Protein AF-0000000072936616 (afdb_homodimer)

Nearest PDB structures (foldseek):
  4lg1-assembly1_A  TM=7.623E-01  e=1.756E-11  Homo sapiens
  5eg5-assembly1_A  TM=5.358E-01  e=2.581E-08  Cyanidioschyzon sp. 5508
  5mpt-assembly1_A  TM=5.453E-01  e=8.978E-08  Monascus purpureus
  3g5t-assembly1_A  TM=5.974E-01  e=1.681E-06  Saccharomyces cerevisiae
  8d5b-assembly1_A  TM=6.062E-01  e=1.585E-05  Homo sapiens

pLDDT: mean 83.31, std 17.32, range [27.22, 98.88]

Secondary structure (DSSP, 8-state):
--------SS-SSSTT----HHHHHHHHHHHHSSGGG-SSEEEEESS-TTSHHHHHHHHTS-TTEEEEEEE-SGGGHHHHHHHHHHHHHHTT---TTEEEEE-BTTB--HHHHTS--SEEEEES---STTHHHHHHHHHHHH--TT-EEEEEEETTS-HHHHHHHHHHHHHTTEEEEEEPPTT-SSPPPGGGGS--S-GGG-EEEEEEEE-------/--------SS-SSSTT----HHHHHHHHHHHHSSGGG-SSEEEEESS-TTSHHHHHHHHTS-TTEEEEEEE-SGGGHHHHHHHHHHHHHHTT---TTEEEEE-BTTB--HHHHTS--SEEEEES---STTHHHHHHHHHHHH--TT-EEEEEEETTS-HHHHHHHHHHHHHTTEEEEEEPPTT-SSPPPGGGGTT-S-GGG-EEEEEEEE-------

Radius of gyration: 22.39 Å; Cα contacts (8 Å, |Δi|>4): 842; ch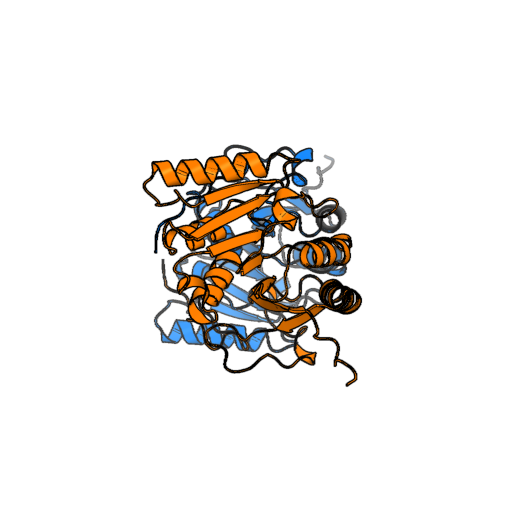ains: 2; bounding box: 45×74×54 Å

Foldseek 3Di:
DDDDAADFPFRVFDRRDFDDQLVQVLQQCVPPHCLLVDQAFEEEEDACQQPVNQLVSQLSHDLRYAYEYEDAPPPPRQVNNVVSLVVVVVVPRPNNRYHYDYADLQDGDPVQLVGAHQEYEYEAQPPDLVCLQSVLSSCLSRYDQNYKYKYKYQAQPCVVSVVSNQVNNVVSQKHKDWDRGGTGPDDDPPVCSNVRVCSNRDITMIIIHGNPDPPPD/DDDDAAAFPQQNFDRRDFDDLLVQVLQQCVPPHCLLVDQAFEEEEDACQQPVNQLVSQLSHDLRYAYEYEDAPPPPRQVNNVVSLVVVVVVPRPNNRYHYDYADLQDGDPVQLVGAHQEYEYEAQPPDLVCLQSVLSSCLSRYDQNYKYKYKYQAQPCVVSVVSNQVNNVVSQKHKDWDRGPTGDDDDPPVCSNVRVCSNRDITMIIIHGNPDPPPD

Solvent-accessible surface area (backbone atoms only — not comparable to full-atom values): 23486 Å² total; per-residue (Å²): 132,84,86,72,50,28,48,40,94,73,37,67,32,47,82,18,58,92,65,25,66,56,56,51,49,51,53,36,46,66,73,75,47,68,66,74,69,46,67,56,51,35,35,38,35,50,62,36,51,50,28,62,52,60,52,54,54,42,54,67,38,46,72,62,30,37,31,38,36,20,22,42,54,76,75,47,29,34,60,41,24,51,48,21,52,50,55,33,40,74,73,64,47,65,52,85,30,56,44,78,43,70,46,44,56,93,60,62,48,62,82,56,43,73,41,80,36,50,35,38,36,36,55,68,76,71,55,50,77,70,37,31,55,41,50,43,53,35,47,62,55,39,54,48,95,79,26,45,32,40,40,32,36,57,40,59,54,44,67,68,49,54,54,47,29,54,51,42,26,44,75,71,44,27,43,74,43,78,52,75,50,68,55,37,88,67,74,75,56,74,84,39,55,72,46,40,60,44,21,86,72,39,69,48,37,28,41,45,40,76,58,78,72,75,70,81,120,133,85,87,71,50,29,47,40,94,72,39,67,36,48,79,18,58,93,62,26,65,57,58,52,48,50,51,35,46,69,73,75,47,67,66,75,70,47,68,56,52,34,35,37,34,49,60,37,51,47,28,62,52,60,52,54,54,41,54,68,38,47,72,62,30,38,30,37,37,19,22,44,54,78,72,48,28,32,60,41,26,51,48,20,54,49,55,34,40,74,72,65,46,68,52,85,29,56,44,77,44,70,47,42,56,92,58,63,47,63,83,55,44,72,42,81,37,49,34,38,36,36,54,68,76,70,55,50,76,70,38,30,56,40,49,43,53,35,46,61,56,40,53,48,96,78,27,44,32,39,41,31,36,57,38,60,53,44,66,68,49,56,54,48,30,53,51,39,26,44,76,71,46,26,43,73,44,81,53,77,50,70,52,37,88,66,73,75,58,73,86,37,57,70,48,42,61,44,22,87,70,39,69,46,38,27,41,44,40,76,56,77,72,74,70,81,119

Sequence (434 aa):
MVDIQCESAALTTTGGRVWSASHDMLAFLEDKTDLFSLKQGRVLELGSGCGWLGMNVASLLPQAVEVVLTEQEEGGGLEWLEHNVQLNMDRGVPLGNVKCRTCDWNEVPSELREVEWDFIFGTELVYLPILTRIFPRAIKQLAHPRTQVYYGHRLGRYESMDLDLLDNFSSLGLEAKERLQPGMTELPPEEEHFTQLFPEMRLAVYQVQSCATKSVSMVDIQCESAALTTTGGRVWSASHDMLAFLEDKTDLFSLKQGRVLELGSGCGWLGMNVASLLPQAVEVVLTEQEEGGGLEWLEHNVQLNMDRGVPLGNVKCRTCDWNEVPSELREVEWDFIFGTELVYLPILTRIFPRAIKQLAHPRTQVYYGHRLGRYESMDLDLLDNFSSLGLEAKERLQPGMTELPPEEEHFTQLFPEMRLAVYQVQSCATKSVS

Organism: Perkinsus marinus (strain ATCC 50983 / TXsc) (NCBI:txid423536)

Structure (mmCIF, N/CA/C/O backbone):
data_AF-0000000072936616-model_v1
#
loop_
_entity.id
_entity.type
_entity.pdbx_description
1 polymer 'Uncharacterized protein'
#
loop_
_atom_site.group_PDB
_atom_site.id
_atom_site.type_symbol
_atom_site.label_atom_id
_atom_site.label_alt_id
_atom_site.label_comp_id
_atom_site.label_asym_id
_atom_site.label_entity_id
_atom_site.label_seq_id
_atom_site.pdbx_PDB_ins_code
_atom_site.Cartn_x
_atom_site.Cartn_y
_atom_site.Cartn_z
_atom_site.occupancy
_atom_site.B_iso_or_equiv
_atom_site.auth_seq_id
_atom_site.auth_comp_id
_atom_site.auth_asym_id
_atom_site.auth_atom_id
_atom_site.pdbx_PDB_model_num
ATOM 1 N N . MET A 1 1 ? 1.916 -17.484 13.633 1 56.06 1 MET A N 1
ATOM 2 C CA . MET A 1 1 ? 2.449 -16.875 12.414 1 56.06 1 MET A CA 1
ATOM 3 C C . MET A 1 1 ? 3.949 -16.625 12.547 1 56.06 1 MET A C 1
ATOM 5 O O . MET A 1 1 ? 4.426 -16.219 13.602 1 56.06 1 MET A O 1
ATOM 9 N N . VAL A 1 2 ? 4.785 -17.25 11.609 1 71.56 2 VAL A N 1
ATOM 10 C CA . VAL A 1 2 ? 6.238 -17.078 11.617 1 71.56 2 VAL A CA 1
ATOM 11 C C . VAL A 1 2 ? 6.598 -15.625 11.336 1 71.56 2 VAL A C 1
ATOM 13 O O . VAL A 1 2 ? 5.855 -14.922 10.656 1 71.56 2 VAL A O 1
ATOM 16 N N . ASP A 1 3 ? 7.582 -15.172 12.055 1 80.94 3 ASP A N 1
ATOM 17 C CA . ASP A 1 3 ? 8.07 -13.812 11.883 1 80.94 3 ASP A CA 1
ATOM 18 C C . ASP A 1 3 ? 9.031 -13.711 10.703 1 80.94 3 ASP A C 1
ATOM 20 O O . ASP A 1 3 ? 10.234 -13.898 10.859 1 80.94 3 ASP A O 1
ATOM 24 N N . ILE A 1 4 ? 8.531 -13.445 9.539 1 85.19 4 ILE A N 1
ATOM 25 C CA . ILE A 1 4 ? 9.344 -13.312 8.328 1 85.19 4 ILE A CA 1
ATOM 26 C C . ILE A 1 4 ? 9.992 -11.93 8.289 1 85.19 4 ILE A C 1
ATOM 28 O O . ILE A 1 4 ? 9.32 -10.922 8.523 1 85.19 4 ILE A O 1
ATOM 32 N N . GLN A 1 5 ? 11.258 -11.938 8.086 1 80.88 5 GLN A N 1
ATOM 33 C CA . GLN A 1 5 ? 12.016 -10.695 7.961 1 80.88 5 GLN A CA 1
ATOM 34 C C . GLN A 1 5 ? 12.469 -10.469 6.523 1 80.88 5 GLN A C 1
ATOM 36 O O . GLN A 1 5 ? 12.891 -11.406 5.844 1 80.88 5 GLN A O 1
ATOM 41 N N . CYS A 1 6 ? 12.234 -9.281 5.992 1 80.19 6 CYS A N 1
ATOM 42 C CA . CYS A 1 6 ? 12.68 -8.953 4.641 1 80.19 6 CYS A CA 1
ATOM 43 C C . CYS A 1 6 ? 13.594 -7.734 4.648 1 80.19 6 CYS A C 1
ATOM 45 O O . CYS A 1 6 ? 13.312 -6.742 5.324 1 80.19 6 CYS A O 1
ATOM 47 N N . GLU A 1 7 ? 14.688 -7.887 3.93 1 73.19 7 GLU A N 1
ATOM 48 C CA . GLU A 1 7 ? 15.633 -6.793 3.734 1 73.19 7 GLU A CA 1
ATOM 49 C C . GLU A 1 7 ? 15.633 -6.312 2.285 1 73.19 7 GLU A C 1
ATOM 51 O O . GLU A 1 7 ? 15.297 -7.074 1.375 1 73.19 7 GLU A O 1
ATOM 56 N N . SER A 1 8 ? 15.586 -5.121 2.041 1 63.75 8 SER A N 1
ATOM 57 C CA . SER A 1 8 ? 15.742 -4.562 0.701 1 63.75 8 SER A CA 1
ATOM 58 C C . SER A 1 8 ? 16.906 -3.59 0.639 1 63.75 8 SER A C 1
ATOM 60 O O . SER A 1 8 ? 17.406 -3.143 1.674 1 63.75 8 SER A O 1
ATOM 62 N N . ALA A 1 9 ? 17.516 -3.539 -0.621 1 56.19 9 ALA A N 1
ATOM 63 C CA . ALA A 1 9 ? 18.625 -2.6 -0.733 1 56.19 9 ALA A CA 1
ATOM 64 C C . ALA A 1 9 ? 18.344 -1.321 0.052 1 56.19 9 ALA A C 1
ATOM 66 O O . ALA A 1 9 ? 19.25 -0.754 0.67 1 56.19 9 ALA A O 1
ATOM 67 N N . ALA A 1 10 ? 17.047 -0.908 -0.171 1 50.16 10 ALA A N 1
ATOM 68 C CA . ALA A 1 10 ? 16.75 0.352 0.502 1 50.16 10 ALA A CA 1
ATOM 69 C C . ALA A 1 10 ? 16.453 0.125 1.981 1 50.16 10 ALA A C 1
ATOM 71 O O . ALA A 1 10 ? 16.516 1.06 2.785 1 50.16 10 ALA A O 1
ATOM 72 N N . LEU A 1 11 ? 15.789 -0.932 2.268 1 48 11 LEU A N 1
ATOM 73 C CA . LEU A 1 11 ? 15.359 -1.134 3.646 1 48 11 LEU A CA 1
ATOM 74 C C . LEU A 1 11 ? 16.406 -1.913 4.434 1 48 11 LEU A C 1
ATOM 76 O O . LEU A 1 11 ? 16.062 -2.639 5.371 1 48 11 LEU A O 1
ATOM 80 N N . THR A 1 12 ? 17.562 -1.822 4.02 1 41.25 12 THR A N 1
ATOM 81 C CA . THR A 1 12 ? 18.516 -2.49 4.902 1 41.25 12 THR A CA 1
ATOM 82 C C . THR A 1 12 ? 18.109 -2.338 6.363 1 41.25 12 THR A C 1
ATOM 84 O O . THR A 1 12 ? 18.531 -3.115 7.219 1 41.25 12 THR A O 1
ATOM 87 N N . THR A 1 13 ? 17.547 -1.124 6.684 1 37.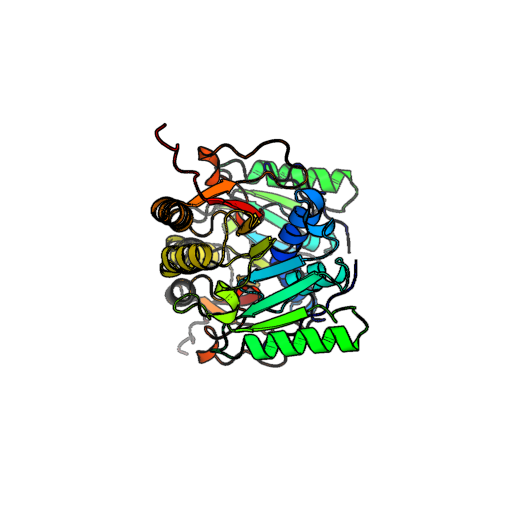78 13 THR A N 1
ATOM 88 C CA . THR A 1 13 ? 17.578 -0.853 8.117 1 37.78 13 THR A CA 1
ATOM 89 C C . THR A 1 13 ? 16.328 -1.423 8.797 1 37.78 13 THR A C 1
ATOM 91 O O . THR A 1 13 ? 16.344 -1.66 10.008 1 37.78 13 THR A O 1
ATOM 94 N N . THR A 1 14 ? 15.086 -1.002 8.422 1 40.12 14 THR A N 1
ATOM 95 C CA . THR A 1 14 ? 13.992 -0.998 9.391 1 40.12 14 THR A CA 1
ATOM 96 C C . THR A 1 14 ? 13.406 -2.395 9.547 1 40.12 14 THR A C 1
ATOM 98 O O . THR A 1 14 ? 12.773 -2.914 8.625 1 40.12 14 THR A O 1
ATOM 101 N N . GLY A 1 15 ? 13.961 -3.061 10.469 1 49.31 15 GLY A N 1
ATOM 102 C CA . GLY A 1 15 ? 13.617 -4.328 11.094 1 49.31 15 GLY A CA 1
ATOM 103 C C . GLY A 1 15 ? 13.031 -5.332 10.125 1 49.31 15 GLY A C 1
ATOM 104 O O . GLY A 1 15 ? 12.609 -6.418 10.531 1 49.31 15 GLY A O 1
ATOM 105 N N . GLY A 1 16 ? 13.117 -5.082 8.719 1 59.66 16 GLY A N 1
ATOM 106 C CA . GLY A 1 16 ? 12.953 -6.125 7.719 1 59.66 16 GLY A CA 1
ATOM 107 C C . GLY A 1 16 ? 11.508 -6.555 7.539 1 59.66 16 GLY A C 1
ATOM 108 O O . GLY A 1 16 ? 11.242 -7.613 6.965 1 59.66 16 GLY A O 1
ATOM 109 N N . ARG A 1 17 ? 10.477 -5.777 8.219 1 67.19 17 ARG A N 1
ATOM 110 C CA . ARG A 1 17 ? 9.094 -6.215 8.117 1 67.19 17 ARG A CA 1
ATOM 111 C C . ARG A 1 17 ? 8.352 -5.449 7.023 1 67.19 17 ARG A C 1
ATOM 113 O O . ARG A 1 17 ? 8.703 -4.309 6.719 1 67.19 17 ARG A O 1
ATOM 120 N N . VAL A 1 18 ? 7.453 -6.086 6.395 1 72.56 18 VAL A N 1
ATOM 121 C CA . VAL A 1 18 ? 6.582 -5.441 5.418 1 72.56 18 VAL A CA 1
ATOM 122 C C . VAL A 1 18 ? 5.414 -4.77 6.137 1 72.56 18 VAL A C 1
ATOM 124 O O . VAL A 1 18 ? 4.645 -5.43 6.84 1 72.56 18 VAL A O 1
ATOM 127 N N . TRP A 1 19 ? 5.363 -3.383 6.082 1 81.06 19 TRP A N 1
ATOM 128 C CA . TRP A 1 19 ? 4.332 -2.588 6.746 1 81.06 19 TRP A CA 1
ATOM 129 C C . TRP A 1 19 ? 3.584 -1.72 5.742 1 81.06 19 TRP A C 1
ATOM 131 O O . TRP A 1 19 ? 4.062 -1.494 4.629 1 81.06 19 TRP A O 1
ATOM 141 N N . SER A 1 20 ? 2.375 -1.252 6.082 1 82.88 20 SER A N 1
ATOM 142 C CA . SER A 1 20 ? 1.633 -0.301 5.262 1 82.88 20 SER A CA 1
ATOM 143 C C . SER A 1 20 ? 2.328 1.055 5.219 1 82.88 20 SER A C 1
ATOM 145 O O . SER A 1 20 ? 3.205 1.335 6.039 1 82.88 20 SER A O 1
ATOM 147 N N . ALA A 1 21 ? 1.909 1.885 4.277 1 83.56 21 ALA A N 1
ATOM 148 C CA . ALA A 1 21 ? 2.451 3.236 4.164 1 83.56 21 ALA A CA 1
ATOM 149 C C . ALA A 1 21 ? 2.178 4.047 5.426 1 83.56 21 ALA A C 1
ATOM 151 O O . ALA A 1 21 ? 3.037 4.809 5.883 1 83.56 21 ALA A O 1
ATOM 152 N N . SER A 1 22 ? 0.959 3.91 6.035 1 87.5 22 SER A N 1
ATOM 153 C CA . SER A 1 22 ? 0.611 4.629 7.258 1 87.5 22 SER A CA 1
ATOM 154 C C . SER A 1 22 ? 1.517 4.223 8.414 1 87.5 22 SER A C 1
ATOM 156 O O . SER A 1 22 ? 1.956 5.07 9.195 1 87.5 22 SER A O 1
ATOM 158 N N . HIS A 1 23 ? 1.783 2.936 8.523 1 88 23 HIS A N 1
ATOM 159 C CA . HIS A 1 23 ? 2.686 2.455 9.562 1 88 23 HIS A CA 1
ATOM 160 C C . HIS A 1 23 ? 4.094 3.008 9.367 1 88 23 HIS A C 1
ATOM 162 O O . HIS A 1 23 ? 4.734 3.438 10.328 1 88 23 HIS A O 1
ATOM 168 N N . ASP A 1 24 ? 4.574 2.914 8.133 1 86 24 ASP A N 1
ATOM 169 C CA . ASP A 1 24 ? 5.91 3.42 7.824 1 86 24 ASP A CA 1
ATOM 170 C C . ASP A 1 24 ? 6.008 4.918 8.109 1 86 24 ASP A C 1
ATOM 172 O O . ASP A 1 24 ? 7.016 5.387 8.648 1 86 24 ASP A O 1
ATOM 176 N N . MET A 1 25 ? 4.977 5.68 7.781 1 90.25 25 MET A N 1
ATOM 177 C CA . MET A 1 25 ? 4.969 7.117 8.031 1 90.25 25 MET A CA 1
ATOM 178 C C . MET A 1 25 ? 4.98 7.402 9.531 1 90.25 25 MET A C 1
ATOM 180 O O . MET A 1 25 ? 5.684 8.305 9.992 1 90.25 25 MET A O 1
ATOM 184 N N . LEU A 1 26 ? 4.207 6.652 10.305 1 92.56 26 LEU A N 1
ATOM 185 C CA . LEU A 1 26 ? 4.211 6.832 11.75 1 92.56 26 LEU A CA 1
ATOM 186 C C . LEU A 1 26 ? 5.609 6.609 12.328 1 92.56 26 LEU A C 1
ATOM 188 O O . LEU A 1 26 ? 6.09 7.406 13.133 1 92.56 26 LEU A O 1
ATOM 192 N N . ALA A 1 27 ? 6.258 5.559 11.898 1 88.38 27 ALA A N 1
ATOM 193 C CA . ALA A 1 27 ? 7.613 5.258 12.359 1 88.38 27 ALA A CA 1
ATOM 194 C C . ALA A 1 27 ? 8.57 6.395 12.016 1 88.38 27 ALA A C 1
ATOM 196 O O . ALA A 1 27 ? 9.414 6.773 12.828 1 88.38 27 ALA A O 1
ATOM 197 N N . PHE A 1 28 ? 8.516 6.945 10.828 1 89.94 28 PHE A N 1
ATOM 198 C CA . PHE A 1 28 ? 9.344 8.062 10.406 1 89.94 28 PHE A CA 1
ATOM 199 C C . PHE A 1 28 ? 9.125 9.273 11.305 1 89.94 28 PHE A C 1
ATOM 201 O O . PHE A 1 28 ? 10.086 9.883 11.781 1 89.94 28 PHE A O 1
ATOM 208 N N . LEU A 1 29 ? 7.82 9.617 11.516 1 93.94 29 LEU A N 1
ATOM 209 C CA . LEU A 1 29 ? 7.5 10.789 12.328 1 93.94 29 LEU A CA 1
ATOM 210 C C . LEU A 1 29 ? 8.055 10.633 13.742 1 93.94 29 LEU A C 1
ATOM 212 O O . LEU A 1 29 ? 8.555 11.602 14.328 1 93.94 29 LEU A O 1
ATOM 216 N N . GLU A 1 30 ? 8.008 9.406 14.305 1 94 30 GLU A N 1
ATOM 217 C CA . GLU A 1 30 ? 8.5 9.133 15.656 1 94 30 GLU A CA 1
ATOM 218 C C . GLU A 1 30 ? 10.023 9.25 15.719 1 94 30 GLU A C 1
ATOM 220 O O . GLU A 1 30 ? 10.562 9.789 16.688 1 94 30 GLU A O 1
ATOM 225 N N . ASP A 1 31 ? 10.68 8.82 14.734 1 91.88 31 ASP A N 1
ATOM 226 C CA . ASP A 1 31 ? 12.125 8.625 14.82 1 91.88 31 ASP A CA 1
ATOM 227 C C . ASP A 1 31 ? 12.883 9.828 14.258 1 91.88 31 ASP A C 1
ATOM 229 O O . ASP A 1 31 ? 13.977 10.156 14.719 1 91.88 31 ASP A O 1
ATOM 233 N N . LYS A 1 32 ? 12.305 10.5 13.25 1 91.06 32 LYS A N 1
ATOM 234 C CA . LYS A 1 32 ? 13.109 11.422 12.453 1 91.06 32 LYS A CA 1
ATOM 235 C C . LYS A 1 32 ? 12.625 12.859 12.633 1 91.06 32 LYS A C 1
ATOM 237 O O . LYS A 1 32 ? 13.203 13.789 12.062 1 91.06 32 LYS A O 1
ATOM 242 N N . THR A 1 33 ? 11.602 13.125 13.383 1 94.38 33 THR A N 1
ATOM 243 C CA . THR A 1 33 ? 11.094 14.477 13.594 1 94.38 33 THR A CA 1
ATOM 244 C C . THR A 1 33 ? 10.945 14.773 15.086 1 94.38 33 THR A C 1
ATOM 246 O O . THR A 1 33 ? 11.109 13.883 15.922 1 94.38 33 THR A O 1
ATOM 249 N N . ASP A 1 34 ? 10.648 15.984 15.398 1 96.94 34 ASP A N 1
ATOM 250 C CA . ASP A 1 34 ? 10.422 16.391 16.781 1 96.94 34 ASP A CA 1
ATOM 251 C C . ASP A 1 34 ? 8.938 16.594 17.062 1 96.94 34 ASP A C 1
ATOM 253 O O . ASP A 1 34 ? 8.562 17.281 18.016 1 96.94 34 ASP A O 1
ATOM 257 N N . LEU A 1 35 ? 8.117 15.977 16.281 1 97.19 35 LEU A N 1
ATOM 258 C CA . LEU A 1 35 ? 6.664 16.109 16.406 1 97.19 35 LEU A CA 1
ATOM 259 C C . LEU A 1 35 ? 6.203 15.75 17.812 1 97.19 35 LEU A C 1
ATOM 261 O O . LEU A 1 35 ? 5.449 16.5 18.438 1 97.19 35 LEU A O 1
ATOM 265 N N . PHE A 1 36 ? 6.715 14.719 18.344 1 97.56 36 PHE A N 1
ATOM 266 C CA . PHE A 1 36 ? 6.18 14.164 19.594 1 97.56 36 PHE A CA 1
ATOM 267 C C . PHE A 1 36 ? 6.809 14.844 20.797 1 97.56 36 PHE A C 1
ATOM 269 O O . PHE A 1 36 ? 6.496 14.5 21.938 1 97.56 36 PHE A O 1
ATOM 276 N N . SER A 1 37 ? 7.633 15.82 20.5 1 96.94 37 SER A N 1
ATOM 277 C CA . SER A 1 37 ? 8.156 16.672 21.562 1 96.94 37 SER A CA 1
ATOM 278 C C . SER A 1 37 ? 7.258 17.875 21.812 1 96.94 37 SER A C 1
ATOM 280 O O . SER A 1 37 ? 7.465 18.641 22.75 1 96.94 37 SER A O 1
ATOM 282 N N . LEU A 1 38 ? 6.227 18.062 21 1 97.31 38 LEU A N 1
ATOM 283 C CA . LEU A 1 38 ? 5.32 19.188 21.141 1 97.31 38 LEU A CA 1
ATOM 284 C C . LEU A 1 38 ? 4.57 19.109 22.469 1 97.31 38 LEU A C 1
ATOM 286 O O . LEU A 1 38 ? 4.016 18.062 22.812 1 97.31 38 LEU A O 1
ATOM 290 N N . LYS A 1 39 ? 4.617 20.156 23.219 1 97.19 39 LYS A N 1
ATOM 291 C CA . LYS A 1 39 ? 3.844 20.25 24.453 1 97.19 39 LYS A CA 1
ATOM 292 C C . LYS A 1 39 ? 2.48 20.891 24.203 1 97.19 39 LYS A C 1
ATOM 294 O O . LYS A 1 39 ? 1.508 20.578 24.891 1 97.19 39 LYS A O 1
ATOM 299 N N . GLN A 1 40 ? 2.467 21.812 23.312 1 97.62 40 GLN A N 1
ATOM 300 C CA . GLN A 1 40 ? 1.277 22.484 22.797 1 97.62 40 GLN A CA 1
ATOM 301 C C . GLN A 1 40 ? 1.441 22.797 21.312 1 97.62 40 GLN A C 1
ATOM 303 O O . GLN A 1 40 ? 2.561 22.812 20.797 1 97.62 40 GLN A O 1
ATOM 308 N N . GLY A 1 41 ? 0.386 23 20.641 1 97.69 41 GLY A N 1
ATOM 309 C CA . GLY A 1 41 ? 0.476 23.359 19.234 1 97.69 41 GLY A CA 1
ATOM 310 C C . GLY A 1 41 ? -0.649 22.781 18.391 1 97.69 41 GLY A C 1
ATOM 311 O O . GLY A 1 41 ? -1.688 22.391 18.922 1 97.69 41 GLY A O 1
ATOM 312 N N . ARG A 1 42 ? -0.468 22.906 17.062 1 98.44 42 ARG A N 1
ATOM 313 C CA . ARG A 1 42 ? -1.488 22.5 16.094 1 98.44 42 ARG A CA 1
ATOM 314 C C . ARG A 1 42 ? -0.884 21.672 14.969 1 98.44 42 ARG A C 1
ATOM 316 O O . ARG A 1 42 ? 0.103 22.062 14.352 1 98.44 42 ARG A O 1
ATOM 323 N N . VAL A 1 43 ? -1.498 20.516 14.773 1 98.75 43 VAL A N 1
ATOM 324 C CA . VAL A 1 43 ? -1.032 19.547 13.797 1 98.75 43 VAL A CA 1
ATOM 325 C C . VAL A 1 43 ? -2.148 19.234 12.797 1 98.75 43 VAL A C 1
ATOM 327 O O . VAL A 1 43 ? -3.309 19.078 13.18 1 98.75 43 VAL A O 1
ATOM 330 N N . LEU A 1 44 ? -1.758 19.141 11.477 1 98.81 44 LEU A N 1
ATOM 331 C CA . LEU A 1 44 ? -2.732 18.906 10.422 1 98.81 44 LEU A CA 1
ATOM 332 C C . LEU A 1 44 ? -2.361 17.688 9.602 1 98.81 44 LEU A C 1
ATOM 334 O O . LEU A 1 44 ? -1.228 17.562 9.133 1 98.81 44 LEU A O 1
ATOM 338 N N . GLU A 1 45 ? -3.291 16.734 9.516 1 98.56 45 GLU A N 1
ATOM 339 C CA . GLU A 1 45 ? -3.146 15.672 8.523 1 98.56 45 GLU A CA 1
ATOM 340 C C . GLU A 1 45 ? -4.012 15.938 7.297 1 98.56 45 GLU A C 1
ATOM 342 O O . GLU A 1 45 ? -5.211 16.188 7.422 1 98.56 45 GLU A O 1
ATOM 347 N N . LEU A 1 46 ? -3.408 15.922 6.137 1 97 46 LEU A N 1
ATOM 348 C CA . LEU A 1 46 ? -4.145 16.016 4.879 1 97 46 LEU A CA 1
ATOM 349 C C . LEU A 1 46 ? -4.461 14.617 4.34 1 97 46 LEU A C 1
ATOM 351 O O . LEU A 1 46 ? -3.586 13.75 4.293 1 97 46 LEU A O 1
ATOM 355 N N . GLY A 1 47 ? -5.754 14.422 3.865 1 92.62 47 GLY A N 1
ATOM 356 C CA . GLY A 1 47 ? -6.137 13.117 3.361 1 92.62 47 GLY A CA 1
ATOM 357 C C . GLY A 1 47 ? -6.008 12.016 4.395 1 92.62 47 GLY A C 1
ATOM 358 O O . GLY A 1 47 ? -5.25 11.062 4.203 1 92.62 47 GLY A O 1
ATOM 359 N N . SER A 1 48 ? -6.887 12.008 5.375 1 93.06 48 SER A N 1
ATOM 360 C CA . SER A 1 48 ? -6.723 11.133 6.531 1 93.06 48 SER A CA 1
ATOM 361 C C . SER A 1 48 ? -7.199 9.719 6.23 1 93.06 48 SER A C 1
ATOM 363 O O . SER A 1 48 ? -6.883 8.781 6.965 1 93.06 48 SER A O 1
ATOM 365 N N . GLY A 1 49 ? -7.969 9.57 5.199 1 86.81 49 GLY A N 1
ATOM 366 C CA . GLY A 1 49 ? -8.539 8.266 4.934 1 86.81 49 GLY A CA 1
ATOM 367 C C . GLY A 1 49 ? -9.406 7.746 6.07 1 86.81 49 GLY A C 1
ATOM 368 O O . GLY A 1 49 ? -10.32 8.438 6.523 1 86.81 49 GLY A O 1
ATOM 369 N N . CYS A 1 50 ? -9.117 6.574 6.523 1 87 50 CYS A N 1
ATOM 370 C CA . CYS A 1 50 ? -9.883 6.004 7.621 1 87 50 CYS A CA 1
ATOM 371 C C . CYS A 1 50 ? -9.422 6.57 8.961 1 87 50 CYS A C 1
ATOM 373 O O . CYS A 1 50 ? -10.016 6.281 10 1 87 50 CYS A O 1
ATOM 375 N N . GLY A 1 51 ? -8.352 7.199 9 1 91.75 51 GLY A N 1
ATOM 376 C CA . GLY A 1 51 ? -7.945 7.969 10.164 1 91.75 51 GLY A CA 1
ATOM 377 C C . GLY A 1 51 ? -6.879 7.281 10.992 1 91.75 51 GLY A C 1
ATOM 378 O O . GLY A 1 51 ? -6.434 7.82 12.008 1 91.75 51 GLY A O 1
ATOM 379 N N . TRP A 1 52 ? -6.348 6.141 10.57 1 91.25 52 TRP A N 1
ATOM 380 C CA . TRP A 1 52 ? -5.453 5.332 11.391 1 91.25 52 TRP A CA 1
ATOM 381 C C . TRP A 1 52 ? -4.211 6.121 11.781 1 91.25 52 TRP A C 1
ATOM 383 O O . TRP A 1 52 ? -3.852 6.184 12.961 1 91.25 52 TRP A O 1
ATOM 393 N N . LEU A 1 53 ? -3.564 6.715 10.867 1 93.44 53 LEU A N 1
ATOM 394 C CA . LEU A 1 53 ? -2.318 7.43 11.117 1 93.44 53 LEU A CA 1
ATOM 395 C C . LEU A 1 53 ? -2.553 8.625 12.039 1 93.44 53 LEU A C 1
ATOM 397 O O . LEU A 1 53 ? -1.884 8.766 13.062 1 93.44 53 LEU A O 1
ATOM 401 N N . GLY A 1 54 ? -3.518 9.445 11.695 1 96.69 54 GLY A N 1
ATOM 402 C CA . GLY A 1 54 ? -3.807 10.633 12.484 1 96.69 54 GLY A CA 1
ATOM 403 C C . GLY A 1 54 ? -4.223 10.32 13.906 1 96.69 54 GLY A C 1
ATOM 404 O O . GLY A 1 54 ? -3.83 11.023 14.844 1 96.69 54 GLY A O 1
ATOM 405 N N . MET A 1 55 ? -5.031 9.289 14.094 1 96.81 55 MET A N 1
ATOM 406 C CA . MET A 1 55 ? -5.457 8.906 15.438 1 96.81 55 MET A CA 1
ATOM 407 C C . MET A 1 55 ? -4.27 8.406 16.266 1 96.81 55 MET A C 1
ATOM 409 O O . MET A 1 55 ? -4.18 8.688 17.453 1 96.81 55 MET A O 1
ATOM 413 N N . ASN A 1 56 ? -3.367 7.648 15.656 1 96.38 56 ASN A N 1
ATOM 414 C CA . ASN A 1 56 ? -2.168 7.227 16.359 1 96.38 56 ASN A CA 1
ATOM 415 C C . ASN A 1 56 ? -1.305 8.414 16.766 1 96.38 56 ASN A C 1
ATOM 417 O O . ASN A 1 56 ? -0.848 8.5 17.906 1 96.38 56 ASN A O 1
ATOM 421 N N . VAL A 1 57 ? -1.097 9.312 15.859 1 97.31 57 VAL A N 1
ATOM 422 C CA . VAL A 1 57 ? -0.324 10.516 16.156 1 97.31 57 VAL A CA 1
ATOM 423 C C . VAL A 1 57 ? -0.962 11.266 17.328 1 97.31 57 VAL A C 1
ATOM 425 O O . VAL A 1 57 ? -0.286 11.602 18.297 1 97.31 57 VAL A O 1
ATOM 428 N N . ALA A 1 58 ? -2.248 11.461 17.234 1 98.19 58 ALA A N 1
ATOM 429 C CA . ALA A 1 58 ? -2.963 12.211 18.266 1 98.19 58 ALA A CA 1
ATOM 430 C C . ALA A 1 58 ? -2.834 11.531 19.625 1 98.19 58 ALA A C 1
ATOM 432 O O . ALA A 1 58 ? -2.65 12.203 20.641 1 98.19 58 ALA A O 1
ATOM 433 N N . SER A 1 59 ? -2.938 10.234 19.672 1 97.5 59 SER A N 1
ATOM 434 C CA . SER A 1 59 ? -2.936 9.477 20.922 1 97.5 59 SER A CA 1
ATOM 435 C C . SER A 1 59 ? -1.587 9.578 21.625 1 97.5 59 SER A C 1
ATOM 437 O O . SER A 1 59 ? -1.495 9.367 22.828 1 97.5 59 SER A O 1
ATOM 439 N N . LEU A 1 60 ? -0.517 9.922 20.906 1 96.94 60 LEU A N 1
ATOM 440 C CA . LEU A 1 60 ? 0.833 9.992 21.453 1 96.94 60 LEU A CA 1
ATOM 441 C C . LEU A 1 60 ? 1.182 11.414 21.859 1 96.94 60 LEU A C 1
ATOM 443 O O . LEU A 1 60 ? 2.258 11.664 22.406 1 96.94 60 LEU A O 1
ATOM 447 N N . LEU A 1 61 ? 0.291 12.344 21.594 1 97.62 61 LEU A N 1
ATOM 448 C CA . LEU A 1 61 ? 0.535 13.758 21.891 1 97.62 61 LEU A CA 1
ATOM 449 C C . LEU A 1 61 ? -0.26 14.195 23.109 1 97.62 61 LEU A C 1
ATOM 451 O O . LEU A 1 61 ? -1.316 13.633 23.406 1 97.62 61 LEU A O 1
ATOM 455 N N . PRO A 1 62 ? 0.282 15.203 23.875 1 97.25 62 PRO A N 1
ATOM 456 C CA . PRO A 1 62 ? -0.524 15.781 24.953 1 97.25 62 PRO A CA 1
ATOM 457 C C . PRO A 1 62 ? -1.847 16.359 24.453 1 97.25 62 PRO A C 1
ATOM 459 O O . PRO A 1 62 ? -1.932 16.812 23.312 1 97.25 62 PRO A O 1
ATOM 462 N N . GLN A 1 63 ? -2.85 16.438 25.344 1 96.56 63 GLN A N 1
ATOM 463 C CA . GLN A 1 63 ? -4.184 16.906 24.984 1 96.56 63 GLN A CA 1
ATOM 464 C C . GLN A 1 63 ? -4.16 18.375 24.594 1 96.56 63 GLN A C 1
ATOM 466 O O . GLN A 1 63 ? -5.078 18.875 23.938 1 96.56 63 GLN A O 1
ATOM 471 N N . ALA A 1 64 ? -3.1 19.062 24.953 1 96.62 64 ALA A N 1
ATOM 472 C CA . ALA A 1 64 ? -2.951 20.484 24.641 1 96.62 64 ALA A CA 1
ATOM 473 C C . ALA A 1 64 ? -2.564 20.672 23.172 1 96.62 64 ALA A C 1
ATOM 475 O O . ALA A 1 64 ? -2.633 21.781 22.641 1 96.62 64 ALA A O 1
ATOM 476 N N . VAL A 1 65 ? -2.107 19.641 22.484 1 98.38 65 VAL A N 1
ATOM 477 C CA . VAL A 1 65 ? -1.822 19.688 21.062 1 98.38 65 VAL A CA 1
ATOM 478 C C . VAL A 1 65 ? -3.078 19.328 20.266 1 98.38 65 VAL A C 1
ATOM 480 O O . VAL A 1 65 ? -3.578 18.203 20.359 1 98.38 65 VAL A O 1
ATOM 483 N N . GLU A 1 66 ? -3.598 20.281 19.469 1 98.69 66 GLU A N 1
ATOM 484 C CA . GLU A 1 66 ? -4.754 20.016 18.609 1 98.69 66 GLU A CA 1
ATOM 485 C C . GLU A 1 66 ? -4.344 19.297 17.328 1 98.69 66 GLU A C 1
ATOM 487 O O . GLU A 1 66 ? -3.445 19.75 16.625 1 98.69 66 GLU A O 1
ATOM 492 N N . VAL A 1 67 ? -4.984 18.188 17.062 1 98.81 67 VAL A N 1
ATOM 493 C CA . VAL A 1 67 ? -4.742 17.438 15.828 1 98.81 67 VAL A CA 1
ATOM 494 C C . VAL A 1 67 ? -5.988 17.469 14.945 1 98.81 67 VAL A C 1
ATOM 496 O O . VAL A 1 67 ? -7.047 16.969 15.328 1 98.81 67 VAL A O 1
ATOM 499 N N . VAL A 1 68 ? -5.859 18.078 13.781 1 98.88 68 VAL A N 1
ATOM 500 C CA . VAL A 1 68 ? -6.98 18.172 12.844 1 98.88 68 VAL A CA 1
ATOM 501 C C . VAL A 1 68 ? -6.785 17.172 11.703 1 98.88 68 VAL A C 1
ATOM 503 O O . VAL A 1 68 ? -5.77 17.203 11 1 98.88 68 VAL A O 1
ATOM 506 N N . LEU A 1 69 ? -7.746 16.281 11.602 1 98.44 69 LEU A N 1
ATOM 507 C CA . LEU A 1 69 ? -7.801 15.305 10.516 1 98.44 69 LEU A CA 1
ATOM 508 C C . LEU A 1 69 ? -8.734 15.781 9.406 1 98.44 69 LEU A C 1
ATOM 510 O O . LEU A 1 69 ? -9.852 16.203 9.672 1 98.44 69 LEU A O 1
ATOM 514 N N . THR A 1 70 ? -8.227 15.672 8.102 1 97.38 70 THR A N 1
ATOM 515 C CA . THR A 1 70 ? -9.062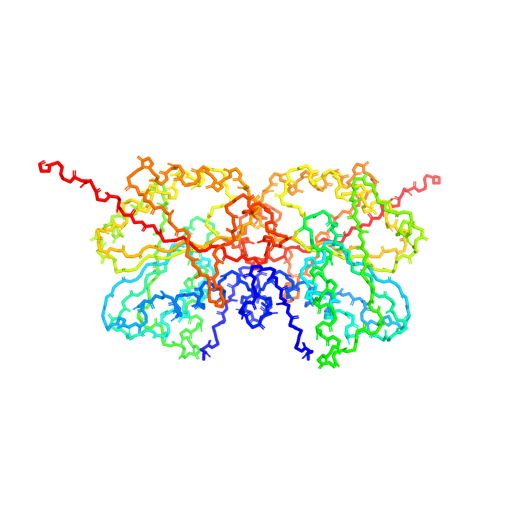 16.203 7.035 1 97.38 70 THR A CA 1
ATOM 516 C C . THR A 1 70 ? -9.328 15.125 5.977 1 97.38 70 THR A C 1
ATOM 518 O O . THR A 1 70 ? -8.477 14.266 5.73 1 97.38 70 THR A O 1
ATOM 521 N N . GLU A 1 71 ? -10.508 15.211 5.406 1 91.62 71 GLU A N 1
ATOM 522 C CA . GLU A 1 71 ? -10.977 14.391 4.293 1 91.62 71 GLU A CA 1
ATOM 523 C C . GLU A 1 71 ? -12.023 15.133 3.467 1 91.62 71 GLU A C 1
ATOM 525 O O . GLU A 1 71 ? -12.703 16.031 3.973 1 91.62 71 GLU A O 1
ATOM 530 N N . GLN A 1 72 ? -11.992 14.75 2.191 1 88.5 72 GLN A N 1
ATOM 531 C CA . GLN A 1 72 ? -13.023 15.359 1.365 1 88.5 72 GLN A CA 1
ATOM 532 C C . GLN A 1 72 ? -14.414 14.898 1.803 1 88.5 72 GLN A C 1
ATOM 534 O O . GLN A 1 72 ? -14.609 13.734 2.141 1 88.5 72 GLN A O 1
ATOM 539 N N . GLU A 1 73 ? -15.359 15.75 1.765 1 85.19 73 GLU A N 1
ATOM 540 C CA . GLU A 1 73 ? -16.734 15.43 2.176 1 85.19 73 GLU A CA 1
ATOM 541 C C . GLU A 1 73 ? -17.453 14.625 1.103 1 85.19 73 GLU A C 1
ATOM 543 O O . GLU A 1 73 ? -18.234 13.727 1.417 1 85.19 73 GLU A O 1
ATOM 548 N N . GLU A 1 74 ? -17.203 14.992 -0.066 1 80.25 74 GLU A N 1
ATOM 549 C CA . GLU A 1 74 ? -17.859 14.297 -1.167 1 80.25 74 GLU A CA 1
ATOM 550 C C . GLU A 1 74 ? -17.531 12.805 -1.147 1 80.25 74 GLU A C 1
ATOM 552 O O . GLU A 1 74 ? -16.391 12.414 -0.938 1 80.25 74 GLU A O 1
ATOM 557 N N . GLY A 1 75 ? -18.516 11.992 -1.19 1 74.62 75 GLY A N 1
ATOM 558 C CA . GLY A 1 75 ? -18.344 10.547 -1.229 1 74.62 75 GLY A CA 1
ATOM 559 C C . GLY A 1 75 ? -18.453 9.898 0.137 1 74.62 75 GLY A C 1
ATOM 560 O O . GLY A 1 75 ? -18.375 8.672 0.257 1 74.62 75 GLY A O 1
ATOM 561 N N . GLY A 1 76 ? -18.578 10.719 1.18 1 81.69 76 GLY A N 1
ATOM 562 C CA . GLY A 1 76 ? -18.828 10.156 2.498 1 81.69 76 GLY A CA 1
ATOM 563 C C . GLY A 1 76 ? -17.562 9.93 3.299 1 81.69 76 GLY A C 1
ATOM 564 O O . GLY A 1 76 ? -17.609 9.367 4.395 1 81.69 76 GLY A O 1
ATOM 565 N N . GLY A 1 77 ? -16.422 10.281 2.719 1 84 77 GLY A N 1
ATOM 566 C CA . GLY A 1 77 ? -15.148 10.055 3.387 1 84 77 GLY A CA 1
ATOM 567 C C . GLY A 1 77 ? -15.07 10.688 4.762 1 84 77 GLY A C 1
ATOM 568 O O . GLY A 1 77 ? -14.602 10.062 5.715 1 84 77 GLY A O 1
ATOM 569 N N . LEU A 1 78 ? -15.57 11.852 4.859 1 90.31 78 LEU A N 1
ATOM 570 C CA . LEU A 1 78 ? -15.523 12.57 6.129 1 90.31 78 LEU A CA 1
ATOM 571 C C . LEU A 1 78 ? -16.391 11.891 7.172 1 90.31 78 LEU A C 1
ATOM 573 O O . LEU A 1 78 ? -16 11.773 8.336 1 90.31 78 LEU A O 1
ATOM 577 N N . GLU A 1 79 ? -17.547 11.469 6.82 1 89.62 79 GLU A N 1
ATOM 578 C CA . GLU A 1 79 ? -18.438 10.789 7.75 1 89.62 79 GLU A CA 1
ATOM 579 C C . GLU A 1 79 ? -17.812 9.523 8.312 1 89.62 79 GLU A C 1
ATOM 581 O O . GLU A 1 79 ? -17.922 9.242 9.508 1 89.62 79 GLU A O 1
ATOM 586 N N . TRP A 1 80 ? -17.156 8.812 7.484 1 85.19 80 TRP A N 1
ATOM 587 C CA . TRP A 1 80 ? -16.484 7.59 7.922 1 85.19 80 TRP A CA 1
ATOM 588 C C . TRP A 1 80 ? -15.305 7.914 8.828 1 85.19 80 TRP A C 1
ATOM 590 O O . TRP A 1 80 ? -15.039 7.191 9.797 1 85.19 80 TRP A O 1
ATOM 600 N N . LEU A 1 81 ? -14.625 8.922 8.477 1 90.81 81 LEU A N 1
ATOM 601 C CA . LEU A 1 81 ? -13.531 9.383 9.336 1 90.81 81 LEU A CA 1
ATOM 602 C C . LEU A 1 81 ? -14.047 9.719 10.727 1 90.81 81 LEU A C 1
ATOM 604 O O . LEU A 1 81 ? -13.5 9.242 11.727 1 90.81 81 LEU A O 1
ATOM 608 N N . GLU A 1 82 ? -15.086 10.438 10.805 1 94.44 82 GLU A N 1
ATOM 609 C CA . GLU A 1 82 ? -15.688 10.82 12.078 1 94.44 82 GLU A CA 1
ATOM 610 C C . GLU A 1 82 ? -16.172 9.594 12.844 1 94.44 82 GLU A C 1
ATOM 612 O O . GLU A 1 82 ? -16 9.5 14.062 1 94.44 82 GLU A O 1
ATOM 617 N N . HIS A 1 83 ? -16.766 8.758 12.102 1 91.25 83 HIS A N 1
ATOM 618 C CA . HIS A 1 83 ? -17.219 7.508 12.703 1 91.25 83 HIS A CA 1
ATOM 619 C C . HIS A 1 83 ? -16.062 6.754 13.359 1 91.25 83 HIS A C 1
ATOM 621 O O . HIS A 1 83 ? -16.188 6.293 14.492 1 91.25 83 HIS A O 1
ATOM 627 N N . ASN A 1 84 ? -14.984 6.637 12.656 1 91.25 84 ASN A N 1
ATOM 628 C CA . ASN A 1 84 ? -13.828 5.906 13.18 1 91.25 84 ASN A CA 1
ATOM 629 C C . ASN A 1 84 ? -13.227 6.598 14.391 1 91.25 84 ASN A C 1
ATOM 631 O O . ASN A 1 84 ? -12.766 5.938 15.32 1 91.25 84 ASN A O 1
ATOM 635 N N . VAL A 1 85 ? -13.195 7.902 14.375 1 95.81 85 VAL A N 1
ATOM 636 C CA . VAL A 1 85 ? -12.703 8.641 15.531 1 95.81 85 VAL A CA 1
ATOM 637 C C . VAL A 1 85 ? -13.578 8.344 16.75 1 95.81 85 VAL A C 1
ATOM 639 O O . VAL A 1 85 ? -13.078 8.016 17.828 1 95.81 85 VAL A O 1
ATOM 642 N N . GLN A 1 86 ? -14.836 8.383 16.547 1 96.12 86 GLN A N 1
ATOM 643 C CA . GLN A 1 86 ? -15.773 8.117 17.641 1 96.12 86 GLN A CA 1
ATOM 644 C C . GLN A 1 86 ? -15.641 6.684 18.141 1 96.12 86 GLN A C 1
ATOM 646 O O . GLN A 1 86 ? -15.641 6.438 19.344 1 96.12 86 GLN A O 1
ATOM 651 N N . LEU A 1 87 ? -15.586 5.809 17.219 1 91.44 87 LEU A N 1
ATOM 652 C CA . LEU A 1 87 ? -15.406 4.398 17.547 1 91.44 87 LEU A CA 1
ATOM 653 C C . LEU A 1 87 ? -14.234 4.203 18.5 1 91.44 87 LEU A C 1
ATOM 655 O O . LEU A 1 87 ? -14.352 3.51 19.516 1 91.44 87 LEU A O 1
ATOM 659 N N . ASN A 1 88 ? -13.125 4.828 18.266 1 94.19 88 ASN A N 1
ATOM 660 C CA . ASN A 1 88 ? -11.922 4.629 19.062 1 94.19 88 ASN A CA 1
ATOM 661 C C . ASN A 1 88 ? -11.992 5.418 20.375 1 94.19 88 ASN A C 1
ATOM 663 O O . ASN A 1 88 ? -11.469 4.977 21.391 1 94.19 88 ASN A O 1
ATOM 667 N N . MET A 1 89 ? -12.711 6.516 20.312 1 96.06 89 MET A N 1
ATOM 668 C CA . MET A 1 89 ? -12.961 7.207 21.562 1 96.06 89 MET A CA 1
ATOM 669 C C . MET A 1 89 ? -13.781 6.336 22.516 1 96.06 89 MET A C 1
ATOM 671 O O . MET A 1 89 ? -13.461 6.234 23.703 1 96.06 89 MET A O 1
ATOM 675 N N . ASP A 1 90 ? -14.727 5.688 21.969 1 95.25 90 ASP A N 1
ATOM 676 C CA . ASP A 1 90 ? -15.578 4.805 22.75 1 95.25 90 ASP A CA 1
ATOM 677 C C . ASP A 1 90 ? -14.789 3.619 23.312 1 95.25 90 ASP A C 1
ATOM 679 O O . ASP A 1 90 ? -15.125 3.078 24.359 1 95.25 90 ASP A O 1
ATOM 683 N N . ARG A 1 91 ? -13.773 3.303 22.688 1 93.25 91 ARG A N 1
ATOM 684 C CA . ARG A 1 91 ? -12.938 2.178 23.094 1 93.25 91 ARG A CA 1
ATOM 685 C C . ARG A 1 91 ? -11.891 2.617 24.109 1 93.25 91 ARG A C 1
ATOM 687 O O . ARG A 1 91 ? -11.07 1.81 24.562 1 93.25 91 ARG A O 1
ATOM 694 N N . GLY A 1 92 ? -11.797 3.92 24.375 1 95 92 GLY A N 1
ATOM 695 C CA . GLY A 1 92 ? -10.938 4.41 25.438 1 95 92 GLY A CA 1
ATOM 696 C C . GLY A 1 92 ? -9.664 5.051 24.938 1 95 92 GLY A C 1
ATOM 697 O O . GLY A 1 92 ? -8.781 5.398 25.719 1 95 92 GLY A O 1
ATOM 698 N N . VAL A 1 93 ? -9.562 5.176 23.656 1 94 93 VAL A N 1
ATOM 699 C CA . VAL A 1 93 ? -8.398 5.867 23.109 1 94 93 VAL A CA 1
ATOM 700 C C . VAL A 1 93 ? -8.492 7.363 23.406 1 94 93 VAL A C 1
ATOM 702 O O . VAL A 1 93 ? -9.562 7.965 23.234 1 94 93 VAL A O 1
ATOM 705 N N . PRO A 1 94 ? -7.41 7.984 23.906 1 96.75 94 PRO A N 1
ATOM 706 C CA . PRO A 1 94 ? -7.457 9.406 24.25 1 96.75 94 PRO A CA 1
ATOM 707 C C . PRO A 1 94 ? -7.402 10.312 23.031 1 96.75 94 PRO A C 1
ATOM 709 O O . PRO A 1 94 ? -6.344 10.859 22.703 1 96.75 94 PRO A O 1
ATOM 712 N N . LEU A 1 95 ? -8.562 10.547 22.438 1 98.06 95 LEU A N 1
ATOM 713 C CA . LEU A 1 95 ? -8.648 11.32 21.219 1 98.06 95 LEU A CA 1
ATOM 714 C C . LEU A 1 95 ? -9.438 12.609 21.438 1 98.06 95 LEU A C 1
ATOM 716 O O . LEU A 1 95 ? -10.102 13.102 20.516 1 98.06 95 LEU A O 1
ATOM 720 N N . GLY A 1 96 ? -9.391 13.125 22.641 1 97.75 96 GLY A N 1
ATOM 721 C CA . GLY A 1 96 ? -10.062 14.367 22.953 1 97.75 96 GLY A CA 1
ATOM 722 C C . GLY A 1 96 ? -9.492 15.562 22.219 1 97.75 96 GLY A C 1
ATOM 723 O O . GLY A 1 96 ? -10.164 16.594 22.062 1 97.75 96 GLY A O 1
ATOM 724 N N . ASN A 1 97 ? -8.258 15.484 21.734 1 98.44 97 ASN A N 1
ATOM 725 C CA . ASN A 1 97 ? -7.578 16.578 21.047 1 98.44 97 ASN A CA 1
ATOM 726 C C . ASN A 1 97 ? -7.754 16.484 19.531 1 98.44 97 ASN A C 1
ATOM 728 O O . ASN A 1 97 ? -7.094 17.203 18.781 1 98.44 97 ASN A O 1
ATOM 732 N N . VAL A 1 98 ? -8.648 15.602 19.031 1 98.75 98 VAL A N 1
ATOM 733 C CA . VAL A 1 98 ? -8.82 15.375 17.609 1 98.75 98 VAL A CA 1
ATOM 734 C C . VAL A 1 98 ? -10.055 16.125 17.109 1 98.75 98 VAL A C 1
ATOM 736 O O . VAL A 1 98 ? -11.102 16.109 17.766 1 98.75 98 VAL A O 1
ATOM 739 N N . LYS A 1 99 ? -9.93 16.781 16 1 98.69 99 LYS A N 1
ATOM 740 C CA . LYS A 1 99 ? -11.039 17.344 15.242 1 98.69 99 LYS A CA 1
ATOM 741 C C . LYS A 1 99 ? -10.992 16.875 13.789 1 98.69 99 LYS A C 1
ATOM 743 O O . LYS A 1 99 ? -9.922 16.766 13.195 1 98.69 99 LYS A O 1
ATOM 748 N N . CYS A 1 100 ? -12.18 16.641 13.281 1 98.19 100 CYS A N 1
ATOM 749 C CA . CYS A 1 100 ? -12.305 16.297 11.867 1 98.19 100 CYS A CA 1
ATOM 750 C C . CYS A 1 100 ? -12.867 17.484 11.078 1 98.19 100 CYS A C 1
ATOM 752 O O . CYS A 1 100 ? -13.797 18.141 11.523 1 98.19 100 CYS A O 1
ATOM 754 N N . ARG A 1 101 ? -12.281 17.719 9.898 1 97.88 101 ARG A N 1
ATOM 755 C CA . ARG A 1 101 ? -12.742 18.797 9.039 1 97.88 101 ARG A CA 1
ATOM 756 C C . ARG A 1 101 ? -12.695 18.391 7.57 1 97.88 101 ARG A C 1
ATOM 758 O O . ARG A 1 101 ? -11.891 17.531 7.184 1 97.88 101 ARG A O 1
ATOM 765 N N . THR A 1 102 ? -13.594 19 6.82 1 96.5 102 THR A N 1
ATOM 766 C CA . THR A 1 102 ? -13.5 18.844 5.371 1 96.5 102 THR A CA 1
ATOM 767 C C . THR A 1 102 ? -12.367 19.703 4.812 1 96.5 102 THR A C 1
ATOM 769 O O . THR A 1 102 ? -12.078 20.766 5.336 1 96.5 102 THR A O 1
ATOM 772 N N . CYS A 1 103 ? -11.734 19.219 3.756 1 96.69 103 CYS A N 1
ATOM 773 C CA . CYS A 1 103 ? -10.727 20.016 3.045 1 96.69 103 CYS A CA 1
ATOM 774 C C . CYS A 1 103 ? -10.703 19.656 1.563 1 96.69 103 CYS A C 1
ATOM 776 O O . CYS A 1 103 ? -10.242 18.578 1.187 1 96.69 103 CYS A O 1
ATOM 778 N N . ASP A 1 104 ? -11.25 20.531 0.822 1 94.38 104 ASP A N 1
ATOM 779 C CA . ASP A 1 104 ? -11.109 20.484 -0.63 1 94.38 104 ASP A CA 1
ATOM 780 C C . ASP A 1 104 ? -9.898 21.297 -1.092 1 94.38 104 ASP A C 1
ATOM 782 O O . ASP A 1 104 ? -9.852 22.516 -0.915 1 94.38 104 ASP A O 1
ATOM 786 N N . TRP A 1 105 ? -8.93 20.625 -1.751 1 95.94 105 TRP A N 1
ATOM 787 C CA . TRP A 1 105 ? -7.672 21.266 -2.109 1 95.94 105 TRP A CA 1
ATOM 788 C C . TRP A 1 105 ? -7.879 22.297 -3.215 1 95.94 105 TRP A C 1
ATOM 790 O O . TRP A 1 105 ? -7.035 23.172 -3.426 1 95.94 105 TRP A O 1
ATOM 800 N N . ASN A 1 106 ? -8.984 22.141 -3.99 1 94.56 106 ASN A N 1
ATOM 801 C CA . ASN A 1 106 ? -9.305 23.156 -4.992 1 94.56 106 ASN A CA 1
ATOM 802 C C . ASN A 1 106 ? -9.766 24.453 -4.344 1 94.56 106 ASN A C 1
ATOM 804 O O . ASN A 1 106 ? -9.641 25.531 -4.941 1 94.56 106 ASN A O 1
ATOM 808 N N . GLU A 1 107 ? -10.344 24.312 -3.246 1 94.94 107 GLU A N 1
ATOM 809 C CA . GLU A 1 107 ? -10.789 25.438 -2.443 1 94.94 107 GLU A CA 1
ATOM 810 C C . GLU A 1 107 ? -10.555 25.203 -0.957 1 94.94 107 GLU A C 1
ATOM 812 O O . GLU A 1 107 ? -11.492 24.891 -0.216 1 94.94 107 GLU A O 1
ATOM 817 N N . VAL A 1 108 ? -9.383 25.438 -0.523 1 96.94 108 VAL A N 1
ATOM 818 C CA . VAL A 1 108 ? -9.016 25.188 0.866 1 96.94 108 VAL A CA 1
ATOM 819 C C . VAL A 1 108 ? -9.82 26.094 1.787 1 96.94 108 VAL A C 1
ATOM 821 O O . VAL A 1 108 ? -9.852 27.312 1.594 1 96.94 108 VAL A O 1
ATOM 824 N N . PRO A 1 109 ? -10.445 25.547 2.768 1 97.12 109 PRO A N 1
ATOM 825 C CA . PRO A 1 109 ? -11.258 26.375 3.67 1 97.12 109 PRO A CA 1
ATOM 826 C C . PRO A 1 109 ? -10.438 27.422 4.414 1 97.12 109 PRO A C 1
ATOM 828 O O . PRO A 1 109 ? -9.305 27.156 4.812 1 97.12 109 PRO A O 1
ATOM 831 N N . SER A 1 110 ? -11.031 28.578 4.684 1 96.75 110 SER A N 1
ATOM 832 C CA . SER A 1 110 ? -10.352 29.672 5.375 1 96.75 110 SER A CA 1
ATOM 833 C C . SER A 1 110 ? -9.984 29.266 6.801 1 96.75 110 SER A C 1
ATOM 835 O O . SER A 1 110 ? -8.938 29.672 7.312 1 96.75 110 SER A O 1
ATOM 837 N N . GLU A 1 111 ? -10.82 28.469 7.391 1 96.88 111 GLU A N 1
ATOM 838 C CA . GLU A 1 111 ? -10.602 28.062 8.773 1 96.88 111 GLU A CA 1
ATOM 839 C C . GLU A 1 111 ? -9.312 27.266 8.914 1 96.88 111 GLU A C 1
ATOM 841 O O . GLU A 1 111 ? -8.734 27.188 10 1 96.88 111 GLU A O 1
ATOM 846 N N . LEU A 1 112 ? -8.883 26.672 7.836 1 98.06 112 LEU A N 1
ATOM 847 C CA . LEU A 1 112 ? -7.621 25.938 7.852 1 98.06 112 LEU A CA 1
ATOM 848 C C . LEU A 1 112 ? -6.465 26.828 7.41 1 98.06 112 LEU A C 1
ATOM 850 O O . LEU A 1 112 ? -5.355 26.719 7.941 1 98.06 112 LEU A O 1
ATOM 854 N N . ARG A 1 113 ? -6.691 27.734 6.512 1 97 113 ARG A N 1
ATOM 855 C CA . ARG A 1 113 ? -5.648 28.594 5.957 1 97 113 ARG A CA 1
ATOM 856 C C . ARG A 1 113 ? -5.16 29.594 6.988 1 97 113 ARG A C 1
ATOM 858 O O . ARG A 1 113 ? -4.012 30.031 6.938 1 97 113 ARG A O 1
ATOM 865 N N . GLU A 1 114 ? -5.984 29.938 7.922 1 96.62 114 GLU A N 1
ATOM 866 C CA . GLU A 1 114 ? -5.68 31 8.867 1 96.62 114 GLU A CA 1
ATOM 867 C C . GLU A 1 114 ? -4.969 30.469 10.102 1 96.62 114 GLU A C 1
ATOM 869 O O . GLU A 1 114 ? -4.555 31.234 10.977 1 96.62 114 GLU A O 1
ATOM 874 N N . VAL A 1 115 ? -4.879 29.203 10.156 1 97.25 115 VAL A N 1
ATOM 875 C CA . VAL A 1 115 ? -4.223 28.578 11.297 1 97.25 115 VAL A CA 1
ATOM 876 C C . VAL A 1 115 ? -2.721 28.469 11.039 1 97.25 115 VAL A C 1
ATOM 878 O O . VAL A 1 115 ? -2.305 28.109 9.93 1 97.25 115 VAL A O 1
ATOM 881 N N . GLU A 1 116 ? -1.934 28.828 12.055 1 96.5 116 GLU A N 1
ATOM 882 C CA . GLU A 1 116 ? -0.494 28.594 11.984 1 96.5 116 GLU A CA 1
ATOM 883 C C . GLU A 1 116 ? -0.145 27.188 12.453 1 96.5 116 GLU A C 1
ATOM 885 O O . GLU A 1 116 ? 0.087 26.953 13.641 1 96.5 116 GLU A O 1
ATOM 890 N N . TRP A 1 117 ? -0.021 26.312 11.594 1 98 117 TRP A N 1
ATOM 891 C CA . TRP A 1 117 ? 0.258 24.906 11.883 1 98 117 TRP A CA 1
ATOM 892 C C . TRP A 1 117 ? 1.725 24.703 12.242 1 98 117 TRP A C 1
ATOM 894 O O . TRP A 1 117 ? 2.613 25.281 11.617 1 98 117 TRP A O 1
ATOM 904 N N . ASP A 1 118 ? 1.987 23.906 13.289 1 98.06 118 ASP A N 1
ATOM 905 C CA . ASP A 1 118 ? 3.354 23.484 13.594 1 98.06 118 ASP A CA 1
ATOM 906 C C . ASP A 1 118 ? 3.811 22.375 12.648 1 98.06 118 ASP A C 1
ATOM 908 O O . ASP A 1 118 ? 4.945 22.391 12.164 1 98.06 118 ASP A O 1
ATOM 912 N N . PHE A 1 119 ? 2.934 21.438 12.383 1 98 119 PHE A N 1
ATOM 913 C CA . PHE A 1 119 ? 3.213 20.312 11.508 1 98 119 PHE A CA 1
ATOM 914 C C . PHE A 1 119 ? 2.055 20.078 10.547 1 98 119 PHE A C 1
ATOM 916 O O . PHE A 1 119 ? 0.889 20.188 10.93 1 98 119 PHE A O 1
ATOM 923 N N . ILE A 1 120 ? 2.383 19.719 9.297 1 98.38 120 ILE A N 1
ATOM 924 C CA . ILE A 1 120 ? 1.477 19.156 8.297 1 98.38 120 ILE A CA 1
ATOM 925 C C . ILE A 1 120 ? 2.057 17.859 7.742 1 98.38 120 ILE A C 1
ATOM 927 O O . ILE A 1 120 ? 3.248 17.781 7.438 1 98.38 120 ILE A O 1
ATOM 931 N N . PHE A 1 121 ? 1.264 16.812 7.75 1 97.31 121 PHE A N 1
ATOM 932 C CA . PHE A 1 121 ? 1.749 15.594 7.117 1 97.31 121 PHE A CA 1
ATOM 933 C C . PHE A 1 121 ? 0.64 14.922 6.316 1 97.31 121 PHE A C 1
ATOM 935 O O . PHE A 1 121 ? -0.537 15.258 6.477 1 97.31 121 PHE A O 1
ATOM 942 N N . GLY A 1 122 ? 0.978 14.07 5.398 1 94.62 122 GLY A N 1
ATOM 943 C CA . GLY A 1 122 ? 0.087 13.266 4.578 1 94.62 122 GLY A CA 1
ATOM 944 C C . GLY A 1 122 ? 0.803 12.148 3.838 1 94.62 122 GLY A C 1
ATOM 945 O O . GLY A 1 122 ? 2.004 12.242 3.574 1 94.62 122 GLY A O 1
ATOM 946 N N . THR A 1 123 ? 0.037 11.102 3.555 1 89.25 123 THR A N 1
ATOM 947 C CA . THR A 1 123 ? 0.62 9.93 2.904 1 89.25 123 THR A CA 1
ATOM 948 C C . THR A 1 123 ? -0.261 9.461 1.751 1 89.25 123 THR A C 1
ATOM 950 O O . THR A 1 123 ? -1.487 9.422 1.873 1 89.25 123 THR A O 1
ATOM 953 N N . GLU A 1 124 ? 0.373 9.102 0.612 1 83.5 124 GLU A N 1
ATOM 954 C CA . GLU A 1 124 ? -0.29 8.492 -0.539 1 83.5 124 GLU A CA 1
ATOM 955 C C . GLU A 1 124 ? -1.399 9.391 -1.074 1 83.5 124 GLU A C 1
ATOM 957 O O . GLU A 1 124 ? -2.516 8.93 -1.32 1 83.5 124 GLU A O 1
ATOM 962 N N . LEU A 1 125 ? -1.053 10.625 -1.329 1 87.5 125 LEU A N 1
ATOM 963 C CA . LEU A 1 125 ? -2.076 11.609 -1.669 1 87.5 125 LEU A CA 1
ATOM 964 C C . LEU A 1 125 ? -2.139 11.828 -3.176 1 87.5 125 LEU A C 1
ATOM 966 O O . LEU A 1 125 ? -3.17 12.25 -3.705 1 87.5 125 LEU A O 1
ATOM 970 N N . VAL A 1 126 ? -1.086 11.562 -3.912 1 84.88 126 VAL A N 1
ATOM 971 C CA . VAL A 1 126 ? -1.009 11.844 -5.34 1 84.88 126 VAL A CA 1
ATOM 972 C C . VAL A 1 126 ? -1.169 10.555 -6.137 1 84.88 126 VAL A C 1
ATOM 974 O O . VAL A 1 126 ? -0.181 9.891 -6.465 1 84.88 126 VAL A O 1
ATOM 977 N N . TYR A 1 127 ? -2.434 10.266 -6.465 1 78.12 127 TYR A N 1
ATOM 978 C CA . TYR A 1 127 ? -2.734 9.023 -7.164 1 78.12 127 TYR A CA 1
ATOM 979 C C . TYR A 1 127 ? -3.377 9.305 -8.516 1 78.12 127 TYR A C 1
ATOM 981 O O . TYR A 1 127 ? -3.701 8.375 -9.258 1 78.12 127 TYR A O 1
ATOM 989 N N . LEU A 1 128 ? -3.586 10.57 -8.906 1 78.19 128 LEU A N 1
ATOM 990 C CA . LEU A 1 128 ? -4.02 11.062 -10.211 1 78.19 128 LEU A CA 1
ATOM 991 C C . LEU A 1 128 ? -3.098 12.172 -10.711 1 78.19 128 LEU A C 1
ATOM 993 O O . LEU A 1 128 ? -2.604 12.977 -9.914 1 78.19 128 LEU A O 1
ATOM 997 N N . PRO A 1 129 ? -2.98 12.273 -11.992 1 82.5 129 PRO A N 1
ATOM 998 C CA . PRO A 1 129 ? -2.076 13.297 -12.531 1 82.5 129 PRO A CA 1
ATOM 999 C C . PRO A 1 129 ? -2.438 14.703 -12.078 1 82.5 129 PRO A C 1
ATOM 1001 O O . PRO A 1 129 ? -1.552 15.5 -11.75 1 82.5 129 PRO A O 1
ATOM 1004 N N . ILE A 1 130 ? -3.674 15.016 -12.008 1 88.94 130 ILE A N 1
ATOM 1005 C CA . ILE A 1 130 ? -4.125 16.375 -11.703 1 88.94 130 ILE A CA 1
ATOM 1006 C C . ILE A 1 130 ? -3.715 16.734 -10.273 1 88.94 130 ILE A C 1
ATOM 1008 O O . ILE A 1 130 ? -3.539 17.922 -9.961 1 88.94 130 ILE A O 1
ATOM 1012 N N . LEU A 1 131 ? -3.504 15.789 -9.445 1 89.5 131 LEU A N 1
ATOM 1013 C CA . LEU A 1 131 ? -3.172 16.016 -8.039 1 89.5 131 LEU A CA 1
ATOM 1014 C C . LEU A 1 131 ? -1.747 16.531 -7.898 1 89.5 131 LEU A C 1
ATOM 1016 O O . LEU A 1 131 ? -1.399 17.125 -6.875 1 89.5 131 LEU A O 1
ATOM 1020 N N . THR A 1 132 ? -0.911 16.344 -8.938 1 91.31 132 THR A N 1
ATOM 1021 C CA . THR A 1 132 ? 0.451 16.859 -8.906 1 91.31 132 THR A CA 1
ATOM 1022 C C . THR A 1 132 ? 0.449 18.391 -8.953 1 91.31 132 THR A C 1
ATOM 1024 O O . THR A 1 132 ? 1.436 19.031 -8.578 1 91.31 132 THR A O 1
ATOM 1027 N N . ARG A 1 133 ? -0.608 18.969 -9.352 1 95.38 133 ARG A N 1
ATOM 1028 C CA . ARG A 1 133 ? -0.743 20.422 -9.422 1 95.38 133 ARG A CA 1
ATOM 1029 C C . ARG A 1 133 ? -1.542 20.969 -8.242 1 95.38 133 ARG A C 1
ATOM 1031 O O . ARG A 1 133 ? -1.158 21.953 -7.625 1 95.38 133 ARG A O 1
ATOM 1038 N N . ILE A 1 134 ? -2.592 20.297 -7.93 1 96.5 134 ILE A N 1
ATOM 1039 C CA . ILE A 1 134 ? -3.553 20.781 -6.949 1 96.5 134 ILE A CA 1
ATOM 1040 C C . ILE A 1 134 ? -2.963 20.656 -5.543 1 96.5 134 ILE A C 1
ATOM 1042 O O . ILE A 1 134 ? -3.127 21.562 -4.715 1 96.5 134 ILE A O 1
ATOM 1046 N N . PHE A 1 135 ? -2.264 19.609 -5.27 1 94.75 135 PHE A N 1
ATOM 1047 C CA . PHE A 1 135 ? -1.735 19.312 -3.945 1 94.75 135 PHE A CA 1
ATOM 1048 C C . PHE A 1 135 ? -0.69 20.344 -3.535 1 94.75 135 PHE A C 1
ATOM 1050 O O . PHE A 1 135 ? -0.782 20.938 -2.457 1 94.75 135 PHE A O 1
ATOM 1057 N N . PRO A 1 136 ? 0.276 20.703 -4.32 1 96.19 136 PRO A N 1
ATOM 1058 C CA . PRO A 1 136 ? 1.253 21.734 -3.967 1 96.19 136 PRO A CA 1
ATOM 1059 C C . PRO A 1 136 ? 0.608 23.094 -3.707 1 96.19 136 PRO A C 1
ATOM 1061 O O . PRO A 1 136 ? 1.029 23.812 -2.801 1 96.19 136 PRO A O 1
ATOM 1064 N N . ARG A 1 137 ? -0.384 23.422 -4.414 1 97.31 137 ARG A N 1
ATOM 1065 C CA . ARG A 1 137 ? -1.089 24.688 -4.199 1 97.31 137 ARG A CA 1
ATOM 1066 C C . ARG A 1 137 ? -1.75 24.719 -2.826 1 97.31 137 ARG A C 1
ATOM 1068 O O . ARG A 1 137 ? -1.724 25.734 -2.143 1 97.31 137 ARG A O 1
ATOM 1075 N N . ALA A 1 138 ? -2.363 23.609 -2.48 1 97.5 138 ALA A N 1
ATOM 1076 C CA . ALA A 1 138 ? -2.967 23.516 -1.153 1 97.5 138 ALA A CA 1
ATOM 1077 C C . ALA A 1 138 ? -1.917 23.703 -0.06 1 97.5 138 ALA A C 1
ATOM 1079 O O . ALA A 1 138 ? -2.139 24.422 0.909 1 97.5 138 ALA A O 1
ATOM 1080 N N . ILE A 1 139 ? -0.74 23.062 -0.24 1 97.38 139 ILE A N 1
ATOM 1081 C CA . ILE A 1 139 ? 0.341 23.156 0.735 1 97.38 139 ILE A CA 1
ATOM 1082 C C . ILE A 1 139 ? 0.784 24.609 0.868 1 97.38 139 ILE A C 1
ATOM 1084 O O . ILE A 1 139 ? 0.963 25.109 1.979 1 97.38 139 ILE A O 1
ATOM 1088 N N . LYS A 1 140 ? 0.91 25.266 -0.238 1 96.69 140 LYS A N 1
ATOM 1089 C CA . LYS A 1 140 ? 1.33 26.656 -0.24 1 96.69 140 LYS A CA 1
ATOM 1090 C C . LYS A 1 140 ? 0.366 27.531 0.567 1 96.69 140 LYS A C 1
ATOM 1092 O O . LYS A 1 140 ? 0.789 28.453 1.265 1 96.69 140 LYS A O 1
ATOM 1097 N N . GLN A 1 141 ? -0.881 27.203 0.526 1 97.31 141 GLN A N 1
ATOM 1098 C CA . GLN A 1 141 ? -1.904 27.984 1.216 1 97.31 141 GLN A CA 1
ATOM 1099 C C . GLN A 1 141 ? -1.932 27.656 2.707 1 97.31 141 GLN A C 1
ATOM 1101 O O . GLN A 1 141 ? -2.318 28.5 3.523 1 97.31 141 GLN A O 1
ATOM 1106 N N . LEU A 1 142 ? -1.514 26.484 3.078 1 97.88 142 LEU A N 1
ATOM 1107 C CA . LEU A 1 142 ? -1.674 26 4.445 1 97.88 142 LEU A CA 1
ATOM 1108 C C . LEU A 1 142 ? -0.393 26.203 5.25 1 97.88 142 LEU A C 1
ATOM 1110 O O . LEU A 1 142 ? -0.442 26.391 6.465 1 97.88 142 LEU A O 1
ATOM 1114 N N . ALA A 1 143 ? 0.709 26.141 4.562 1 95.5 143 ALA A N 1
ATOM 1115 C CA . ALA A 1 143 ? 1.997 26.172 5.25 1 95.5 143 ALA A CA 1
ATOM 1116 C C . ALA A 1 143 ? 2.441 27.609 5.496 1 95.5 143 ALA A C 1
ATOM 1118 O O . ALA A 1 143 ? 2.279 28.484 4.629 1 95.5 143 ALA A O 1
ATOM 1119 N N . HIS A 1 144 ? 2.939 27.844 6.668 1 92 144 HIS A N 1
ATOM 1120 C CA . HIS A 1 144 ? 3.605 29.094 7.051 1 92 144 HIS A CA 1
ATOM 1121 C C . HIS A 1 144 ? 5.109 28.875 7.207 1 92 144 HIS A C 1
ATOM 1123 O O . HIS A 1 144 ? 5.586 27.75 7.188 1 92 144 HIS A O 1
ATOM 1129 N N . PRO A 1 145 ? 5.895 29.875 7.359 1 89.44 145 PRO A N 1
ATOM 1130 C CA . PRO A 1 145 ? 7.355 29.766 7.352 1 89.44 145 PRO A CA 1
ATOM 1131 C C . PRO A 1 145 ? 7.883 28.797 8.406 1 89.44 145 PRO A C 1
ATOM 1133 O O . PRO A 1 145 ? 8.906 28.141 8.188 1 89.44 145 PRO A O 1
ATOM 1136 N N . ARG A 1 146 ? 7.207 28.672 9.477 1 91.44 146 ARG A N 1
ATOM 1137 C CA . ARG A 1 146 ? 7.715 27.812 10.547 1 91.44 146 ARG A CA 1
ATOM 1138 C C . ARG A 1 146 ? 7.055 26.438 10.508 1 91.44 146 ARG A C 1
ATOM 1140 O O . ARG A 1 146 ? 7.391 25.562 11.297 1 91.44 146 ARG A O 1
ATOM 1147 N N . THR A 1 147 ? 6.133 26.234 9.602 1 95.88 147 THR A N 1
ATOM 1148 C CA . THR A 1 147 ? 5.426 24.953 9.508 1 95.88 147 THR A CA 1
ATOM 1149 C C . THR A 1 147 ? 6.34 23.875 8.961 1 95.88 147 THR A C 1
ATOM 1151 O O . THR A 1 147 ? 7.023 24.078 7.953 1 95.88 147 THR A O 1
ATOM 1154 N N . GLN A 1 148 ? 6.457 22.734 9.625 1 96.25 148 GLN A N 1
ATOM 1155 C CA . GLN A 1 148 ? 7.125 21.562 9.078 1 96.25 148 GLN A CA 1
ATOM 1156 C C . GLN A 1 148 ? 6.145 20.672 8.312 1 96.25 148 GLN A C 1
ATOM 1158 O O . GLN A 1 148 ? 5.145 20.219 8.867 1 96.25 148 GLN A O 1
ATOM 1163 N N . VAL A 1 149 ? 6.465 20.453 7.02 1 97.31 149 VAL A N 1
ATOM 1164 C CA . VAL A 1 149 ? 5.574 19.688 6.156 1 97.31 149 VAL A CA 1
ATOM 1165 C C . VAL A 1 149 ? 6.262 18.391 5.719 1 97.31 149 VAL A C 1
ATOM 1167 O O . VAL A 1 149 ? 7.383 18.422 5.207 1 97.31 149 VAL A O 1
ATOM 1170 N N . TYR A 1 150 ? 5.57 17.219 5.926 1 95.69 150 TYR A N 1
ATOM 1171 C CA . TYR A 1 150 ? 6.094 15.922 5.516 1 95.69 150 TYR A CA 1
ATOM 1172 C C . TYR A 1 150 ? 5.078 15.172 4.656 1 95.69 150 TYR A C 1
ATOM 1174 O O . TYR A 1 150 ? 3.92 15.016 5.047 1 95.69 150 TYR A O 1
ATOM 1182 N N . TYR A 1 151 ? 5.535 14.742 3.477 1 93.69 151 TYR A N 1
ATOM 1183 C CA . TYR A 1 151 ? 4.715 13.969 2.551 1 93.69 151 TYR A CA 1
ATOM 1184 C C . TYR A 1 151 ? 5.379 12.641 2.209 1 93.69 151 TYR A C 1
ATOM 1186 O O . TYR A 1 151 ? 6.562 12.602 1.868 1 93.69 151 TYR A O 1
ATOM 1194 N N . GLY A 1 152 ? 4.57 11.539 2.406 1 88.94 152 GLY A N 1
ATOM 1195 C CA . GLY A 1 152 ? 5.078 10.219 2.059 1 88.94 152 GLY A CA 1
ATOM 1196 C C . GLY A 1 152 ? 4.32 9.57 0.918 1 88.94 152 GLY A C 1
ATOM 1197 O O . GLY A 1 152 ? 3.096 9.695 0.83 1 88.94 152 GLY A O 1
ATOM 1198 N N . HIS A 1 153 ? 5.02 8.945 0.025 1 82.81 153 HIS A N 1
ATOM 1199 C CA . HIS A 1 153 ? 4.379 8.117 -0.988 1 82.81 153 HIS A CA 1
ATOM 1200 C C . HIS A 1 153 ? 5.277 6.953 -1.396 1 82.81 153 HIS A C 1
ATOM 1202 O O . HIS A 1 153 ? 6.5 7.047 -1.308 1 82.81 153 HIS A O 1
ATOM 1208 N N . ARG A 1 154 ? 4.652 5.734 -1.683 1 72.5 154 ARG A N 1
ATOM 1209 C CA . ARG A 1 154 ? 5.418 4.602 -2.195 1 72.5 154 ARG A CA 1
ATOM 1210 C C . ARG A 1 154 ? 5.832 4.832 -3.645 1 72.5 154 ARG A C 1
ATOM 1212 O O . ARG A 1 154 ? 5.055 5.355 -4.445 1 72.5 154 ARG A O 1
ATOM 1219 N N . LEU A 1 155 ? 7.285 4.676 -3.82 1 56.19 155 LEU A N 1
ATOM 1220 C CA . LEU A 1 155 ? 7.926 4.961 -5.102 1 56.19 155 LEU A CA 1
ATOM 1221 C C . LEU A 1 155 ? 7.496 3.947 -6.16 1 56.19 155 LEU A C 1
ATOM 1223 O O . LEU A 1 155 ? 7.086 2.834 -5.824 1 56.19 155 LEU A O 1
ATOM 1227 N N . GLY A 1 156 ? 7.613 4.348 -7.492 1 53.19 156 GLY A N 1
ATOM 1228 C CA . GLY A 1 156 ? 7.461 3.504 -8.664 1 53.19 156 GLY A CA 1
ATOM 1229 C C . GLY A 1 156 ? 6.078 3.584 -9.281 1 53.19 156 GLY A C 1
ATOM 1230 O O . GLY A 1 156 ? 5.852 3.078 -10.383 1 53.19 156 GLY A O 1
ATOM 1231 N N . ARG A 1 157 ? 5.16 4.051 -8.391 1 49.44 157 ARG A N 1
ATOM 1232 C CA . ARG A 1 157 ? 3.852 4.062 -9.039 1 49.44 157 ARG A CA 1
ATOM 1233 C C . ARG A 1 157 ? 3.861 4.965 -10.266 1 49.44 157 ARG A C 1
ATOM 1235 O O . ARG A 1 157 ? 3.303 4.605 -11.305 1 49.44 157 ARG A O 1
ATOM 1242 N N . TYR A 1 158 ? 4.375 6.047 -10.172 1 53.5 158 TYR A N 1
ATOM 1243 C CA . TYR A 1 158 ? 4.223 6.883 -11.359 1 53.5 158 TYR A CA 1
ATOM 1244 C C . TYR A 1 158 ? 5.426 7.805 -11.531 1 53.5 158 TYR A C 1
ATOM 1246 O O . TYR A 1 158 ? 5.379 8.977 -11.148 1 53.5 158 TYR A O 1
ATOM 1254 N N . GLU A 1 159 ? 6.566 7.215 -12.016 1 60.91 159 GLU A N 1
ATOM 1255 C CA . GLU A 1 159 ? 7.793 7.992 -12.172 1 60.91 159 GLU A CA 1
ATOM 1256 C C . GLU A 1 159 ? 7.5 9.375 -12.734 1 60.91 159 GLU A C 1
ATOM 1258 O O . GLU A 1 159 ? 7.992 10.383 -12.227 1 60.91 159 GLU A O 1
ATOM 1263 N N . SER A 1 160 ? 6.652 9.453 -13.68 1 71.56 160 SER A N 1
ATOM 1264 C CA . SER A 1 160 ? 6.344 10.742 -14.289 1 71.56 160 SER A CA 1
ATOM 1265 C C . SER A 1 160 ? 5.594 11.648 -13.32 1 71.56 160 SER A C 1
ATOM 1267 O O . SER A 1 160 ? 5.875 12.844 -13.242 1 71.56 160 SER A O 1
ATOM 1269 N N . MET A 1 161 ? 4.875 11.125 -12.477 1 77.94 161 MET A N 1
ATOM 1270 C CA . MET A 1 161 ? 4.094 11.945 -11.555 1 77.94 161 MET A CA 1
ATOM 1271 C C . MET A 1 161 ? 4.977 12.508 -10.445 1 77.94 161 MET A C 1
ATOM 1273 O O . MET A 1 161 ? 4.762 13.633 -9.984 1 77.94 161 MET A O 1
ATOM 1277 N N . ASP A 1 162 ? 5.969 11.719 -10.086 1 77.19 162 ASP A N 1
ATOM 1278 C CA . ASP A 1 162 ? 6.879 12.195 -9.047 1 77.19 162 ASP A CA 1
ATOM 1279 C C . ASP A 1 162 ? 7.637 13.438 -9.516 1 77.19 162 ASP A C 1
ATOM 1281 O O . ASP A 1 162 ? 7.762 14.414 -8.766 1 77.19 162 ASP A O 1
ATOM 1285 N N . LEU A 1 163 ? 8.102 13.344 -10.727 1 81.38 163 LEU A N 1
ATOM 1286 C CA . LEU A 1 163 ? 8.82 14.477 -11.289 1 81.38 163 LEU A CA 1
ATOM 1287 C C . LEU A 1 163 ? 7.902 15.688 -11.422 1 81.38 163 LEU A C 1
ATOM 1289 O O . LEU A 1 163 ? 8.297 16.812 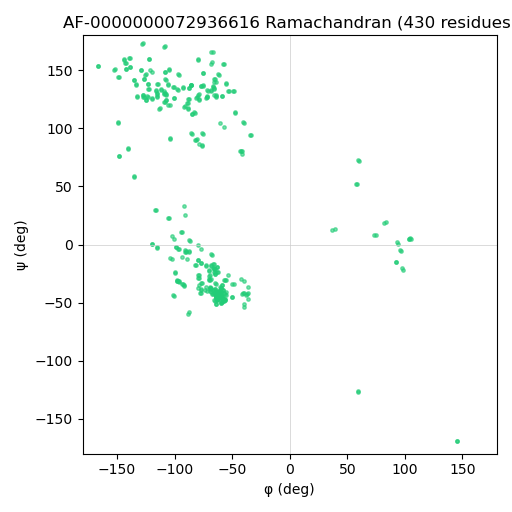-11.102 1 81.38 163 LEU A O 1
ATOM 1293 N N . ASP A 1 164 ? 6.734 15.477 -11.891 1 88.12 164 ASP A N 1
ATOM 1294 C CA . ASP A 1 164 ? 5.766 16.562 -12.023 1 88.12 164 ASP A CA 1
ATOM 1295 C C . ASP A 1 164 ? 5.465 17.188 -10.672 1 88.12 164 ASP A C 1
ATOM 1297 O O . ASP A 1 164 ? 5.359 18.422 -10.562 1 88.12 164 ASP A O 1
ATOM 1301 N N . LEU A 1 165 ? 5.348 16.375 -9.672 1 89.19 165 LEU A N 1
ATOM 1302 C CA . LEU A 1 165 ? 5.043 16.859 -8.328 1 89.19 165 LEU A CA 1
ATOM 1303 C C . LEU A 1 165 ? 6.152 17.766 -7.816 1 89.19 165 LEU A C 1
ATOM 1305 O O . LEU A 1 165 ? 5.879 18.875 -7.332 1 89.19 165 LEU A O 1
ATOM 1309 N N . LEU A 1 166 ? 7.359 17.359 -7.953 1 86.5 166 LEU A N 1
ATOM 1310 C CA . LEU A 1 166 ? 8.5 18.141 -7.488 1 86.5 166 LEU A CA 1
ATOM 1311 C C . LEU A 1 166 ? 8.609 19.469 -8.242 1 86.5 166 LEU A C 1
ATOM 1313 O O . LEU A 1 166 ? 8.891 20.5 -7.645 1 86.5 166 LEU A O 1
ATOM 1317 N N . ASP A 1 167 ? 8.367 19.422 -9.5 1 91.44 167 ASP A N 1
ATOM 1318 C CA . ASP A 1 167 ? 8.398 20.625 -10.32 1 91.44 167 ASP A CA 1
ATOM 1319 C C . ASP A 1 167 ? 7.324 21.625 -9.883 1 91.44 167 ASP A C 1
ATOM 1321 O O . ASP A 1 167 ? 7.57 22.828 -9.828 1 91.44 167 ASP A O 1
ATOM 1325 N N . ASN A 1 168 ? 6.203 21.141 -9.602 1 93.81 168 ASN A N 1
ATOM 1326 C CA . ASN A 1 168 ? 5.113 22.016 -9.195 1 93.81 168 ASN A CA 1
ATOM 1327 C C . ASN A 1 168 ? 5.379 22.625 -7.82 1 93.81 168 ASN A C 1
ATOM 1329 O O . ASN A 1 168 ? 5.039 23.797 -7.582 1 93.81 168 ASN A O 1
ATOM 1333 N N . PHE A 1 169 ? 5.953 21.891 -6.922 1 92.62 169 PHE A N 1
ATOM 1334 C CA . PHE A 1 169 ? 6.406 22.484 -5.672 1 92.62 169 PHE A CA 1
ATOM 1335 C C . PHE A 1 169 ? 7.363 23.641 -5.934 1 92.62 169 PHE A C 1
ATOM 1337 O O . PHE A 1 169 ? 7.18 24.734 -5.398 1 92.62 169 PHE A O 1
ATOM 1344 N N . SER A 1 170 ? 8.305 23.438 -6.758 1 92.12 170 SER A N 1
ATOM 1345 C CA . SER A 1 170 ? 9.328 24.438 -7.062 1 92.12 170 SER A CA 1
ATOM 1346 C C . SER A 1 170 ? 8.719 25.688 -7.684 1 92.12 170 SER A C 1
ATOM 1348 O O . SER A 1 170 ? 9.094 26.812 -7.332 1 92.12 170 SER A O 1
ATOM 1350 N N . SER A 1 171 ? 7.824 25.5 -8.539 1 95.38 171 SER A N 1
ATOM 1351 C CA . SER A 1 171 ? 7.188 26.625 -9.219 1 95.38 171 SER A CA 1
ATOM 1352 C C . SER A 1 171 ? 6.434 27.516 -8.242 1 95.38 171 SER A C 1
ATOM 1354 O O . SER A 1 171 ? 6.172 28.672 -8.531 1 95.38 171 SER A O 1
ATOM 1356 N N . LEU A 1 172 ? 6.109 27.016 -7.078 1 95.06 172 LEU A N 1
ATOM 1357 C CA . LEU A 1 172 ? 5.375 27.766 -6.07 1 95.06 172 LEU A CA 1
ATOM 1358 C C . LEU A 1 172 ? 6.316 28.297 -4.988 1 95.06 172 LEU A C 1
ATOM 1360 O O . LEU A 1 172 ? 5.863 28.781 -3.953 1 95.06 172 LEU A O 1
ATOM 1364 N N . GLY A 1 173 ? 7.594 28.047 -5.246 1 93.12 173 GLY A N 1
ATOM 1365 C CA . GLY A 1 173 ? 8.578 28.516 -4.277 1 93.12 173 GLY A CA 1
ATOM 1366 C C . GLY A 1 173 ? 8.758 27.562 -3.113 1 93.12 173 GLY A C 1
ATOM 1367 O O . GLY A 1 173 ? 9.172 27.969 -2.029 1 93.12 173 GLY A O 1
ATOM 1368 N N . LEU A 1 174 ? 8.352 26.328 -3.287 1 93.19 174 LEU A N 1
ATOM 1369 C CA . LEU A 1 174 ? 8.531 25.281 -2.293 1 93.19 174 LEU A CA 1
ATOM 1370 C C . LEU A 1 174 ? 9.594 24.281 -2.742 1 93.19 174 LEU A C 1
ATOM 1372 O O . LEU A 1 174 ? 9.727 24 -3.936 1 93.19 174 LEU A O 1
ATOM 1376 N N . GLU A 1 175 ? 10.383 23.812 -1.777 1 90.5 175 GLU A N 1
ATOM 1377 C CA . GLU A 1 175 ? 11.367 22.766 -2.049 1 90.5 175 GLU A CA 1
ATOM 1378 C C . GLU A 1 175 ? 11.039 21.484 -1.295 1 90.5 175 GLU A C 1
ATOM 1380 O O . GLU A 1 175 ? 10.742 21.531 -0.098 1 90.5 175 GLU A O 1
ATOM 1385 N N . ALA A 1 176 ? 11.055 20.422 -2.078 1 90.25 176 ALA A N 1
ATOM 1386 C CA . ALA A 1 176 ? 10.836 19.109 -1.479 1 90.25 176 ALA A CA 1
ATOM 1387 C C . ALA A 1 176 ? 12.117 18.297 -1.472 1 90.25 176 ALA A C 1
ATOM 1389 O O . ALA A 1 176 ? 12.703 18.031 -2.525 1 90.25 176 ALA A O 1
ATOM 1390 N N . LYS A 1 177 ? 12.539 17.859 -0.271 1 86.12 177 LYS A N 1
ATOM 1391 C CA . LYS A 1 177 ? 13.742 17.062 -0.122 1 86.12 177 LYS A CA 1
ATOM 1392 C C . LYS A 1 177 ? 13.43 15.695 0.492 1 86.12 177 LYS A C 1
ATOM 1394 O O . LYS A 1 177 ? 12.766 15.617 1.531 1 86.12 177 LYS A O 1
ATOM 1399 N N . GLU A 1 178 ? 13.859 14.688 -0.211 1 84.31 178 GLU A N 1
ATOM 1400 C CA . GLU A 1 178 ? 13.656 13.344 0.337 1 84.31 178 GLU A CA 1
ATOM 1401 C C . GLU A 1 178 ? 14.484 13.141 1.604 1 84.31 178 GLU A C 1
ATOM 1403 O O . GLU A 1 178 ? 15.648 13.539 1.662 1 84.31 178 GLU A O 1
ATOM 1408 N N . ARG A 1 179 ? 13.828 12.523 2.664 1 83.44 179 ARG A N 1
ATOM 1409 C CA . ARG A 1 179 ? 14.477 12.258 3.939 1 83.44 179 ARG A CA 1
ATOM 1410 C C . ARG A 1 179 ? 14.75 10.766 4.113 1 83.44 179 ARG A C 1
ATOM 1412 O O . ARG A 1 179 ? 13.969 9.93 3.658 1 83.44 179 ARG A O 1
ATOM 1419 N N . LEU A 1 180 ? 15.859 10.445 4.848 1 70.75 180 LEU A N 1
ATOM 1420 C CA . LEU A 1 180 ? 16.219 9.062 5.145 1 70.75 180 LEU A CA 1
ATOM 1421 C C . LEU A 1 180 ? 15.172 8.422 6.055 1 70.75 180 LEU A C 1
ATOM 1423 O O . LEU A 1 180 ? 14.703 9.039 7.012 1 70.75 180 LEU A O 1
ATOM 1427 N N . GLN A 1 181 ? 14.82 7.242 5.68 1 73.19 181 GLN A N 1
ATOM 1428 C CA . GLN A 1 181 ? 13.922 6.477 6.527 1 73.19 181 GLN A CA 1
ATOM 1429 C C . GLN A 1 181 ? 14.672 5.832 7.691 1 73.19 181 GLN A C 1
ATOM 1431 O O . GLN A 1 181 ? 15.898 5.766 7.68 1 73.19 181 GLN A O 1
ATOM 1436 N N . PRO A 1 182 ? 13.836 5.504 8.773 1 67.62 182 PRO A N 1
ATOM 1437 C CA . PRO A 1 182 ? 14.508 4.816 9.875 1 67.62 182 PRO A CA 1
ATOM 1438 C C . PRO A 1 182 ? 15.281 3.58 9.422 1 67.62 182 PRO A C 1
ATOM 1440 O O . PRO A 1 182 ? 14.797 2.826 8.57 1 67.62 182 PRO A O 1
ATOM 1443 N N . GLY A 1 183 ? 16.5 3.477 9.875 1 67.31 183 GLY A N 1
ATOM 1444 C CA . GLY A 1 183 ? 17.297 2.311 9.547 1 67.31 183 GLY A CA 1
ATOM 1445 C C . GLY A 1 183 ? 18.141 2.496 8.297 1 67.31 183 GLY A C 1
ATOM 1446 O O . GLY A 1 183 ? 19.062 1.72 8.039 1 67.31 183 GLY A O 1
ATOM 1447 N N . MET A 1 184 ? 17.797 3.553 7.516 1 66.38 184 MET A N 1
ATOM 1448 C CA . MET A 1 184 ? 18.547 3.807 6.297 1 66.38 184 MET A CA 1
ATOM 1449 C C . MET A 1 184 ? 19.781 4.652 6.594 1 66.38 184 MET A C 1
ATOM 1451 O O . MET A 1 184 ? 19.734 5.566 7.414 1 66.38 184 MET A O 1
ATOM 1455 N N . THR A 1 185 ? 20.859 4.215 5.941 1 66.12 185 THR A N 1
ATOM 1456 C CA . THR A 1 185 ? 22.094 4.957 6.145 1 66.12 185 THR A CA 1
ATOM 1457 C C . THR A 1 185 ? 22.312 5.973 5.023 1 66.12 185 THR A C 1
ATOM 1459 O O . THR A 1 185 ? 22.984 6.98 5.211 1 66.12 185 THR A O 1
ATOM 1462 N N . GLU A 1 186 ? 21.844 5.629 3.84 1 65.69 186 GLU A N 1
ATOM 1463 C CA . GLU A 1 186 ? 21.938 6.551 2.713 1 65.69 186 GLU A CA 1
ATOM 1464 C C . GLU A 1 186 ? 20.688 6.488 1.837 1 65.69 186 GLU A C 1
ATOM 1466 O O . GLU A 1 186 ? 19.953 5.496 1.862 1 65.69 186 GLU A O 1
ATOM 1471 N N . LEU A 1 187 ? 20.547 7.68 1.127 1 62.78 187 LEU A N 1
ATOM 1472 C CA . LEU A 1 187 ? 19.469 7.656 0.147 1 62.78 187 LEU A CA 1
ATOM 1473 C C . LEU A 1 187 ? 19.859 6.855 -1.088 1 62.78 187 LEU A C 1
ATOM 1475 O O . LEU A 1 187 ? 21.031 6.855 -1.479 1 62.78 187 LEU A O 1
ATOM 1479 N N . PRO A 1 188 ? 18.875 6.016 -1.54 1 61.09 188 PRO A N 1
ATOM 1480 C CA . PRO A 1 188 ? 19.234 5.34 -2.787 1 61.09 188 PRO A CA 1
ATOM 1481 C C . PRO A 1 188 ? 19.625 6.312 -3.896 1 61.09 188 PRO A C 1
ATOM 1483 O O . PRO A 1 188 ? 19.156 7.457 -3.908 1 61.09 188 PRO A O 1
ATOM 1486 N N . PRO A 1 189 ? 20.703 5.973 -4.68 1 55.47 189 PRO A N 1
ATOM 1487 C CA . PRO A 1 189 ? 21.094 6.871 -5.77 1 55.47 189 PRO A CA 1
ATOM 1488 C C . PRO A 1 189 ? 19.922 7.266 -6.656 1 55.47 189 PRO A C 1
ATOM 1490 O O . PRO A 1 189 ? 18.969 6.492 -6.824 1 55.47 189 PRO A O 1
ATOM 1493 N N . GLU A 1 190 ? 19.797 8.586 -6.945 1 52.09 190 GLU A N 1
ATOM 1494 C CA . GLU A 1 190 ? 18.734 9.188 -7.742 1 52.09 190 GLU A CA 1
ATOM 1495 C C . GLU A 1 190 ? 18.375 8.32 -8.945 1 52.09 190 GLU A C 1
ATOM 1497 O O . GLU A 1 190 ? 17.203 8.172 -9.281 1 52.09 190 GLU A O 1
ATOM 1502 N N . GLU A 1 191 ? 19.359 7.965 -9.664 1 47.22 191 GLU A N 1
ATOM 1503 C CA . GLU A 1 191 ? 19.188 7.137 -10.852 1 47.22 191 GLU A CA 1
ATOM 1504 C C . GLU A 1 191 ? 18.453 5.84 -10.516 1 47.22 191 GLU A C 1
ATOM 1506 O O . GLU A 1 191 ? 17.719 5.301 -11.344 1 47.22 191 GLU A O 1
ATOM 1511 N N . GLU A 1 192 ? 18.625 5.406 -9.406 1 46.84 192 GLU A N 1
ATOM 1512 C CA . GLU A 1 192 ? 18.078 4.145 -8.922 1 46.84 192 GLU A CA 1
ATOM 1513 C C . GLU A 1 192 ? 16.688 4.344 -8.312 1 46.84 192 GLU A C 1
ATOM 1515 O O . GLU A 1 192 ? 16.109 3.406 -7.762 1 46.84 192 GLU A O 1
ATOM 1520 N N . HIS A 1 193 ? 16.359 5.547 -8.094 1 44.62 193 HIS A N 1
ATOM 152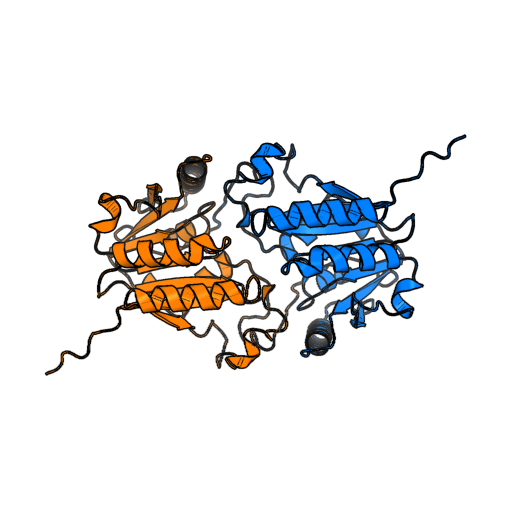1 C CA . HIS A 1 193 ? 14.984 5.809 -7.664 1 44.62 193 HIS A CA 1
ATOM 1522 C C . HIS A 1 193 ? 13.992 4.926 -8.414 1 44.62 193 HIS A C 1
ATOM 1524 O O . HIS A 1 193 ? 12.977 4.508 -7.855 1 44.62 193 HIS A O 1
ATOM 1530 N N . PHE A 1 194 ? 14.352 4.883 -9.695 1 40.59 194 PHE A N 1
ATOM 1531 C CA . PHE A 1 194 ? 13.5 4.062 -10.547 1 40.59 194 PHE A CA 1
ATOM 1532 C C . PHE A 1 194 ? 13.727 2.58 -10.266 1 40.59 194 PHE A C 1
ATOM 1534 O O . PHE A 1 194 ? 12.82 1.764 -10.453 1 40.59 194 PHE A O 1
ATOM 1541 N N . THR A 1 195 ? 14.969 2.404 -10.023 1 42.22 195 THR A N 1
ATOM 1542 C CA . THR A 1 195 ? 15.391 1.009 -9.969 1 42.22 195 THR A CA 1
ATOM 1543 C C . THR A 1 195 ? 15.031 0.388 -8.617 1 42.22 195 THR A C 1
ATOM 1545 O O . THR A 1 195 ? 15.492 -0.709 -8.297 1 42.22 195 THR A O 1
ATOM 1548 N N . GLN A 1 196 ? 14.461 1.234 -7.844 1 49.59 196 GLN A N 1
ATOM 1549 C CA . GLN A 1 196 ? 14.227 0.59 -6.555 1 49.59 196 GLN A CA 1
ATOM 1550 C C . GLN A 1 196 ? 13.398 -0.681 -6.719 1 49.59 196 GLN A C 1
ATOM 1552 O O . GLN A 1 196 ? 12.328 -0.657 -7.332 1 49.59 196 GLN A O 1
ATOM 1557 N N . LEU A 1 197 ? 14.211 -1.673 -6.66 1 53.12 197 LEU A N 1
ATOM 1558 C CA . LEU A 1 197 ? 13.891 -3.062 -6.969 1 53.12 197 LEU A CA 1
ATOM 1559 C C . LEU A 1 197 ? 12.508 -3.43 -6.438 1 53.12 197 LEU A C 1
ATOM 1561 O O . LEU A 1 197 ? 11.758 -4.148 -7.098 1 53.12 197 LEU A O 1
ATOM 1565 N N . PHE A 1 198 ? 12.281 -2.666 -5.262 1 59.56 198 PHE A N 1
ATOM 1566 C CA . PHE A 1 198 ? 10.984 -3.025 -4.711 1 59.56 198 PHE A CA 1
ATOM 1567 C C . PHE A 1 198 ? 10.203 -1.779 -4.309 1 59.56 198 PHE A C 1
ATOM 1569 O O . PHE A 1 198 ? 9.938 -1.561 -3.125 1 59.56 198 PHE A O 1
ATOM 1576 N N . PRO A 1 199 ? 10.016 -0.905 -5.363 1 52.94 199 PRO A N 1
ATOM 1577 C CA . PRO A 1 199 ? 9.406 0.393 -5.066 1 52.94 199 PRO A CA 1
ATOM 1578 C C . PRO A 1 199 ? 8.141 0.271 -4.223 1 52.94 199 PRO A C 1
ATOM 1580 O O . PRO A 1 199 ? 7.875 1.126 -3.375 1 52.94 199 PRO A O 1
ATOM 1583 N N . GLU A 1 200 ? 7.398 -0.867 -4.492 1 55.69 200 GLU A N 1
ATOM 1584 C CA . GLU A 1 200 ? 6.129 -0.99 -3.785 1 55.69 200 GLU A CA 1
ATOM 1585 C C . GLU A 1 200 ? 6.348 -1.222 -2.293 1 55.69 200 GLU A C 1
ATOM 1587 O O . GLU A 1 200 ? 5.41 -1.119 -1.498 1 55.69 200 GLU A O 1
ATOM 1592 N N . MET A 1 201 ? 7.613 -1.419 -2.045 1 58.81 201 MET A N 1
ATOM 1593 C CA . MET A 1 201 ? 7.793 -1.833 -0.656 1 58.81 201 MET A CA 1
ATOM 1594 C C . MET A 1 201 ? 8.336 -0.683 0.188 1 58.81 201 MET A C 1
ATOM 1596 O O . MET A 1 201 ? 8.312 -0.746 1.419 1 58.81 201 MET A O 1
ATOM 1600 N N . ARG A 1 202 ? 8.781 0.42 -0.519 1 62.88 202 ARG A N 1
ATOM 1601 C CA . ARG A 1 202 ? 9.367 1.469 0.307 1 62.88 202 ARG A CA 1
ATOM 1602 C C . ARG A 1 202 ? 8.547 2.75 0.234 1 62.88 202 ARG A C 1
ATOM 1604 O O . ARG A 1 202 ? 8.18 3.195 -0.854 1 62.88 202 ARG A O 1
ATOM 1611 N N . LEU A 1 203 ? 8.312 3.287 1.444 1 66.56 203 LEU A N 1
ATOM 1612 C CA . LEU A 1 203 ? 7.73 4.621 1.522 1 66.56 203 LEU A CA 1
ATOM 1613 C C . LEU A 1 203 ? 8.812 5.695 1.424 1 66.56 203 LEU A C 1
ATOM 1615 O O . LEU A 1 203 ? 9.719 5.746 2.256 1 66.56 203 LEU A O 1
ATOM 1619 N N . ALA A 1 204 ? 8.836 6.488 0.304 1 68.12 204 ALA A N 1
ATOM 1620 C CA . ALA A 1 204 ? 9.641 7.707 0.261 1 68.12 204 ALA A CA 1
ATOM 1621 C C . ALA A 1 204 ? 8.945 8.852 0.998 1 68.12 204 ALA A C 1
ATOM 1623 O O . ALA A 1 204 ? 7.766 9.125 0.762 1 68.12 204 ALA A O 1
ATOM 1624 N N . VAL A 1 205 ? 9.648 9.461 2 1 74.69 205 VAL A N 1
ATOM 1625 C CA . VAL A 1 205 ? 9.086 10.609 2.711 1 74.69 205 VAL A CA 1
ATOM 1626 C C . VAL A 1 205 ? 9.812 11.883 2.295 1 74.69 205 VAL A C 1
ATOM 1628 O O . VAL A 1 205 ? 11.047 11.938 2.322 1 74.69 205 VAL A O 1
ATOM 1631 N N . TYR A 1 206 ? 9.023 12.992 1.879 1 79 206 TYR A N 1
ATOM 1632 C CA . TYR A 1 206 ? 9.539 14.305 1.494 1 79 206 TYR A CA 1
ATOM 1633 C C . TYR A 1 206 ? 9.203 15.352 2.549 1 79 206 TYR A C 1
ATOM 1635 O O . TYR A 1 206 ? 8.07 15.43 3.023 1 79 206 TYR A O 1
ATOM 1643 N N . GLN A 1 207 ? 10.227 16.094 2.965 1 83.25 207 GLN A N 1
ATOM 1644 C CA . GLN A 1 207 ? 9.992 17.328 3.697 1 83.25 207 GLN A CA 1
ATOM 1645 C C . GLN A 1 207 ? 9.82 18.516 2.742 1 83.25 207 GLN A C 1
ATOM 1647 O O . GLN A 1 207 ? 10.68 18.75 1.895 1 83.25 207 GLN A O 1
ATOM 1652 N N . VAL A 1 208 ? 8.734 19.266 2.822 1 85.5 208 VAL A N 1
ATOM 1653 C CA . VAL A 1 208 ? 8.43 20.391 1.94 1 85.5 208 VAL A CA 1
ATOM 1654 C C . VAL A 1 208 ? 8.602 21.703 2.697 1 85.5 208 VAL A C 1
ATOM 1656 O O . VAL A 1 208 ? 8.031 21.891 3.773 1 85.5 208 VAL A O 1
ATOM 1659 N N . GLN A 1 209 ? 9.438 22.609 2.174 1 76.69 209 GLN A N 1
ATOM 1660 C CA . GLN A 1 209 ? 9.727 23.875 2.838 1 76.69 209 GLN A CA 1
ATOM 1661 C C . GLN A 1 209 ? 9.773 25.016 1.832 1 76.69 209 GLN A C 1
ATOM 1663 O O . GLN A 1 209 ? 10.008 24.797 0.643 1 76.69 209 GLN A O 1
ATOM 1668 N N . SER A 1 210 ? 9.438 26.234 2.383 1 76.62 210 SER A N 1
ATOM 1669 C CA . SER A 1 210 ? 9.562 27.438 1.577 1 76.62 210 SER A CA 1
ATOM 1670 C C . SER A 1 210 ? 11.023 27.766 1.283 1 76.62 210 SER A C 1
ATOM 1672 O O . SER A 1 210 ? 11.898 27.562 2.133 1 76.62 210 SER A O 1
ATOM 1674 N N . CYS A 1 211 ? 11.328 28.062 -0.053 1 65.25 211 CYS A N 1
ATOM 1675 C CA . CYS A 1 211 ? 12.68 28.438 -0.447 1 65.25 211 CYS A CA 1
ATOM 1676 C C . CYS A 1 211 ? 13 29.859 -0.036 1 65.25 211 CYS A C 1
ATOM 1678 O O . CYS A 1 211 ? 12.211 30.781 -0.294 1 65.25 211 CYS A O 1
ATOM 1680 N N . ALA A 1 212 ? 13.609 30.203 1.058 1 56.19 212 ALA A N 1
ATOM 1681 C CA . ALA A 1 212 ? 14.023 31.562 1.407 1 56.19 212 ALA A CA 1
ATOM 1682 C C . ALA A 1 212 ? 14.578 32.281 0.19 1 56.19 212 ALA A C 1
ATOM 1684 O O . ALA A 1 212 ? 15.359 31.734 -0.581 1 56.19 212 ALA A O 1
ATOM 1685 N N . THR A 1 213 ? 13.867 33.188 -0.384 1 45.38 213 THR A N 1
ATOM 1686 C CA . THR A 1 213 ? 14.516 34.125 -1.291 1 45.38 213 THR A CA 1
ATOM 1687 C C . THR A 1 213 ? 15.789 34.688 -0.669 1 45.38 213 THR A C 1
ATOM 1689 O O . THR A 1 213 ? 15.789 35.125 0.489 1 45.38 213 THR A O 1
ATOM 1692 N N . LYS A 1 214 ? 17.047 34.406 -1.205 1 46.09 214 LYS A N 1
ATOM 1693 C CA . LYS A 1 214 ? 18.25 35.188 -0.926 1 46.09 214 LYS A CA 1
ATOM 1694 C C . LYS A 1 214 ? 17.953 36.656 -0.941 1 46.09 214 LYS A C 1
ATOM 1696 O O . LYS A 1 214 ? 17.453 37.188 -1.939 1 46.09 214 LYS A O 1
ATOM 1701 N N . SER A 1 215 ? 17.406 37.094 0.209 1 32.94 215 SER A N 1
ATOM 1702 C CA . SER A 1 215 ? 17.422 38.562 0.231 1 32.94 215 SER A CA 1
ATOM 1703 C C . SER A 1 215 ? 18.641 39.094 -0.484 1 32.94 215 SER A C 1
ATOM 1705 O O . SER A 1 215 ? 19.781 38.719 -0.183 1 32.94 215 SER A O 1
ATOM 1707 N N . VAL A 1 216 ? 18.484 39.406 -1.763 1 35.53 216 VAL A N 1
ATOM 1708 C CA . VAL A 1 216 ? 19.484 40.312 -2.291 1 35.53 216 VAL A CA 1
ATOM 1709 C C . VAL A 1 216 ? 19.75 41.438 -1.282 1 35.53 216 VAL A C 1
ATOM 1711 O O . VAL A 1 216 ? 18.844 42.219 -0.982 1 35.53 216 VAL A O 1
ATOM 1714 N N . SER A 1 217 ? 20.578 41.094 -0.296 1 27.22 217 SER A N 1
ATOM 1715 C CA . SER A 1 217 ? 21.25 42.281 0.156 1 27.22 217 SER A CA 1
ATOM 1716 C C . SER A 1 217 ? 22.047 42.938 -0.974 1 27.22 217 SER A C 1
ATOM 1718 O O . SER A 1 217 ? 22.625 42.219 -1.814 1 27.22 217 SER A O 1
ATOM 1720 N N . MET B 1 1 ? 1.919 1.067 22.172 1 55.72 1 MET B N 1
ATOM 1721 C CA . MET B 1 1 ? 1.178 1.533 21 1 55.72 1 MET B CA 1
ATOM 1722 C C . MET B 1 1 ? -0.301 1.182 21.125 1 55.72 1 MET B C 1
ATOM 1724 O O . MET B 1 1 ? -0.649 0.085 21.562 1 55.72 1 MET B O 1
ATOM 1728 N N . VAL B 1 2 ? -1.217 2.242 21.109 1 71.75 2 VAL B N 1
ATOM 1729 C CA . VAL B 1 2 ? -2.658 2.037 21.219 1 71.75 2 VAL B CA 1
ATOM 1730 C C . VAL B 1 2 ? -3.154 1.276 19.984 1 71.75 2 VAL B C 1
ATOM 1732 O O . VAL B 1 2 ? -2.568 1.377 18.906 1 71.75 2 VAL B O 1
ATOM 1735 N N . ASP B 1 3 ? -4.051 0.375 20.25 1 80.94 3 ASP B N 1
ATOM 1736 C CA . ASP B 1 3 ? -4.645 -0.418 19.172 1 80.94 3 ASP B CA 1
ATOM 1737 C C . ASP B 1 3 ? -5.77 0.347 18.484 1 80.94 3 ASP B C 1
ATOM 1739 O O . ASP B 1 3 ? -6.93 0.261 18.891 1 80.94 3 ASP B O 1
ATOM 1743 N N . ILE B 1 4 ? -5.461 1.094 17.469 1 85.12 4 ILE B N 1
ATOM 1744 C CA . ILE B 1 4 ? -6.445 1.866 16.719 1 85.12 4 ILE B CA 1
ATOM 1745 C C . ILE B 1 4 ? -7.184 0.954 15.75 1 85.12 4 ILE B C 1
ATOM 1747 O O . ILE B 1 4 ? -6.562 0.158 15.039 1 85.12 4 ILE B O 1
ATOM 1751 N N . GLN B 1 5 ? -8.461 1.031 15.805 1 80.56 5 GLN B N 1
ATOM 1752 C CA . GLN B 1 5 ? -9.312 0.265 14.898 1 80.56 5 GLN B CA 1
ATOM 1753 C C . GLN B 1 5 ? -9.992 1.174 13.883 1 80.56 5 GLN B C 1
ATOM 1755 O O . GLN B 1 5 ? -10.445 2.271 14.227 1 80.56 5 GLN B O 1
ATOM 1760 N N . CYS B 1 6 ? -9.945 0.811 12.609 1 79.94 6 CYS B N 1
ATOM 1761 C CA . CYS B 1 6 ? -10.609 1.585 11.562 1 79.94 6 CYS B CA 1
ATOM 1762 C C . CYS B 1 6 ? -11.594 0.722 10.789 1 79.94 6 CYS B C 1
ATOM 1764 O O . CYS B 1 6 ? -11.281 -0.417 10.438 1 79.94 6 CYS B O 1
ATOM 1766 N N . GLU B 1 7 ? -12.773 1.29 10.594 1 73.31 7 GLU B N 1
ATOM 1767 C CA . GLU B 1 7 ? -13.812 0.656 9.781 1 73.31 7 GLU B CA 1
ATOM 1768 C C . GLU B 1 7 ? -14.055 1.433 8.492 1 73.31 7 GLU B C 1
ATOM 1770 O O . GLU B 1 7 ? -13.805 2.639 8.43 1 73.31 7 GLU B O 1
ATOM 1775 N N . SER B 1 8 ? -14.133 0.841 7.441 1 64 8 SER B N 1
ATOM 1776 C CA . SER B 1 8 ? -14.523 1.463 6.18 1 64 8 SER B CA 1
ATOM 1777 C C . SER B 1 8 ? -15.781 0.816 5.605 1 64 8 SER B C 1
ATOM 1779 O O . SER B 1 8 ? -16.156 -0.289 6.004 1 64 8 SER B O 1
ATOM 1781 N N . ALA B 1 9 ? -16.594 1.699 4.871 1 55.94 9 ALA B N 1
ATOM 1782 C CA . ALA B 1 9 ? -17.812 1.126 4.309 1 55.94 9 ALA B CA 1
ATOM 1783 C C . ALA B 1 9 ? -17.578 -0.31 3.846 1 55.94 9 ALA B C 1
ATOM 1785 O O . ALA B 1 9 ? -18.469 -1.165 3.99 1 55.94 9 ALA B O 1
ATOM 1786 N N . ALA B 1 10 ? -16.406 -0.355 3.121 1 49.12 10 ALA B N 1
ATOM 1787 C CA . ALA B 1 10 ? -16.203 -1.682 2.549 1 49.12 10 ALA B CA 1
ATOM 1788 C C . ALA B 1 10 ? -15.664 -2.65 3.598 1 49.12 10 ALA B C 1
ATOM 1790 O O . ALA B 1 10 ? -15.688 -3.867 3.398 1 49.12 10 ALA B O 1
ATOM 1791 N N . LEU B 1 11 ? -14.828 -2.131 4.492 1 47.84 11 LEU B N 1
ATOM 1792 C CA . LEU B 1 11 ? -14.188 -3.047 5.43 1 47.84 11 LEU B CA 1
ATOM 1793 C C . LEU B 1 11 ? -15.008 -3.17 6.711 1 47.84 11 LEU B C 1
ATOM 1795 O O . LEU B 1 11 ? -14.555 -2.756 7.781 1 47.84 11 LEU B O 1
ATOM 1799 N N . THR B 1 12 ? -16.219 -3.076 6.555 1 41.28 12 THR B N 1
ATOM 1800 C CA . THR B 1 12 ? -16.953 -3.322 7.789 1 41.28 12 THR B CA 1
ATOM 1801 C C . THR B 1 12 ? -16.281 -4.414 8.617 1 41.28 12 THR B C 1
ATOM 1803 O O . THR B 1 12 ? -16.484 -4.488 9.828 1 41.28 12 THR B O 1
ATOM 1806 N N . THR B 1 13 ? -15.82 -5.504 7.93 1 37.44 13 THR B N 1
ATOM 1807 C CA . THR B 1 13 ? -15.633 -6.703 8.734 1 37.44 13 THR B CA 1
ATOM 1808 C C . THR B 1 13 ? -14.234 -6.715 9.359 1 37.44 13 THR B C 1
ATOM 1810 O O . THR B 1 13 ? -13.992 -7.449 10.32 1 37.44 13 THR B O 1
ATOM 1813 N N . THR B 1 14 ? -13.148 -6.652 8.578 1 39.88 14 THR B N 1
ATOM 1814 C CA . THR B 1 14 ? -11.922 -7.324 8.977 1 39.88 14 THR B CA 1
ATOM 1815 C C . THR B 1 14 ? -11.172 -6.504 10.023 1 39.88 14 THR B C 1
ATOM 1817 O O . THR B 1 14 ? -10.609 -5.453 9.703 1 39.88 14 THR B O 1
ATOM 1820 N N . GLY B 1 15 ? -11.531 -6.707 11.188 1 48.72 15 GLY B N 1
ATOM 1821 C CA . GLY B 1 15 ? -10.984 -6.305 12.469 1 48.72 15 GLY B CA 1
ATOM 1822 C C . GLY B 1 15 ? -10.445 -4.883 12.469 1 48.72 15 GLY B C 1
ATOM 1823 O O . GLY B 1 15 ? -9.875 -4.43 13.461 1 48.72 15 GLY B O 1
ATOM 1824 N N . GLY B 1 16 ? -10.766 -4.023 11.391 1 59.53 16 GLY B N 1
ATOM 1825 C CA . GLY B 1 16 ? -10.664 -2.574 11.469 1 59.53 16 GLY B CA 1
ATOM 1826 C C . GLY B 1 16 ? -9.234 -2.074 11.453 1 59.53 16 GLY B C 1
ATOM 1827 O O . GLY B 1 16 ? -8.961 -0.935 11.844 1 59.53 16 GLY B O 1
ATOM 1828 N N . ARG B 1 17 ? -8.164 -3.043 11.172 1 67.12 17 ARG B N 1
ATOM 1829 C CA . ARG B 1 17 ? -6.777 -2.584 11.234 1 67.12 17 ARG B CA 1
ATOM 1830 C C . ARG B 1 17 ? -6.266 -2.215 9.844 1 67.12 17 ARG B C 1
ATOM 1832 O O . ARG B 1 17 ? -6.723 -2.764 8.836 1 67.12 17 ARG B O 1
ATOM 1839 N N . VAL B 1 18 ? -5.441 -1.257 9.781 1 72.31 18 VAL B N 1
ATOM 1840 C CA . VAL B 1 18 ? -4.77 -0.881 8.539 1 72.31 18 VAL B CA 1
ATOM 1841 C C . VAL B 1 18 ? -3.561 -1.784 8.312 1 72.31 18 VAL B C 1
ATOM 1843 O O . VAL B 1 18 ? -2.646 -1.825 9.141 1 72.31 18 VAL B O 1
ATOM 1846 N N . TRP B 1 19 ? -3.617 -2.639 7.238 1 81.06 19 TRP B N 1
ATOM 1847 C CA . TRP B 1 19 ? -2.564 -3.592 6.91 1 81.06 19 TRP B CA 1
ATOM 1848 C C . TRP B 1 19 ? -2.029 -3.35 5.5 1 81.06 19 TRP B C 1
ATOM 1850 O O . TRP B 1 19 ? -2.682 -2.686 4.691 1 81.06 19 TRP B O 1
ATOM 1860 N N . SER B 1 20 ? -0.827 -3.838 5.195 1 82.81 20 SER B N 1
ATOM 1861 C CA . SER B 1 20 ? -0.274 -3.781 3.846 1 82.81 20 SER B CA 1
ATOM 1862 C C . SER B 1 20 ? -1.05 -4.688 2.893 1 82.81 20 SER B C 1
ATOM 1864 O O . SER B 1 20 ? -1.806 -5.555 3.332 1 82.81 20 SER B O 1
ATOM 1866 N N . ALA B 1 21 ? -0.831 -4.484 1.606 1 83.62 21 ALA B N 1
ATOM 1867 C CA . ALA B 1 21 ? -1.464 -5.32 0.588 1 83.62 21 ALA B CA 1
ATOM 1868 C C . ALA B 1 21 ? -1.051 -6.781 0.742 1 83.62 21 ALA B C 1
ATOM 1870 O O . ALA B 1 21 ? -1.874 -7.684 0.578 1 83.62 21 ALA B O 1
ATOM 1871 N N . SER B 1 22 ? 0.253 -7.062 1.052 1 87.44 22 SER B N 1
ATOM 1872 C CA . SER B 1 22 ? 0.735 -8.43 1.237 1 87.44 22 SER B CA 1
ATOM 1873 C C . SER B 1 22 ? 0.041 -9.102 2.414 1 87.44 22 SER B C 1
ATOM 1875 O O . SER B 1 22 ? -0.333 -10.273 2.332 1 87.44 22 SER B O 1
ATOM 1877 N N . HIS B 1 23 ? -0.121 -8.367 3.5 1 88 23 HIS B N 1
ATOM 1878 C CA . HIS B 1 23 ? -0.826 -8.898 4.656 1 88 23 HIS B CA 1
ATOM 1879 C C . HIS B 1 23 ? -2.279 -9.219 4.32 1 88 23 HIS B C 1
ATOM 1881 O O . HIS B 1 23 ? -2.791 -10.273 4.699 1 88 23 HIS B O 1
ATOM 1887 N N . ASP B 1 24 ? -2.936 -8.258 3.668 1 86 24 ASP B N 1
ATOM 1888 C CA . ASP B 1 24 ? -4.332 -8.453 3.283 1 86 24 ASP B CA 1
ATOM 1889 C C . ASP B 1 24 ? -4.48 -9.656 2.35 1 86 24 ASP B C 1
ATOM 1891 O O . ASP B 1 24 ? -5.422 -10.438 2.484 1 86 24 ASP B O 1
ATOM 1895 N N . MET B 1 25 ? -3.562 -9.828 1.41 1 90.31 25 MET B N 1
ATOM 1896 C CA . MET B 1 25 ? -3.611 -10.961 0.486 1 90.31 25 MET B CA 1
ATOM 1897 C C . MET B 1 25 ? -3.416 -12.281 1.227 1 90.31 25 MET B C 1
ATOM 1899 O O . MET B 1 25 ? -4.098 -13.266 0.94 1 90.31 25 MET B O 1
ATOM 1903 N N . LEU B 1 26 ? -2.488 -12.32 2.178 1 92.5 26 LEU B N 1
ATOM 1904 C CA . LEU B 1 26 ? -2.287 -13.531 2.967 1 92.5 26 LEU B CA 1
ATOM 1905 C C . LEU B 1 26 ? -3.566 -13.922 3.703 1 92.5 26 LEU B C 1
ATOM 1907 O O . LEU B 1 26 ? -3.971 -15.086 3.682 1 92.5 26 LEU B O 1
ATOM 1911 N N . ALA B 1 27 ? -4.207 -12.953 4.32 1 88.38 27 ALA B N 1
ATOM 1912 C CA . ALA B 1 27 ? -5.457 -13.203 5.035 1 88.38 27 ALA B CA 1
ATOM 1913 C C . ALA B 1 27 ? -6.527 -13.75 4.094 1 88.38 27 ALA B C 1
ATOM 1915 O O . ALA B 1 27 ? -7.262 -14.672 4.449 1 88.38 27 ALA B O 1
ATOM 1916 N N . PHE B 1 28 ? -6.672 -13.219 2.912 1 90.06 28 PHE B N 1
ATOM 1917 C CA . PHE B 1 28 ? -7.629 -13.68 1.913 1 90.06 28 PHE B CA 1
ATOM 1918 C C . PHE B 1 28 ? -7.355 -15.133 1.542 1 90.06 28 PHE B C 1
ATOM 1920 O O . PHE B 1 28 ? -8.273 -15.961 1.524 1 90.06 28 PHE B O 1
ATOM 1927 N N . LEU B 1 29 ? -6.062 -15.43 1.229 1 94.06 29 LEU B N 1
ATOM 1928 C CA . LEU B 1 29 ? -5.703 -16.781 0.822 1 94.06 29 LEU B CA 1
ATOM 1929 C C . LEU B 1 29 ? -6.035 -17.781 1.921 1 94.06 29 LEU B C 1
ATOM 1931 O O . LEU B 1 29 ? -6.5 -18.891 1.637 1 94.06 29 LEU B O 1
ATOM 1935 N N . GLU B 1 30 ? -5.824 -17.406 3.199 1 94.06 30 GLU B N 1
ATOM 1936 C CA . GLU B 1 30 ? -6.094 -18.281 4.34 1 94.06 30 GLU B CA 1
ATOM 1937 C C . GLU B 1 30 ? -7.59 -18.516 4.512 1 94.06 30 GLU B C 1
ATOM 1939 O O . GLU B 1 30 ? -8.016 -19.641 4.797 1 94.06 30 GLU B O 1
ATOM 1944 N N . ASP B 1 31 ? -8.367 -17.547 4.289 1 92.06 31 ASP B N 1
ATOM 1945 C CA . ASP B 1 31 ? -9.766 -17.578 4.695 1 92.06 31 ASP B CA 1
ATOM 1946 C C . ASP B 1 31 ? -10.664 -17.984 3.533 1 92.06 31 ASP B C 1
ATOM 1948 O O . ASP B 1 31 ? -11.695 -18.625 3.734 1 92.06 31 ASP B O 1
ATOM 1952 N N . LYS B 1 32 ? -10.289 -17.641 2.307 1 91.25 32 LYS B N 1
ATOM 1953 C CA . LYS B 1 32 ? -11.25 -17.688 1.213 1 91.25 32 LYS B CA 1
ATOM 1954 C C . LYS B 1 32 ? -10.844 -18.734 0.175 1 91.25 32 LYS B C 1
ATOM 1956 O O . LYS B 1 32 ? -11.555 -18.953 -0.805 1 91.25 32 LYS B O 1
ATOM 1961 N N . THR B 1 33 ? -9.734 -19.391 0.303 1 94.5 33 THR B N 1
ATOM 1962 C CA . THR B 1 33 ? -9.289 -20.391 -0.657 1 94.5 33 THR B CA 1
ATOM 1963 C C . THR B 1 33 ? -8.945 -21.703 0.049 1 94.5 33 THR B C 1
ATOM 1965 O O . THR B 1 33 ? -8.922 -21.766 1.28 1 94.5 33 THR B O 1
ATOM 1968 N N . ASP B 1 34 ? -8.672 -22.703 -0.7 1 96.88 34 ASP B N 1
ATOM 1969 C CA . ASP B 1 34 ? -8.273 -24 -0.156 1 96.88 34 ASP B CA 1
ATOM 1970 C C . ASP B 1 34 ? -6.773 -24.234 -0.348 1 96.88 34 ASP B C 1
ATOM 1972 O O . ASP B 1 34 ? -6.312 -25.375 -0.341 1 96.88 34 ASP B O 1
ATOM 1976 N N . LEU B 1 35 ? -6.047 -23.188 -0.505 1 97.19 35 LEU B N 1
ATOM 1977 C CA . LEU B 1 35 ? -4.609 -23.266 -0.739 1 97.19 35 LEU B CA 1
ATOM 1978 C C . LEU B 1 35 ? -3.918 -24.047 0.366 1 97.19 35 LEU B C 1
ATOM 1980 O O . LEU B 1 35 ? -3.127 -24.953 0.086 1 97.19 35 LEU B O 1
ATOM 1984 N N . PHE B 1 36 ? -4.281 -23.828 1.565 1 97.56 36 PHE B N 1
ATOM 1985 C CA . PHE B 1 36 ? -3.531 -24.359 2.695 1 97.56 36 PHE B CA 1
ATOM 1986 C C . PHE B 1 36 ? -4.016 -25.766 3.045 1 97.56 36 PHE B C 1
ATOM 1988 O O . PHE B 1 36 ? -3.512 -26.391 3.986 1 97.56 36 PHE B O 1
ATOM 1995 N N . SER B 1 37 ? -4.93 -26.25 2.236 1 96.94 37 SER B N 1
ATOM 1996 C CA . SER B 1 37 ? -5.34 -27.641 2.348 1 96.94 37 SER B CA 1
ATOM 1997 C C . SER B 1 37 ? -4.496 -28.547 1.451 1 96.94 37 SER B C 1
ATOM 1999 O O . SER B 1 37 ? -4.609 -29.766 1.51 1 96.94 37 SER B O 1
ATOM 2001 N N . LEU B 1 38 ? -3.617 -27.969 0.646 1 97.31 38 LEU B N 1
ATOM 2002 C CA . LEU B 1 38 ? -2.773 -28.75 -0.249 1 97.31 38 LEU B CA 1
ATOM 2003 C C . LEU B 1 38 ? -1.829 -29.656 0.543 1 97.31 38 LEU B C 1
ATOM 2005 O O . LEU B 1 38 ? -1.161 -29.188 1.473 1 97.31 38 LEU B O 1
ATOM 2009 N N . LYS B 1 39 ? -1.824 -30.891 0.229 1 97.12 39 LYS B N 1
ATOM 2010 C CA . LYS B 1 39 ? -0.884 -31.828 0.83 1 97.12 39 LYS B CA 1
ATOM 2011 C C . LYS B 1 39 ? 0.382 -31.953 -0.013 1 97.12 39 LYS B C 1
ATOM 2013 O O . LYS B 1 39 ? 1.465 -32.219 0.519 1 97.12 39 LYS B O 1
ATOM 2018 N N . GLN B 1 40 ? 0.196 -31.891 -1.273 1 97.56 40 GLN B N 1
ATOM 2019 C CA . GLN B 1 40 ? 1.246 -31.844 -2.285 1 97.56 40 GLN B CA 1
ATOM 2020 C C . GLN B 1 40 ? 0.841 -30.938 -3.453 1 97.56 40 GLN B C 1
ATOM 2022 O O . GLN B 1 40 ? -0.341 -30.641 -3.631 1 97.56 40 GLN B O 1
ATOM 2027 N N . GLY B 1 41 ? 1.771 -30.484 -4.172 1 97.62 41 GLY B N 1
ATOM 2028 C CA . GLY B 1 41 ? 1.452 -29.672 -5.324 1 97.62 41 GLY B CA 1
ATOM 2029 C C . GLY B 1 41 ? 2.477 -28.578 -5.582 1 97.62 41 GLY B C 1
ATOM 2030 O O . GLY B 1 41 ? 3.607 -28.656 -5.094 1 97.62 41 GLY B O 1
ATOM 2031 N N . ARG B 1 42 ? 2.09 -27.656 -6.5 1 98.44 42 ARG B N 1
ATOM 2032 C CA . ARG B 1 42 ? 2.982 -26.594 -6.961 1 98.44 42 ARG B CA 1
ATOM 2033 C C . ARG B 1 42 ? 2.273 -25.25 -6.953 1 98.44 42 ARG B C 1
ATOM 2035 O O . ARG B 1 42 ? 1.184 -25.109 -7.512 1 98.44 42 ARG B O 1
ATOM 2042 N N . VAL B 1 43 ? 2.932 -24.297 -6.305 1 98.75 43 VAL B N 1
ATOM 2043 C CA . VAL B 1 43 ? 2.391 -22.953 -6.125 1 98.75 43 VAL B CA 1
ATOM 2044 C C . VAL B 1 43 ? 3.365 -21.922 -6.691 1 98.75 43 VAL B C 1
ATOM 2046 O O . VAL B 1 43 ? 4.578 -22.031 -6.492 1 98.75 43 VAL B O 1
ATOM 2049 N N . LEU B 1 44 ? 2.787 -20.906 -7.395 1 98.81 44 LEU B N 1
ATOM 2050 C CA . LEU B 1 44 ? 3.609 -19.875 -8.031 1 98.81 44 LEU B CA 1
ATOM 2051 C C . LEU B 1 44 ? 3.201 -18.484 -7.574 1 98.81 44 LEU B C 1
ATOM 2053 O O . LEU B 1 44 ? 2.02 -18.125 -7.617 1 98.81 44 LEU B O 1
ATOM 2057 N N . GLU B 1 45 ? 4.168 -17.734 -7.047 1 98.5 45 GLU B N 1
ATOM 2058 C CA . GLU B 1 45 ? 3.945 -16.312 -6.855 1 98.5 45 GLU B CA 1
ATOM 2059 C C . GLU B 1 45 ? 4.602 -15.492 -7.969 1 98.5 45 GLU B C 1
ATOM 2061 O O . GLU B 1 45 ? 5.789 -15.672 -8.258 1 98.5 45 GLU B O 1
ATOM 2066 N N . LEU B 1 46 ? 3.836 -14.648 -8.609 1 96.88 46 LEU B N 1
ATOM 2067 C CA . LEU B 1 46 ? 4.367 -13.695 -9.578 1 96.88 46 LEU B CA 1
ATOM 2068 C C . LEU B 1 46 ? 4.691 -12.359 -8.914 1 96.88 46 LEU B C 1
ATOM 2070 O O . LEU B 1 46 ? 3.871 -11.82 -8.164 1 96.88 46 LEU B O 1
ATOM 2074 N N . GLY B 1 47 ? 5.906 -11.781 -9.25 1 92.44 47 GLY B N 1
ATOM 2075 C CA . GLY B 1 47 ? 6.293 -10.523 -8.633 1 92.44 47 GLY B CA 1
ATOM 2076 C C . GLY B 1 47 ? 6.383 -10.602 -7.117 1 92.44 47 GLY B C 1
ATOM 2077 O O . GLY B 1 47 ? 5.668 -9.891 -6.41 1 92.44 47 GLY B O 1
ATOM 2078 N N . SER B 1 48 ? 7.41 -11.266 -6.617 1 92.81 48 SER B N 1
ATOM 2079 C CA . SER B 1 48 ? 7.473 -11.586 -5.195 1 92.81 48 SER B CA 1
ATOM 2080 C C . SER B 1 48 ? 7.988 -10.406 -4.383 1 92.81 48 SER B C 1
ATOM 2082 O O . SER B 1 48 ? 7.848 -10.375 -3.16 1 92.81 48 SER B O 1
ATOM 2084 N N . GLY B 1 49 ? 8.602 -9.484 -5.043 1 86.5 49 GLY B N 1
ATOM 2085 C CA . GLY B 1 49 ? 9.219 -8.391 -4.301 1 86.5 49 GLY B CA 1
ATOM 2086 C C . GLY B 1 49 ? 10.273 -8.859 -3.314 1 86.5 49 GLY B C 1
ATOM 2087 O O . GLY B 1 49 ? 11.195 -9.586 -3.688 1 86.5 49 GLY B O 1
ATOM 2088 N N . CYS B 1 50 ? 10.125 -8.461 -2.094 1 86.75 50 CYS B N 1
ATOM 2089 C CA . CYS B 1 50 ? 11.078 -8.867 -1.071 1 86.75 50 CYS B CA 1
ATOM 2090 C C . CYS B 1 50 ? 10.781 -10.281 -0.585 1 86.75 50 CYS B C 1
ATOM 2092 O O . CYS B 1 50 ? 11.539 -10.844 0.21 1 86.75 50 CYS B O 1
ATOM 2094 N N . GLY B 1 51 ? 9.688 -10.805 -0.887 1 91.62 51 GLY B N 1
ATOM 2095 C CA . GLY B 1 51 ? 9.414 -12.211 -0.672 1 91.62 51 GLY B CA 1
ATOM 2096 C C . GLY B 1 51 ? 8.523 -12.469 0.534 1 91.62 51 GLY B C 1
ATOM 2097 O O . GLY B 1 51 ? 8.195 -13.617 0.836 1 91.62 51 GLY B O 1
ATOM 2098 N N . TRP B 1 52 ? 8.016 -11.438 1.204 1 91.12 52 TRP B N 1
ATOM 2099 C CA . TRP B 1 52 ? 7.309 -11.602 2.469 1 91.12 52 TRP B CA 1
ATOM 2100 C C . TRP B 1 52 ? 6.09 -12.5 2.301 1 91.12 52 TRP B C 1
ATOM 2102 O O . TRP B 1 52 ? 5.906 -13.453 3.055 1 91.12 52 TRP B O 1
ATOM 2112 N N . LEU B 1 53 ? 5.281 -12.234 1.356 1 93.25 53 LEU B N 1
ATOM 2113 C CA . LEU B 1 53 ? 4.043 -12.977 1.156 1 93.25 53 LEU B CA 1
ATOM 2114 C C . LEU B 1 53 ? 4.332 -14.43 0.807 1 93.25 53 LEU B C 1
ATOM 2116 O O . LEU B 1 53 ? 3.812 -15.344 1.453 1 93.25 53 LEU B O 1
ATOM 2120 N N . GLY B 1 54 ? 5.18 -14.641 -0.178 1 96.56 54 GLY B N 1
ATOM 2121 C CA . GLY B 1 54 ? 5.504 -15.984 -0.617 1 96.56 54 GLY B CA 1
ATOM 2122 C C . GLY B 1 54 ? 6.148 -16.828 0.469 1 96.56 54 GLY B C 1
ATOM 2123 O O . GLY B 1 54 ? 5.852 -18.016 0.593 1 96.56 54 GLY B O 1
ATOM 2124 N N . MET B 1 55 ? 7.039 -16.234 1.261 1 96.75 55 MET B N 1
ATOM 2125 C CA . MET B 1 55 ? 7.684 -16.969 2.346 1 96.75 55 MET B CA 1
ATOM 2126 C C . MET B 1 55 ? 6.668 -17.344 3.42 1 96.75 55 MET B C 1
ATOM 2128 O O . MET B 1 55 ? 6.734 -18.438 3.984 1 96.75 55 MET B O 1
ATOM 2132 N N . ASN B 1 56 ? 5.73 -16.469 3.73 1 96.31 56 ASN B N 1
ATOM 2133 C CA . ASN B 1 56 ? 4.68 -16.812 4.68 1 96.31 56 ASN B CA 1
ATOM 2134 C C . ASN B 1 56 ? 3.811 -17.953 4.16 1 96.31 56 ASN B C 1
ATOM 2136 O O . ASN B 1 56 ? 3.521 -18.906 4.895 1 96.31 56 ASN B O 1
ATOM 2140 N N . VAL B 1 57 ? 3.42 -17.875 2.936 1 97.25 57 VAL B N 1
ATOM 2141 C CA . VAL B 1 57 ? 2.623 -18.938 2.33 1 97.25 57 VAL B CA 1
ATOM 2142 C C . VAL B 1 57 ? 3.379 -20.266 2.414 1 97.25 57 VAL B C 1
ATOM 2144 O O . VAL B 1 57 ? 2.834 -21.266 2.881 1 97.25 57 VAL B O 1
ATOM 2147 N N . ALA B 1 58 ? 4.621 -20.219 2.021 1 98.19 58 ALA B N 1
ATOM 2148 C CA . ALA B 1 58 ? 5.434 -21.438 2.006 1 98.19 58 ALA B CA 1
ATOM 2149 C C . ALA B 1 58 ? 5.551 -22.031 3.406 1 98.19 58 ALA B C 1
ATOM 2151 O O . ALA B 1 58 ? 5.48 -23.25 3.574 1 98.19 58 ALA B O 1
ATOM 2152 N N . SER B 1 59 ? 5.734 -21.219 4.402 1 97.5 59 SER B N 1
ATOM 2153 C CA . SER B 1 59 ? 5.969 -21.672 5.77 1 97.5 59 SER B CA 1
ATOM 2154 C C . SER B 1 59 ? 4.738 -22.359 6.34 1 97.5 59 SER B C 1
ATOM 2156 O O . SER B 1 59 ? 4.84 -23.141 7.289 1 97.5 59 SER B O 1
ATOM 2158 N N . LEU B 1 60 ? 3.553 -22.125 5.77 1 96.88 60 LEU B N 1
ATOM 2159 C CA . LEU B 1 60 ? 2.299 -22.688 6.266 1 96.88 60 LEU B CA 1
ATOM 2160 C C . LEU B 1 60 ? 1.923 -23.938 5.496 1 96.88 60 LEU B C 1
ATOM 2162 O O . LEU B 1 60 ? 0.925 -24.594 5.812 1 96.88 60 LEU B O 1
ATOM 2166 N N . LEU B 1 61 ? 2.703 -24.281 4.488 1 97.62 61 LEU B N 1
ATOM 2167 C CA . LEU B 1 61 ? 2.414 -25.438 3.648 1 97.62 61 LEU B CA 1
ATOM 2168 C C . LEU B 1 61 ? 3.35 -26.594 3.975 1 97.62 61 LEU B C 1
ATOM 2170 O O . LEU B 1 61 ? 4.473 -26.391 4.434 1 97.62 61 LEU B O 1
ATOM 2174 N N . PRO B 1 62 ? 2.873 -27.859 3.775 1 97.25 62 PRO B N 1
ATOM 2175 C CA . PRO B 1 62 ? 3.791 -29 3.9 1 97.25 62 PRO B CA 1
ATOM 2176 C C . PRO B 1 62 ? 4.984 -28.891 2.953 1 97.25 62 PRO B C 1
ATOM 2178 O O . PRO B 1 62 ? 4.867 -28.328 1.867 1 97.25 62 PRO B O 1
ATOM 2181 N N . GLN B 1 63 ? 6.098 -29.547 3.318 1 96.56 63 GLN B N 1
ATOM 2182 C CA . GLN B 1 63 ? 7.328 -29.484 2.539 1 96.56 63 GLN B CA 1
ATOM 2183 C C . GLN B 1 63 ? 7.156 -30.156 1.183 1 96.56 63 GLN B C 1
ATOM 2185 O O . GLN B 1 63 ? 7.934 -29.906 0.257 1 96.56 63 GLN B O 1
ATOM 2190 N N . ALA B 1 64 ? 6.125 -30.938 1.062 1 96.69 64 ALA B N 1
ATOM 2191 C CA . ALA B 1 64 ? 5.844 -31.625 -0.194 1 96.69 64 ALA B CA 1
ATOM 2192 C C . ALA B 1 64 ? 5.23 -30.672 -1.217 1 96.69 64 ALA B C 1
ATOM 2194 O O . ALA B 1 64 ? 5.152 -31 -2.404 1 96.69 64 ALA B O 1
ATOM 2195 N N . VAL B 1 65 ? 4.746 -29.531 -0.807 1 98.38 65 VAL B N 1
ATOM 2196 C CA . VAL B 1 65 ? 4.246 -28.5 -1.718 1 98.38 65 VAL B CA 1
ATOM 2197 C C . VAL B 1 65 ? 5.391 -27.578 -2.135 1 98.38 65 VAL B C 1
ATOM 2199 O O . VAL B 1 65 ? 5.977 -26.891 -1.298 1 98.38 65 VAL B O 1
ATOM 2202 N N . GLU B 1 66 ? 5.715 -27.547 -3.436 1 98.69 66 GLU B N 1
ATOM 2203 C CA . GLU B 1 66 ? 6.75 -26.656 -3.945 1 98.69 66 GLU B CA 1
ATOM 2204 C C . GLU B 1 66 ? 6.199 -25.234 -4.164 1 98.69 66 GLU B C 1
ATOM 2206 O O . GLU B 1 66 ? 5.18 -25.062 -4.832 1 98.69 66 GLU B O 1
ATOM 2211 N N . VAL B 1 67 ? 6.859 -24.281 -3.586 1 98.81 67 VAL B N 1
ATOM 2212 C CA . VAL B 1 67 ? 6.488 -22.875 -3.762 1 98.81 67 VAL B CA 1
ATOM 2213 C C . VAL B 1 67 ? 7.586 -22.141 -4.539 1 98.81 67 VAL B C 1
ATOM 2215 O O . VAL B 1 67 ? 8.719 -22.047 -4.07 1 98.81 67 VAL B O 1
ATOM 2218 N N . VAL B 1 68 ? 7.246 -21.641 -5.711 1 98.88 68 VAL B N 1
ATOM 2219 C CA . VAL B 1 68 ? 8.203 -20.922 -6.539 1 98.88 68 VAL B CA 1
ATOM 2220 C C . VAL B 1 68 ? 7.906 -19.422 -6.484 1 98.88 68 VAL B C 1
ATOM 2222 O O . VAL B 1 68 ? 6.801 -19 -6.812 1 98.88 68 VAL B O 1
ATOM 2225 N N . LEU B 1 69 ? 8.898 -18.703 -6.027 1 98.31 69 LEU B N 1
ATOM 2226 C CA . LEU B 1 69 ? 8.859 -17.25 -5.988 1 98.31 69 LEU B CA 1
ATOM 2227 C C . LEU B 1 69 ? 9.578 -16.656 -7.191 1 98.31 69 LEU B C 1
ATOM 2229 O O . LEU B 1 69 ? 10.703 -17.062 -7.508 1 98.31 69 LEU B O 1
ATOM 2233 N N . THR B 1 70 ? 8.898 -15.625 -7.855 1 97.25 70 THR B N 1
ATOM 2234 C CA . THR B 1 70 ? 9.531 -15.102 -9.055 1 97.25 70 THR B CA 1
ATOM 2235 C C . THR B 1 70 ? 9.703 -13.586 -8.961 1 97.25 70 THR B C 1
ATOM 2237 O O . THR B 1 70 ? 8.875 -12.906 -8.352 1 97.25 70 THR B O 1
ATOM 2240 N N . GLU B 1 71 ? 10.789 -13.133 -9.547 1 91.38 71 GLU B N 1
ATOM 2241 C CA . GLU B 1 71 ? 11.133 -11.727 -9.711 1 91.38 71 GLU B CA 1
ATOM 2242 C C . GLU B 1 71 ? 12 -11.508 -10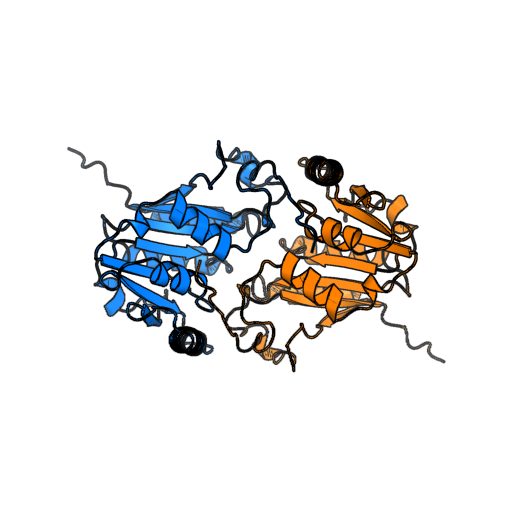.945 1 91.38 71 GLU B C 1
ATOM 2244 O O . GLU B 1 71 ? 12.688 -12.43 -11.398 1 91.38 71 GLU B O 1
ATOM 2249 N N . GLN B 1 72 ? 11.805 -10.289 -11.461 1 88.31 72 GLN B N 1
ATOM 2250 C CA . GLN B 1 72 ? 12.664 -9.984 -12.594 1 88.31 72 GLN B CA 1
ATOM 2251 C C . GLN B 1 72 ? 14.133 -9.922 -12.172 1 88.31 72 GLN B C 1
ATOM 2253 O O . GLN B 1 72 ? 14.453 -9.398 -11.102 1 88.31 72 GLN B O 1
ATOM 2258 N N . GLU B 1 73 ? 15.016 -10.383 -12.969 1 84.94 73 GLU B N 1
ATOM 2259 C CA . GLU B 1 73 ? 16.438 -10.391 -12.664 1 84.94 73 GLU B CA 1
ATOM 2260 C C . GLU B 1 73 ? 17.062 -9.008 -12.852 1 84.94 73 GLU B C 1
ATOM 2262 O O . GLU B 1 73 ? 17.938 -8.602 -12.086 1 84.94 73 GLU B O 1
ATOM 2267 N N . GLU B 1 74 ? 16.609 -8.375 -13.844 1 79.5 74 GLU B N 1
ATOM 2268 C CA . GLU B 1 74 ? 17.141 -7.043 -14.117 1 79.5 74 GLU B CA 1
ATOM 2269 C C . GLU B 1 74 ? 16.922 -6.109 -12.93 1 79.5 74 GLU B C 1
ATOM 2271 O O . GLU B 1 74 ? 15.836 -6.094 -12.336 1 79.5 74 GLU B O 1
ATOM 2276 N N . GLY B 1 75 ? 17.938 -5.484 -12.492 1 74.12 75 GLY B N 1
ATOM 2277 C CA . GLY B 1 75 ? 17.859 -4.535 -11.398 1 74.12 75 GLY B CA 1
ATOM 2278 C C . GLY B 1 75 ? 18.203 -5.145 -10.055 1 74.12 75 GLY B C 1
ATOM 2279 O O . GLY B 1 75 ? 18.203 -4.449 -9.031 1 74.12 75 GLY B O 1
ATOM 2280 N N . GLY B 1 76 ? 18.438 -6.445 -10.023 1 81.31 76 GLY B N 1
ATOM 2281 C CA . GLY B 1 76 ? 18.906 -7.066 -8.797 1 81.31 76 GLY B CA 1
ATOM 2282 C C . GLY B 1 76 ? 17.781 -7.613 -7.934 1 81.31 76 GLY B C 1
ATOM 2283 O O . GLY B 1 76 ? 18.016 -8.07 -6.812 1 81.31 76 GLY B O 1
ATOM 2284 N N . GLY B 1 77 ? 16.562 -7.496 -8.414 1 83.69 77 GLY B N 1
ATOM 2285 C CA . GLY B 1 77 ? 15.414 -7.938 -7.633 1 83.69 77 GLY B CA 1
ATOM 2286 C C . GLY B 1 77 ? 15.5 -9.398 -7.223 1 83.69 77 GLY B C 1
ATOM 2287 O O . GLY B 1 77 ? 15.219 -9.742 -6.074 1 83.69 77 GLY B O 1
ATOM 2288 N N . LEU B 1 78 ? 15.93 -10.195 -8.117 1 90.06 78 LEU B N 1
ATOM 2289 C CA . LEU B 1 78 ? 16.016 -11.625 -7.836 1 90.06 78 LEU B CA 1
ATOM 2290 C C . LEU B 1 78 ? 17.078 -11.914 -6.781 1 90.06 78 LEU B C 1
ATOM 2292 O O . LEU B 1 78 ? 16.875 -12.75 -5.898 1 90.06 78 LEU B O 1
ATOM 2296 N N . GLU B 1 79 ? 18.188 -11.297 -6.855 1 89.44 79 GLU B N 1
ATOM 2297 C CA . GLU B 1 79 ? 19.25 -11.5 -5.883 1 89.44 79 GLU B CA 1
ATOM 2298 C C . GLU B 1 79 ? 18.797 -11.141 -4.473 1 89.44 79 GLU B C 1
ATOM 2300 O O . GLU B 1 79 ? 19.109 -11.852 -3.514 1 89.44 79 GLU B O 1
ATOM 2305 N N . TRP B 1 80 ? 18.078 -10.094 -4.359 1 84.75 80 TRP B N 1
ATOM 2306 C CA . TRP B 1 80 ? 17.547 -9.68 -3.062 1 84.75 80 TRP B CA 1
ATOM 2307 C C . TRP B 1 80 ? 16.5 -10.664 -2.559 1 84.75 80 TRP B C 1
ATOM 2309 O O . TRP B 1 80 ? 16.422 -10.938 -1.359 1 84.75 80 TRP B O 1
ATOM 2319 N N . LEU B 1 81 ? 15.703 -11.102 -3.449 1 90.56 81 LEU B N 1
ATOM 2320 C CA . LEU B 1 81 ? 14.727 -12.117 -3.094 1 90.56 81 LEU B CA 1
ATOM 2321 C C . LEU B 1 81 ? 15.414 -13.359 -2.531 1 90.56 81 LEU B C 1
ATOM 2323 O O . LEU B 1 81 ? 15.055 -13.844 -1.457 1 90.56 81 LEU B O 1
ATOM 2327 N N . GLU B 1 82 ? 16.406 -13.812 -3.182 1 94.25 82 GLU B N 1
ATOM 2328 C CA . GLU B 1 82 ? 17.172 -14.984 -2.742 1 94.25 82 GLU B CA 1
ATOM 2329 C C . GLU B 1 82 ? 17.844 -14.727 -1.397 1 94.25 82 GLU B C 1
ATOM 2331 O O . GLU B 1 82 ? 17.859 -15.602 -0.529 1 94.25 82 GLU B O 1
ATOM 2336 N N . HIS B 1 83 ? 18.375 -13.586 -1.318 1 91.12 83 HIS B N 1
ATOM 2337 C CA . HIS B 1 83 ? 18.984 -13.195 -0.056 1 91.12 83 HIS B CA 1
ATOM 2338 C C . HIS B 1 83 ? 17.984 -13.281 1.096 1 91.12 83 HIS B C 1
ATOM 2340 O O . HIS B 1 83 ? 18.297 -13.836 2.152 1 91.12 83 HIS B O 1
ATOM 2346 N N . ASN B 1 84 ? 16.828 -12.742 0.89 1 91.12 84 ASN B N 1
ATOM 2347 C CA . ASN B 1 84 ? 15.812 -12.742 1.94 1 91.12 84 ASN B CA 1
ATOM 2348 C C . ASN B 1 84 ? 15.352 -14.156 2.279 1 91.12 84 ASN B C 1
ATOM 2350 O O . ASN B 1 84 ? 15.078 -14.461 3.441 1 91.12 84 ASN B O 1
ATOM 2354 N N . VAL B 1 85 ? 15.234 -15 1.287 1 95.62 85 VAL B N 1
ATOM 2355 C CA . VAL B 1 85 ? 14.867 -16.391 1.54 1 95.62 85 VAL B CA 1
ATOM 2356 C C . VAL B 1 85 ? 15.938 -17.047 2.406 1 95.62 85 VAL B C 1
ATOM 2358 O O . VAL B 1 85 ? 15.625 -17.688 3.412 1 95.62 85 VAL B O 1
ATOM 2361 N N . GLN B 1 86 ? 17.141 -16.844 2.068 1 96.19 86 GLN B N 1
ATOM 2362 C CA . GLN B 1 86 ? 18.25 -17.438 2.826 1 96.19 86 GLN B CA 1
ATOM 2363 C C . GLN B 1 86 ? 18.281 -16.891 4.25 1 96.19 86 GLN B C 1
ATOM 2365 O O . GLN B 1 86 ? 18.484 -17.641 5.207 1 96.19 86 GLN B O 1
ATOM 2370 N N . LEU B 1 87 ? 18.156 -15.625 4.344 1 91.31 87 LEU B N 1
ATOM 2371 C CA . LEU B 1 87 ? 18.125 -14.969 5.645 1 91.31 87 LEU B CA 1
ATOM 2372 C C . LEU B 1 87 ? 17.125 -15.641 6.57 1 91.31 87 LEU B C 1
ATOM 2374 O O . LEU B 1 87 ? 17.438 -15.945 7.723 1 91.31 87 LEU B O 1
ATOM 2378 N N . ASN B 1 88 ? 15.945 -15.938 6.102 1 94.06 88 ASN B N 1
ATOM 2379 C CA . ASN B 1 88 ? 14.898 -16.5 6.941 1 94.06 88 ASN B CA 1
ATOM 2380 C C . ASN B 1 88 ? 15.102 -18 7.168 1 94.06 88 ASN B C 1
ATOM 2382 O O . ASN B 1 88 ? 14.766 -18.516 8.227 1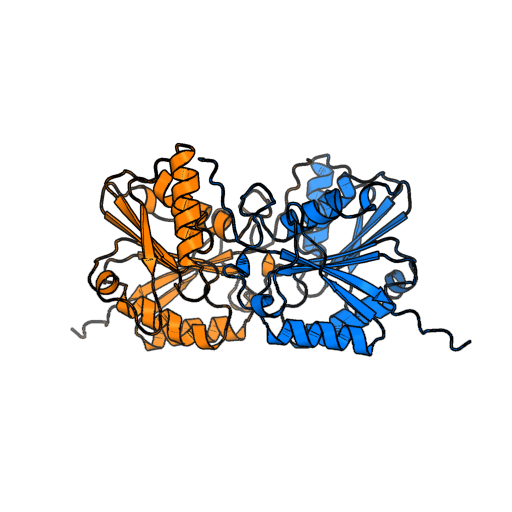 94.06 88 ASN B O 1
ATOM 2386 N N . MET B 1 89 ? 15.727 -18.609 6.195 1 96.06 89 MET B N 1
ATOM 2387 C CA . MET B 1 89 ? 16.125 -20 6.434 1 96.06 89 MET B CA 1
ATOM 2388 C C . MET B 1 89 ? 17.125 -20.094 7.578 1 96.06 89 MET B C 1
ATOM 2390 O O . MET B 1 89 ? 16.984 -20.938 8.461 1 96.06 89 MET B O 1
ATOM 2394 N N . ASP B 1 90 ? 18.016 -19.203 7.574 1 95.25 90 ASP B N 1
ATOM 2395 C CA . ASP B 1 90 ? 19.031 -19.156 8.617 1 95.25 90 ASP B CA 1
ATOM 2396 C C . ASP B 1 90 ? 18.406 -18.859 9.984 1 95.25 90 ASP B C 1
ATOM 2398 O O . ASP B 1 90 ? 18.938 -19.266 11.016 1 95.25 90 ASP B O 1
ATOM 2402 N N . ARG B 1 91 ? 17.344 -18.25 9.984 1 93.25 91 ARG B N 1
ATOM 2403 C CA . ARG B 1 91 ? 16.656 -17.891 11.219 1 93.25 91 ARG B CA 1
ATOM 2404 C C . ARG B 1 91 ? 15.742 -19.016 11.68 1 93.25 91 ARG B C 1
ATOM 2406 O O . ARG B 1 91 ? 15.062 -18.891 12.703 1 93.25 91 ARG B O 1
ATOM 2413 N N . GLY B 1 92 ? 15.602 -20.078 10.875 1 94.94 92 GLY B N 1
ATOM 2414 C CA . GLY B 1 92 ? 14.875 -21.25 11.312 1 94.94 92 GLY B CA 1
ATOM 2415 C C . GLY B 1 92 ? 13.5 -21.375 10.68 1 94.94 92 GLY B C 1
ATOM 2416 O O . GLY B 1 92 ? 12.719 -22.25 11.047 1 94.94 92 GLY B O 1
ATOM 2417 N N . VAL B 1 93 ? 13.211 -20.5 9.789 1 93.94 93 VAL B N 1
ATOM 2418 C CA . VAL B 1 93 ? 11.938 -20.625 9.094 1 93.94 93 VAL B CA 1
ATOM 2419 C C . VAL B 1 93 ? 11.977 -21.812 8.133 1 93.94 93 VAL B C 1
ATOM 2421 O O . VAL B 1 93 ? 12.969 -22 7.414 1 93.94 93 VAL B O 1
ATOM 2424 N N . PRO B 1 94 ? 10.938 -22.656 8.141 1 96.69 94 PRO B N 1
ATOM 2425 C CA . PRO B 1 94 ? 10.938 -23.844 7.273 1 96.69 94 PRO B CA 1
ATOM 2426 C C . PRO B 1 94 ? 10.641 -23.5 5.816 1 96.69 94 PRO B C 1
ATOM 2428 O O . PRO B 1 94 ? 9.516 -23.688 5.352 1 96.69 94 PRO B O 1
ATOM 2431 N N . LEU B 1 95 ? 11.688 -23.141 5.102 1 98.06 95 LEU B N 1
ATOM 2432 C CA . LEU B 1 95 ? 11.539 -22.703 3.715 1 98.06 95 LEU B CA 1
ATOM 2433 C C . LEU B 1 95 ? 12.266 -23.656 2.766 1 98.06 95 LEU B C 1
ATOM 2435 O O . LEU B 1 95 ? 12.758 -23.234 1.715 1 98.06 95 LEU B O 1
ATOM 2439 N N . GLY B 1 96 ? 12.359 -24.891 3.146 1 97.75 96 GLY B N 1
ATOM 2440 C CA . GLY B 1 96 ? 12.992 -25.891 2.305 1 97.75 96 GLY B CA 1
ATOM 2441 C C . GLY B 1 96 ? 12.242 -26.156 1.012 1 97.75 96 GLY B C 1
ATOM 2442 O O . GLY B 1 96 ? 12.812 -26.641 0.041 1 97.75 96 GLY B O 1
ATOM 2443 N N . ASN B 1 97 ? 10.961 -25.812 0.954 1 98.38 97 ASN B N 1
ATOM 2444 C CA . ASN B 1 97 ? 10.109 -26.062 -0.211 1 98.38 97 ASN B CA 1
ATOM 2445 C C . ASN B 1 97 ? 10.07 -24.844 -1.131 1 98.38 97 ASN B C 1
ATOM 2447 O O . ASN B 1 97 ? 9.266 -24.781 -2.061 1 98.38 97 ASN B O 1
ATOM 2451 N N . VAL B 1 98 ? 10.938 -23.828 -0.907 1 98.75 98 VAL B N 1
ATOM 2452 C CA . VAL B 1 98 ? 10.914 -22.594 -1.676 1 98.75 98 VAL B CA 1
ATOM 2453 C C . VAL B 1 98 ? 12.008 -22.625 -2.738 1 98.75 98 VAL B C 1
ATOM 2455 O O . VAL B 1 98 ? 13.141 -23.016 -2.461 1 98.75 98 VAL B O 1
ATOM 2458 N N . LYS B 1 99 ? 11.68 -22.219 -3.92 1 98.62 99 LYS B N 1
ATOM 2459 C CA . LYS B 1 99 ? 12.625 -21.906 -4.992 1 98.62 99 LYS B CA 1
ATOM 2460 C C . LYS B 1 99 ? 12.398 -20.516 -5.547 1 98.62 99 LYS B C 1
ATOM 2462 O O . LYS B 1 99 ? 11.258 -20.078 -5.695 1 98.62 99 LYS B O 1
ATOM 2467 N N . CYS B 1 100 ? 13.5 -19.891 -5.867 1 98.12 100 CYS B N 1
ATOM 2468 C CA . CYS B 1 100 ? 13.438 -18.594 -6.539 1 98.12 100 CYS B CA 1
ATOM 2469 C C . CYS B 1 100 ? 13.797 -18.734 -8.016 1 98.12 100 CYS B C 1
ATOM 2471 O O . CYS B 1 100 ? 14.742 -19.438 -8.367 1 98.12 100 CYS B O 1
ATOM 2473 N N . ARG B 1 101 ? 13.031 -18.031 -8.852 1 97.81 101 ARG B N 1
ATOM 2474 C CA . ARG B 1 101 ? 13.281 -18.047 -10.289 1 97.81 101 ARG B CA 1
ATOM 2475 C C . ARG B 1 101 ? 13.047 -16.672 -10.906 1 97.81 101 ARG B C 1
ATOM 2477 O O . ARG B 1 101 ? 12.242 -15.883 -10.398 1 97.81 101 ARG B O 1
ATOM 2484 N N . THR B 1 102 ? 13.789 -16.438 -11.977 1 96.38 102 THR B N 1
ATOM 2485 C CA . THR B 1 102 ? 13.484 -15.242 -12.766 1 96.38 102 THR B CA 1
ATOM 2486 C C . THR B 1 102 ? 12.227 -15.461 -13.602 1 96.38 102 THR B C 1
ATOM 2488 O O . THR B 1 102 ? 11.953 -16.578 -14.047 1 96.38 102 THR B O 1
ATOM 2491 N N . CYS B 1 103 ? 11.484 -14.398 -13.82 1 96.56 103 CYS B N 1
ATOM 2492 C CA . CYS B 1 103 ? 10.336 -14.438 -14.719 1 96.56 103 CYS B CA 1
ATOM 2493 C C . CYS B 1 103 ? 10.117 -13.086 -15.391 1 96.56 103 CYS B C 1
ATOM 2495 O O . CYS B 1 103 ? 9.672 -12.133 -14.75 1 96.56 103 CYS B O 1
ATOM 2497 N N . ASP B 1 104 ? 10.477 -13.062 -16.609 1 94.19 104 ASP B N 1
ATOM 2498 C CA . ASP B 1 104 ? 10.133 -11.945 -17.484 1 94.19 104 ASP B CA 1
ATOM 2499 C C . ASP B 1 104 ? 8.812 -12.203 -18.219 1 94.19 104 ASP B C 1
ATOM 2501 O O . ASP B 1 104 ? 8.711 -13.133 -19.016 1 94.19 104 ASP B O 1
ATOM 2505 N N . TRP B 1 105 ? 7.801 -11.336 -17.984 1 95.81 105 TRP B N 1
ATOM 2506 C CA . TRP B 1 105 ? 6.465 -11.57 -18.516 1 95.81 105 TRP B CA 1
ATOM 2507 C C . TRP B 1 105 ? 6.438 -11.383 -20.031 1 95.81 105 TRP B C 1
ATOM 2509 O O . TRP B 1 105 ? 5.512 -11.852 -20.703 1 95.81 105 TRP B O 1
ATOM 2519 N N . ASN B 1 106 ? 7.414 -10.633 -20.578 1 94.38 106 ASN B N 1
ATOM 2520 C CA . ASN B 1 106 ? 7.52 -10.508 -22.031 1 94.38 106 ASN B CA 1
ATOM 2521 C C . ASN B 1 106 ? 7.984 -11.812 -22.672 1 94.38 106 ASN B C 1
ATOM 2523 O O . ASN B 1 106 ? 7.703 -12.07 -23.844 1 94.38 106 ASN B O 1
ATOM 2527 N N . GLU B 1 107 ? 8.734 -12.508 -21.938 1 94.88 107 GLU B N 1
ATOM 2528 C CA . GLU B 1 107 ? 9.219 -13.82 -22.359 1 94.88 107 GLU B CA 1
ATOM 2529 C C . GLU B 1 107 ? 9.227 -14.805 -21.188 1 94.88 107 GLU B C 1
ATOM 2531 O O . GLU B 1 107 ? 10.289 -15.102 -20.625 1 94.88 107 GLU B O 1
ATOM 2536 N N . VAL B 1 108 ? 8.117 -15.375 -20.938 1 96.88 108 VAL B N 1
ATOM 2537 C CA . VAL B 1 108 ? 7.977 -16.281 -19.797 1 96.88 108 VAL B CA 1
ATOM 2538 C C . VAL B 1 108 ? 8.852 -17.516 -20.016 1 96.88 108 VAL B C 1
ATOM 2540 O O . VAL B 1 108 ? 8.766 -18.172 -21.062 1 96.88 108 VAL B O 1
ATOM 2543 N N . PRO B 1 109 ? 9.648 -17.859 -19.078 1 97.06 109 PRO B N 1
ATOM 2544 C CA . PRO B 1 109 ? 10.531 -19.016 -19.234 1 97.06 109 PRO B CA 1
ATOM 2545 C C . PRO B 1 109 ? 9.758 -20.328 -19.438 1 97.06 109 PRO B C 1
ATOM 2547 O O . PRO B 1 109 ? 8.711 -20.531 -18.812 1 97.06 109 PRO B O 1
ATOM 2550 N N . SER B 1 110 ? 10.305 -21.234 -20.219 1 96.69 110 SER B N 1
ATOM 2551 C CA . SER B 1 110 ? 9.664 -22.516 -20.516 1 96.69 110 SER B CA 1
ATOM 2552 C C . SER B 1 110 ? 9.539 -23.375 -19.25 1 96.69 110 SER B C 1
ATOM 2554 O O . SER B 1 110 ? 8.562 -24.094 -19.078 1 96.69 110 SER B O 1
ATOM 2556 N N . GLU B 1 111 ? 10.508 -23.234 -18.391 1 96.81 111 GLU B N 1
ATOM 2557 C CA . GLU B 1 111 ? 10.531 -24.016 -17.172 1 96.81 111 GLU B CA 1
ATOM 2558 C C . GLU B 1 111 ? 9.32 -23.703 -16.281 1 96.81 111 GLU B C 1
ATOM 2560 O O . GLU B 1 111 ? 8.922 -24.516 -15.453 1 96.81 111 GLU B O 1
ATOM 2565 N N . L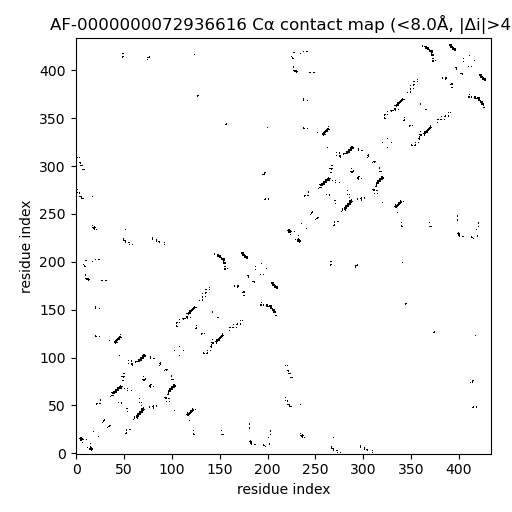EU B 1 112 ? 8.773 -22.531 -16.469 1 98.06 112 LEU B N 1
ATOM 2566 C CA . LEU B 1 112 ? 7.582 -22.172 -15.711 1 98.06 112 LEU B CA 1
ATOM 2567 C C . LEU B 1 112 ? 6.316 -22.5 -16.5 1 98.06 112 LEU B C 1
ATOM 2569 O O . LEU B 1 112 ? 5.309 -22.906 -15.922 1 98.06 112 LEU B O 1
ATOM 2573 N N . ARG B 1 113 ? 6.355 -22.375 -17.781 1 97 113 ARG B N 1
ATOM 2574 C CA . ARG B 1 113 ? 5.188 -22.594 -18.641 1 97 113 ARG B CA 1
ATOM 2575 C C . ARG B 1 113 ? 4.793 -24.062 -18.672 1 97 113 ARG B C 1
ATOM 2577 O O . ARG B 1 113 ? 3.621 -24.391 -18.875 1 97 113 ARG B O 1
ATOM 2584 N N . GLU B 1 114 ? 5.727 -24.922 -18.438 1 96.62 114 GLU B N 1
ATOM 2585 C CA . GLU B 1 114 ? 5.492 -26.359 -18.609 1 96.62 114 GLU B CA 1
ATOM 2586 C C . GLU B 1 114 ? 5.008 -26.984 -17.312 1 96.62 114 GLU B C 1
ATOM 2588 O O . GLU B 1 114 ? 4.672 -28.172 -17.281 1 96.62 114 GLU B O 1
ATOM 2593 N N . VAL B 1 115 ? 5.012 -26.219 -16.312 1 97.25 115 VAL B N 1
ATOM 2594 C CA . VAL B 1 115 ? 4.578 -26.719 -15.008 1 97.25 115 VAL B CA 1
ATOM 2595 C C . VAL B 1 115 ? 3.064 -26.562 -14.875 1 97.25 115 VAL B C 1
ATOM 2597 O O . VAL B 1 115 ? 2.514 -25.516 -15.242 1 97.25 115 VAL B O 1
ATOM 2600 N N . GLU B 1 116 ? 2.406 -27.609 -14.391 1 96.56 116 GLU B N 1
ATOM 2601 C CA . GLU B 1 116 ? 0.993 -27.516 -14.039 1 96.56 116 GLU B CA 1
ATOM 2602 C C . GLU B 1 116 ? 0.812 -26.969 -12.625 1 96.56 116 GLU B C 1
ATOM 2604 O O . GLU B 1 116 ? 0.777 -27.734 -11.664 1 96.56 116 GLU B O 1
ATOM 2609 N N . TRP B 1 117 ? 0.614 -25.766 -12.484 1 98 117 TRP B N 1
ATOM 2610 C CA . TRP B 1 117 ? 0.473 -25.094 -11.203 1 98 117 TRP B CA 1
ATOM 2611 C C . TRP B 1 117 ? -0.907 -25.344 -10.602 1 98 117 TRP B C 1
ATOM 2613 O O . TRP B 1 117 ? -1.914 -25.312 -11.312 1 98 117 TRP B O 1
ATOM 2623 N N . ASP B 1 118 ? -0.955 -25.625 -9.305 1 98.06 118 ASP B N 1
ATOM 2624 C CA . ASP B 1 118 ? -2.23 -25.688 -8.594 1 98.06 118 ASP B CA 1
ATOM 2625 C C . ASP B 1 118 ? -2.748 -24.281 -8.289 1 98.06 118 ASP B C 1
ATOM 2627 O O . ASP B 1 118 ? -3.939 -24 -8.445 1 98.06 118 ASP B O 1
ATOM 2631 N N . PHE B 1 119 ? -1.857 -23.422 -7.883 1 98 119 PHE B N 1
ATOM 2632 C CA . PHE B 1 119 ? -2.188 -22.031 -7.539 1 98 119 PHE B CA 1
ATOM 2633 C C . PHE B 1 119 ? -1.173 -21.078 -8.141 1 98 119 PHE B C 1
ATOM 2635 O O . PHE B 1 119 ? 0.028 -21.359 -8.156 1 98 119 PHE B O 1
ATOM 2642 N N . ILE B 1 120 ? -1.666 -19.922 -8.617 1 98.38 120 ILE B N 1
ATOM 2643 C CA . ILE B 1 120 ? -0.884 -18.734 -8.969 1 98.38 120 ILE B CA 1
ATOM 2644 C C . ILE B 1 120 ? -1.454 -17.516 -8.25 1 98.38 120 ILE B C 1
ATOM 2646 O O . ILE B 1 120 ? -2.672 -17.328 -8.211 1 98.38 120 ILE B O 1
ATOM 2650 N N . PHE B 1 121 ? -0.591 -16.781 -7.574 1 97.25 121 PHE B N 1
ATOM 2651 C CA . PHE B 1 121 ? -1.088 -15.547 -6.988 1 97.25 121 PHE B CA 1
ATOM 2652 C C . PHE B 1 121 ? -0.069 -14.422 -7.148 1 97.25 121 PHE B C 1
ATOM 2654 O O . PHE B 1 121 ? 1.095 -14.672 -7.469 1 97.25 121 PHE B O 1
ATOM 2661 N N . GLY B 1 122 ? -0.483 -13.188 -7.035 1 94.56 122 GLY B N 1
ATOM 2662 C CA . GLY B 1 122 ? 0.327 -11.984 -7.074 1 94.56 122 GLY B CA 1
ATOM 2663 C C . GLY B 1 122 ? -0.419 -10.75 -6.602 1 94.56 122 GLY B C 1
ATOM 2664 O O . GLY B 1 122 ? -1.648 -10.695 -6.676 1 94.56 122 GLY B O 1
ATOM 2665 N N . THR B 1 123 ? 0.355 -9.797 -6.094 1 89.06 123 THR B N 1
ATOM 2666 C CA . THR B 1 123 ? -0.245 -8.586 -5.547 1 89.06 123 THR B CA 1
ATOM 2667 C C . THR B 1 123 ? 0.485 -7.344 -6.051 1 89.06 123 THR B C 1
ATOM 2669 O O . THR B 1 123 ? 1.716 -7.328 -6.117 1 89.06 123 THR B O 1
ATOM 2672 N N . GLU B 1 124 ? -0.283 -6.297 -6.402 1 83.25 124 GLU B N 1
ATOM 2673 C CA . GLU B 1 124 ? 0.242 -4.988 -6.77 1 83.25 124 GLU B CA 1
ATOM 2674 C C . GLU B 1 124 ? 1.206 -5.09 -7.949 1 83.25 124 GLU B C 1
ATOM 2676 O O . GLU B 1 124 ? 2.301 -4.527 -7.914 1 83.25 124 GLU B O 1
ATOM 2681 N N . LEU B 1 125 ? 0.749 -5.723 -9 1 87.38 125 LEU B N 1
ATOM 2682 C CA . LEU B 1 125 ? 1.647 -6.035 -10.109 1 87.38 125 LEU B CA 1
ATOM 2683 C C . LEU B 1 125 ? 1.479 -5.035 -11.242 1 87.38 125 LEU B C 1
ATOM 2685 O O . LEU B 1 125 ? 2.398 -4.836 -12.039 1 87.38 125 LEU B O 1
ATOM 2689 N N . VAL B 1 126 ? 0.354 -4.379 -11.375 1 84.69 126 VAL B N 1
ATOM 2690 C CA . VAL B 1 126 ? 0.055 -3.488 -12.492 1 84.69 126 VAL B CA 1
ATOM 2691 C C . VAL B 1 126 ? 0.182 -2.033 -12.039 1 84.69 126 VAL B C 1
ATOM 2693 O O . VAL B 1 126 ? -0.797 -1.425 -11.609 1 84.69 126 VAL B O 1
ATOM 2696 N N . TYR B 1 127 ? 1.389 -1.513 -12.219 1 78.06 127 TYR B N 1
ATOM 2697 C CA . TYR B 1 127 ? 1.663 -0.153 -11.766 1 78.06 127 TYR B CA 1
ATOM 2698 C C . TYR B 1 127 ? 2.084 0.735 -12.938 1 78.06 127 TYR B C 1
ATOM 2700 O O . TYR B 1 127 ? 2.361 1.922 -12.75 1 78.06 127 TYR B O 1
ATOM 2708 N N . LEU B 1 128 ? 2.148 0.209 -14.172 1 78.06 128 LEU B N 1
ATOM 2709 C CA . LEU B 1 128 ? 2.352 0.908 -15.438 1 78.06 128 LEU B CA 1
ATOM 2710 C C . LEU B 1 128 ? 1.3 0.496 -16.453 1 78.06 128 LEU B C 1
ATOM 2712 O O . LEU B 1 128 ? 0.88 -0.663 -16.5 1 78.06 128 LEU B O 1
ATOM 2716 N N . PRO B 1 129 ? 0.974 1.398 -17.328 1 82.31 129 PRO B N 1
ATOM 2717 C CA . PRO B 1 129 ? -0.065 1.081 -18.312 1 82.31 129 PRO B CA 1
ATOM 2718 C C . PRO B 1 129 ? 0.271 -0.153 -19.156 1 82.31 129 PRO B C 1
ATOM 2720 O O . PRO B 1 129 ? -0.605 -0.979 -19.422 1 82.31 129 PRO B O 1
ATOM 2723 N N . ILE B 1 130 ? 1.482 -0.323 -19.531 1 89 130 ILE B N 1
ATOM 2724 C CA . ILE B 1 130 ? 1.886 -1.404 -20.422 1 89 130 ILE B CA 1
ATOM 2725 C C . ILE B 1 130 ? 1.667 -2.75 -19.734 1 89 130 ILE B C 1
ATOM 2727 O O . ILE B 1 130 ? 1.461 -3.768 -20.391 1 89 130 ILE B O 1
ATOM 2731 N N . LEU B 1 131 ? 1.647 -2.77 -18.453 1 89.38 131 LEU B N 1
ATOM 2732 C CA . LEU B 1 131 ? 1.51 -4 -17.688 1 89.38 131 LEU B CA 1
ATOM 2733 C C . LEU B 1 131 ? 0.091 -4.547 -17.781 1 89.38 131 LEU B C 1
ATOM 2735 O O . LEU B 1 131 ? -0.14 -5.734 -17.547 1 89.38 131 LEU B O 1
ATOM 2739 N N . THR B 1 132 ? -0.879 -3.701 -18.188 1 91.25 132 THR B N 1
ATOM 2740 C CA . THR B 1 132 ? -2.254 -4.156 -18.359 1 91.25 132 THR B CA 1
ATOM 2741 C C . THR B 1 132 ? -2.357 -5.117 -19.547 1 91.25 132 THR B C 1
ATOM 2743 O O . THR B 1 132 ? -3.318 -5.883 -19.641 1 91.25 132 THR B O 1
ATOM 2746 N N . ARG B 1 133 ? -1.419 -5.113 -20.391 1 95.31 133 ARG B N 1
ATOM 2747 C CA . ARG B 1 133 ? -1.391 -5.992 -21.547 1 95.31 133 ARG B CA 1
ATOM 2748 C C . ARG B 1 133 ? -0.467 -7.184 -21.312 1 95.31 133 ARG B C 1
ATOM 2750 O O . ARG B 1 133 ? -0.823 -8.32 -21.625 1 95.31 133 ARG B O 1
ATOM 2757 N N . ILE B 1 134 ? 0.651 -6.91 -20.781 1 96.44 134 ILE B N 1
ATOM 2758 C CA . ILE B 1 134 ? 1.712 -7.906 -20.656 1 96.44 134 ILE B CA 1
ATOM 2759 C C . ILE B 1 134 ? 1.342 -8.93 -19.578 1 96.44 134 ILE B C 1
ATOM 2761 O O . ILE B 1 134 ? 1.564 -10.125 -19.766 1 96.44 134 ILE B O 1
ATOM 2765 N N . PHE B 1 135 ? 0.769 -8.508 -18.5 1 94.62 135 PHE B N 1
ATOM 2766 C CA . PHE B 1 135 ? 0.463 -9.352 -17.359 1 94.62 135 PHE B CA 1
ATOM 2767 C C . PHE B 1 135 ? -0.574 -10.406 -17.719 1 94.62 135 PHE B C 1
ATOM 2769 O O . PHE B 1 135 ? -0.362 -11.602 -17.5 1 94.62 135 PHE B O 1
ATOM 2776 N N . PRO B 1 136 ? -1.666 -10.109 -18.344 1 96.12 136 PRO B N 1
ATOM 2777 C CA . PRO B 1 136 ? -2.645 -11.117 -18.766 1 96.12 136 PRO B CA 1
ATOM 2778 C C . PRO B 1 136 ? -2.057 -12.156 -19.719 1 96.12 136 PRO B C 1
ATOM 2780 O O . PRO B 1 136 ? -2.385 -13.336 -19.641 1 96.12 136 PRO B O 1
ATOM 2783 N N . ARG B 1 137 ? -1.202 -11.766 -20.578 1 97.31 137 ARG B N 1
ATOM 2784 C CA . ARG B 1 137 ? -0.554 -12.695 -21.484 1 97.31 137 ARG B CA 1
ATOM 2785 C C . ARG B 1 137 ? 0.298 -13.711 -20.734 1 97.31 137 ARG B C 1
ATOM 2787 O O . ARG B 1 137 ? 0.307 -14.891 -21.078 1 97.31 137 ARG B O 1
ATOM 2794 N N . ALA B 1 138 ? 1.023 -13.219 -19.781 1 97.5 138 ALA B N 1
ATOM 2795 C CA . ALA B 1 138 ? 1.821 -14.117 -18.938 1 97.5 138 ALA B CA 1
ATOM 2796 C C . ALA B 1 138 ? 0.936 -15.133 -18.234 1 97.5 138 ALA B C 1
ATOM 2798 O O . ALA B 1 138 ? 1.25 -16.328 -18.203 1 97.5 138 ALA B O 1
ATOM 2799 N N . ILE B 1 139 ? -0.199 -14.664 -17.688 1 97.38 139 ILE B N 1
ATOM 2800 C CA . ILE B 1 139 ? -1.127 -15.547 -16.984 1 97.38 139 ILE B CA 1
ATOM 2801 C C . ILE B 1 139 ? -1.64 -16.625 -17.938 1 97.38 139 ILE B C 1
ATOM 2803 O O . ILE B 1 139 ? -1.684 -17.797 -17.594 1 97.38 139 ILE B O 1
ATOM 2807 N N . LYS B 1 140 ? -1.969 -16.219 -19.109 1 96.62 140 LYS B N 1
ATOM 2808 C CA . LYS B 1 140 ? -2.475 -17.156 -20.109 1 96.62 140 LYS B CA 1
ATOM 2809 C C . LYS B 1 140 ? -1.459 -18.25 -20.391 1 96.62 140 LYS B C 1
ATOM 2811 O O . LYS B 1 140 ? -1.832 -19.406 -20.594 1 96.62 140 LYS B O 1
ATOM 2816 N N . GLN B 1 141 ? -0.222 -17.922 -20.359 1 97.31 141 GLN B N 1
ATOM 2817 C CA . GLN B 1 141 ? 0.84 -18.875 -20.656 1 97.31 141 GLN B CA 1
ATOM 2818 C C . GLN B 1 141 ? 1.109 -19.797 -19.453 1 97.31 141 GLN B C 1
ATOM 2820 O O . GLN B 1 141 ? 1.557 -20.938 -19.625 1 97.31 141 GLN B O 1
ATOM 2825 N N . LEU B 1 142 ? 0.827 -19.344 -18.281 1 97.88 142 LEU B N 1
ATOM 2826 C CA . LEU B 1 142 ? 1.217 -20.047 -17.062 1 97.88 142 LEU B CA 1
ATOM 2827 C C . LEU B 1 142 ? 0.057 -20.875 -16.516 1 97.88 142 LEU B C 1
ATOM 2829 O O . LEU B 1 142 ? 0.271 -21.922 -15.891 1 97.88 142 LEU B O 1
ATOM 2833 N N . ALA B 1 143 ? -1.124 -20.406 -16.734 1 95.5 143 ALA B N 1
ATOM 2834 C CA . ALA B 1 143 ? -2.297 -21.031 -16.141 1 95.5 143 ALA B CA 1
ATOM 2835 C C . ALA B 1 143 ? -2.793 -22.188 -17.016 1 95.5 143 ALA B C 1
ATOM 2837 O O . ALA B 1 143 ? -2.82 -22.094 -18.234 1 95.5 143 ALA B O 1
ATOM 2838 N N . HIS B 1 144 ? -3.131 -23.25 -16.359 1 92 144 HIS B N 1
ATOM 2839 C CA . HIS B 1 144 ? -3.812 -24.406 -16.953 1 92 144 HIS B CA 1
ATOM 2840 C C . HIS B 1 144 ? -5.258 -24.484 -16.469 1 92 144 HIS B C 1
ATOM 2842 O O . HIS B 1 144 ? -5.66 -23.766 -15.555 1 92 144 HIS B O 1
ATOM 2848 N N . PRO B 1 145 ? -6.082 -25.312 -17.031 1 89.44 145 PRO B N 1
ATOM 2849 C CA . PRO B 1 145 ? -7.516 -25.344 -16.734 1 89.44 145 PRO B CA 1
ATOM 2850 C C . PRO B 1 145 ? -7.816 -25.547 -15.25 1 89.44 145 PRO B C 1
ATOM 2852 O O . PRO B 1 145 ? -8.812 -25.031 -14.742 1 89.44 145 PRO B O 1
ATOM 2855 N N . ARG B 1 146 ? -6.977 -26.234 -14.57 1 91.5 146 ARG B N 1
ATOM 2856 C CA . ARG B 1 146 ? -7.262 -26.516 -13.172 1 91.5 146 ARG B CA 1
ATOM 2857 C C . ARG B 1 146 ? -6.527 -25.547 -12.25 1 91.5 146 ARG B C 1
ATOM 2859 O O . ARG B 1 146 ? -6.688 -25.594 -11.031 1 91.5 146 ARG B O 1
ATOM 2866 N N . THR B 1 147 ? -5.738 -24.656 -12.805 1 95.94 147 THR B N 1
ATOM 2867 C CA . THR B 1 147 ? -4.969 -23.703 -12.008 1 95.94 147 THR B CA 1
ATOM 2868 C C . THR B 1 147 ? -5.883 -22.641 -11.398 1 95.94 147 THR B C 1
ATOM 2870 O O . THR B 1 147 ? -6.723 -22.062 -12.102 1 95.94 147 THR B O 1
ATOM 2873 N N . GLN B 1 148 ? -5.836 -22.422 -10.109 1 96.25 148 GLN B N 1
ATOM 2874 C CA . GLN B 1 148 ? -6.5 -21.297 -9.477 1 96.25 148 GLN B CA 1
ATOM 2875 C C . GLN B 1 148 ? -5.59 -20.062 -9.438 1 96.25 148 GLN B C 1
ATOM 2877 O O . GLN B 1 148 ? -4.492 -20.125 -8.883 1 96.25 148 GLN B O 1
ATOM 2882 N N . VAL B 1 149 ? -6.074 -18.969 -10.039 1 97.38 149 VAL B N 1
ATOM 2883 C CA . VAL B 1 149 ? -5.273 -17.75 -10.141 1 97.38 149 VAL B CA 1
ATOM 2884 C C . VAL B 1 149 ? -5.93 -16.625 -9.336 1 97.38 149 VAL B C 1
ATOM 2886 O O . VAL B 1 149 ? -7.113 -16.344 -9.523 1 97.38 149 VAL B O 1
ATOM 2889 N N . TYR B 1 150 ? -5.148 -15.977 -8.422 1 95.69 150 TYR B N 1
ATOM 2890 C CA . TYR B 1 150 ? -5.637 -14.859 -7.625 1 95.69 150 TYR B CA 1
ATOM 2891 C C . TYR B 1 150 ? -4.715 -13.648 -7.758 1 95.69 150 TYR B C 1
ATOM 2893 O O . TYR B 1 150 ? -3.504 -13.758 -7.566 1 95.69 150 TYR B O 1
ATOM 2901 N N . TYR B 1 151 ? -5.316 -12.516 -8.109 1 93.62 151 TYR B N 1
ATOM 2902 C CA . TYR B 1 151 ? -4.594 -11.25 -8.242 1 93.62 151 TYR B CA 1
ATOM 2903 C C . TYR B 1 151 ? -5.215 -10.172 -7.359 1 93.62 151 TYR B C 1
ATOM 2905 O O . TYR B 1 151 ? -6.43 -9.977 -7.371 1 93.62 151 TYR B O 1
ATOM 2913 N N . GLY B 1 152 ? -4.316 -9.531 -6.523 1 88.88 152 GLY B N 1
ATOM 2914 C CA . GLY B 1 152 ? -4.789 -8.445 -5.676 1 88.88 152 GLY B CA 1
ATOM 2915 C C . GLY B 1 152 ? -4.172 -7.105 -6.027 1 88.88 152 GLY B C 1
ATOM 2916 O O . GLY B 1 152 ? -2.986 -7.031 -6.359 1 88.88 152 GLY B O 1
ATOM 2917 N N . HIS B 1 153 ? -4.961 -6.086 -6.027 1 82.81 153 HIS B N 1
ATOM 2918 C CA . HIS B 1 153 ? -4.43 -4.734 -6.137 1 82.81 153 HIS B CA 1
ATOM 2919 C C . HIS B 1 153 ? -5.305 -3.734 -5.387 1 82.81 153 HIS B C 1
ATOM 2921 O O . HIS B 1 153 ? -6.504 -3.959 -5.219 1 82.81 153 HIS B O 1
ATOM 2927 N N . ARG B 1 154 ? -4.648 -2.67 -4.746 1 72.5 154 ARG B N 1
ATOM 2928 C CA . ARG B 1 154 ? -5.41 -1.599 -4.109 1 72.5 154 ARG B CA 1
ATOM 2929 C C . ARG B 1 154 ? -6.07 -0.701 -5.148 1 72.5 154 ARG B C 1
ATOM 2931 O O . ARG B 1 154 ? -5.469 -0.397 -6.184 1 72.5 154 ARG B O 1
ATOM 2938 N N . LEU B 1 155 ? -7.52 -0.554 -4.922 1 56.31 155 LEU B N 1
ATOM 2939 C CA . LEU B 1 155 ? -8.367 0.17 -5.863 1 56.31 155 LEU B CA 1
ATOM 2940 C C . LEU B 1 155 ? -8.047 1.66 -5.852 1 56.31 155 LEU B C 1
ATOM 2942 O O . LEU B 1 155 ? -7.504 2.176 -4.867 1 56.31 155 LEU B O 1
ATOM 2946 N N . GLY B 1 156 ? -8.359 2.381 -7.012 1 53.28 156 GLY B N 1
ATOM 2947 C CA . GLY B 1 156 ? -8.328 3.828 -7.152 1 53.28 156 GLY B CA 1
ATOM 2948 C C . GLY B 1 156 ? -7.059 4.336 -7.801 1 53.28 156 GLY B C 1
ATOM 2949 O O . GLY B 1 156 ? -6.969 5.512 -8.164 1 53.28 156 GLY B O 1
ATOM 2950 N N . ARG B 1 157 ? -6.031 3.439 -7.691 1 49.62 157 ARG B N 1
ATOM 2951 C CA . ARG B 1 157 ? -4.84 4.027 -8.289 1 49.62 157 ARG B CA 1
ATOM 2952 C C . ARG B 1 157 ? -5.086 4.387 -9.758 1 49.62 157 ARG B C 1
ATOM 2954 O O . ARG B 1 157 ? -4.676 5.457 -10.211 1 49.62 157 ARG B O 1
ATOM 2961 N N . TYR B 1 158 ? -5.621 3.584 -10.43 1 54.03 158 TYR B N 1
ATOM 2962 C CA . TYR B 1 158 ? -5.711 3.961 -11.836 1 54.03 158 TYR B CA 1
ATOM 2963 C C . TYR B 1 158 ? -6.977 3.398 -12.477 1 54.03 158 TYR B C 1
ATOM 2965 O O . TYR B 1 158 ? -6.938 2.35 -13.125 1 54.03 158 TYR B O 1
ATOM 2973 N N . GLU B 1 159 ? -8.141 4.047 -12.172 1 61.06 159 GLU B N 1
ATOM 2974 C CA . GLU B 1 159 ? -9.422 3.572 -12.68 1 61.06 159 GLU B CA 1
ATOM 2975 C C . GLU B 1 159 ? -9.297 3.117 -14.133 1 61.06 159 GLU B C 1
ATOM 2977 O O . GLU B 1 159 ? -9.781 2.039 -14.492 1 61.06 159 GLU B O 1
ATOM 2982 N N . SER B 1 160 ? -8.602 3.83 -14.906 1 71.44 160 SER B N 1
ATOM 2983 C CA . SER B 1 160 ? -8.469 3.473 -16.312 1 71.44 160 SER B CA 1
ATOM 2984 C C . SER B 1 160 ? -7.648 2.201 -16.484 1 71.44 160 SER B C 1
ATOM 2986 O O . SER B 1 160 ? -7.988 1.34 -17.297 1 71.44 160 SER B O 1
ATOM 2988 N N . MET B 1 161 ? -6.77 1.956 -15.664 1 78 161 MET B N 1
ATOM 2989 C CA . MET B 1 161 ? -5.918 0.779 -15.805 1 78 161 MET B CA 1
ATOM 2990 C C . MET B 1 161 ? -6.664 -0.487 -15.391 1 78 161 MET B C 1
ATOM 2992 O O . MET B 1 161 ? -6.457 -1.551 -15.984 1 78 161 MET B O 1
ATOM 2996 N N . ASP B 1 162 ? -7.543 -0.309 -14.414 1 77.38 162 ASP B N 1
ATOM 2997 C CA . ASP B 1 162 ? -8.32 -1.467 -13.984 1 77.38 162 ASP B CA 1
ATOM 2998 C C . ASP B 1 162 ? -9.219 -1.979 -15.109 1 77.38 162 ASP B C 1
ATOM 3000 O O . ASP B 1 162 ? -9.297 -3.186 -15.344 1 77.38 162 ASP B O 1
ATOM 3004 N N . LEU B 1 163 ? -9.852 -1.029 -15.75 1 81.44 163 LEU B N 1
ATOM 3005 C CA . LEU B 1 163 ? -10.719 -1.396 -16.859 1 81.44 163 LEU B CA 1
ATOM 3006 C C . LEU B 1 163 ? -9.914 -2.023 -18 1 81.44 163 LEU B C 1
ATOM 3008 O O . LEU B 1 163 ? -10.328 -3.025 -18.578 1 81.44 163 LEU B O 1
ATOM 3012 N N . ASP B 1 164 ? -8.805 -1.444 -18.297 1 87.88 164 ASP B N 1
ATOM 3013 C CA . ASP B 1 164 ? -7.941 -1.984 -19.344 1 87.88 164 ASP B CA 1
ATOM 3014 C C . ASP B 1 164 ? -7.484 -3.4 -19 1 87.88 164 ASP B C 1
ATOM 3016 O O . ASP B 1 164 ? -7.449 -4.273 -19.875 1 87.88 164 ASP B O 1
ATOM 3020 N N . LEU B 1 165 ? -7.172 -3.611 -17.766 1 89.12 165 LEU B N 1
ATOM 3021 C CA . LEU B 1 165 ? -6.703 -4.918 -17.312 1 89.12 165 LEU B CA 1
ATOM 3022 C C . LEU B 1 165 ? -7.781 -5.98 -17.516 1 89.12 165 LEU B C 1
ATOM 3024 O O . LEU B 1 165 ? -7.512 -7.043 -18.078 1 89.12 165 LEU B O 1
ATOM 3028 N N . LEU B 1 166 ? -8.969 -5.695 -17.125 1 86.25 166 LEU B N 1
ATOM 3029 C CA . LEU B 1 166 ? -10.078 -6.633 -17.25 1 86.25 166 LEU B CA 1
ATOM 3030 C C . LEU B 1 166 ? -10.375 -6.938 -18.703 1 86.25 166 LEU B C 1
ATOM 3032 O O . LEU B 1 166 ? -10.641 -8.086 -19.078 1 86.25 166 LEU B O 1
ATOM 3036 N N . ASP B 1 167 ? -10.328 -5.938 -19.516 1 91.19 167 ASP B N 1
ATOM 3037 C CA . ASP B 1 167 ? -10.562 -6.102 -20.953 1 91.19 167 ASP B CA 1
ATOM 3038 C C . ASP B 1 167 ? -9.5 -7.008 -21.578 1 91.19 167 ASP B C 1
ATOM 3040 O O . ASP B 1 167 ? -9.812 -7.852 -22.422 1 91.19 167 ASP B O 1
ATOM 3044 N N . ASN B 1 168 ? -8.32 -6.82 -21.188 1 93.69 168 ASN B N 1
ATOM 3045 C CA . ASN B 1 168 ? -7.242 -7.629 -21.75 1 93.69 168 ASN B CA 1
ATOM 3046 C C . ASN B 1 168 ? -7.336 -9.086 -21.297 1 93.69 168 ASN B C 1
ATOM 3048 O O . ASN B 1 168 ? -7.047 -9.992 -22.078 1 93.69 168 ASN B O 1
ATOM 3052 N N . PHE B 1 169 ? -7.73 -9.312 -20.094 1 92.5 169 PHE B N 1
ATOM 3053 C CA . PHE B 1 169 ? -8.023 -10.68 -19.672 1 92.5 169 PHE B CA 1
ATOM 3054 C C . PHE B 1 169 ? -9.086 -11.305 -20.578 1 92.5 169 PHE B C 1
ATOM 3056 O O . PHE B 1 169 ? -8.891 -12.414 -21.094 1 92.5 169 PHE B O 1
ATOM 3063 N N . SER B 1 170 ? -10.125 -10.609 -20.828 1 91.94 170 SER B N 1
ATOM 3064 C CA . SER B 1 170 ? -11.242 -11.109 -21.625 1 91.94 170 SER B CA 1
ATOM 3065 C C . SER B 1 170 ? -10.812 -11.406 -23.047 1 91.94 170 SER B C 1
ATOM 3067 O O . SER B 1 170 ? -11.203 -12.43 -23.625 1 91.94 170 SER B O 1
ATOM 3069 N N . SER B 1 171 ? -10.047 -10.578 -23.578 1 95.25 171 SER B N 1
ATOM 3070 C CA . SER B 1 171 ? -9.594 -10.75 -24.953 1 95.25 171 SER B CA 1
ATOM 3071 C C . SER B 1 171 ? -8.758 -12.016 -25.109 1 95.25 171 SER B C 1
ATOM 3073 O O . SER B 1 171 ? -8.625 -12.539 -26.219 1 95.25 171 SER B O 1
ATOM 3075 N N . LEU B 1 172 ? -8.242 -12.539 -24.031 1 95 172 LEU B N 1
ATOM 3076 C CA . LEU B 1 172 ? -7.414 -13.742 -24.078 1 95 172 LEU B CA 1
ATOM 3077 C C . LEU B 1 172 ? -8.211 -14.961 -23.625 1 95 172 LEU B C 1
ATOM 3079 O O . LEU B 1 172 ? -7.637 -16.031 -23.406 1 95 172 LEU B O 1
ATOM 3083 N N . GLY B 1 173 ? -9.492 -14.711 -23.438 1 93.12 173 GLY B N 1
ATOM 3084 C CA . GLY B 1 173 ? -10.344 -15.82 -23.031 1 93.12 173 GLY B CA 1
ATOM 3085 C C . GLY B 1 173 ? -10.289 -16.094 -21.531 1 93.12 173 GLY B C 1
ATOM 3086 O O . GLY B 1 173 ? -10.562 -17.203 -21.094 1 93.12 173 GLY B O 1
ATOM 3087 N N . LEU B 1 174 ? -9.828 -15.125 -20.781 1 93.06 174 LEU B N 1
ATOM 3088 C CA . LEU B 1 174 ? -9.789 -15.203 -19.328 1 93.06 174 LEU B CA 1
ATOM 3089 C C . LEU B 1 174 ? -10.844 -14.297 -18.703 1 93.06 174 LEU B C 1
ATOM 3091 O O . LEU B 1 174 ? -11.125 -13.219 -19.234 1 93.06 174 LEU B O 1
ATOM 3095 N N . GLU B 1 175 ? -11.453 -14.789 -17.625 1 90.5 175 GLU B N 1
ATOM 3096 C CA . GLU B 1 175 ? -12.406 -13.977 -16.875 1 90.5 175 GLU B CA 1
ATOM 3097 C C . GLU B 1 175 ? -11.883 -13.688 -15.461 1 90.5 175 GLU B C 1
ATOM 3099 O O . GLU B 1 175 ? -11.414 -14.594 -14.766 1 90.5 175 GLU B O 1
ATOM 3104 N N . ALA B 1 176 ? -11.945 -12.398 -15.156 1 90.12 176 ALA B N 1
ATOM 3105 C CA . ALA B 1 176 ? -11.555 -11.984 -13.812 1 90.12 176 ALA B CA 1
ATOM 3106 C C . ALA B 1 176 ? -12.766 -11.555 -13 1 90.12 176 ALA B C 1
ATOM 3108 O O . ALA B 1 176 ? -13.492 -10.633 -13.391 1 90.12 176 ALA B O 1
ATOM 3109 N N . LYS B 1 177 ? -12.977 -12.211 -11.844 1 86.12 177 LYS B N 1
ATOM 3110 C CA . LYS B 1 177 ? -14.102 -11.891 -10.961 1 86.12 177 LYS B CA 1
ATOM 3111 C C . LYS B 1 177 ? -13.609 -11.453 -9.594 1 86.12 177 LYS B C 1
ATOM 3113 O O . LYS B 1 177 ? -12.789 -12.133 -8.969 1 86.12 177 LYS B O 1
ATOM 3118 N N . GLU B 1 178 ? -14.086 -10.305 -9.219 1 84.25 178 GLU B N 1
ATOM 3119 C CA . GLU B 1 178 ? -13.727 -9.836 -7.883 1 84.25 178 GLU B CA 1
ATOM 3120 C C . GLU B 1 178 ? -14.336 -10.719 -6.801 1 84.25 178 GLU B C 1
ATOM 3122 O O . GLU B 1 178 ? -15.5 -11.109 -6.898 1 84.25 178 GLU B O 1
ATOM 3127 N N . ARG B 1 179 ? -13.492 -11.062 -5.746 1 83.75 179 ARG B N 1
ATOM 3128 C CA . ARG B 1 179 ? -13.93 -11.898 -4.633 1 83.75 179 ARG B CA 1
ATOM 3129 C C . ARG B 1 179 ? -14.078 -11.078 -3.357 1 83.75 179 ARG B C 1
ATOM 3131 O O . ARG B 1 179 ? -13.32 -10.133 -3.129 1 83.75 179 ARG B O 1
ATOM 3138 N N . LEU B 1 180 ? -15.039 -11.508 -2.498 1 71.56 180 LEU B N 1
ATOM 3139 C CA . LEU B 1 180 ? -15.258 -10.859 -1.213 1 71.56 180 LEU B CA 1
ATOM 3140 C C . LEU B 1 180 ? -14.062 -11.047 -0.291 1 71.56 180 LEU B C 1
ATOM 3142 O O . LEU B 1 180 ? -13.5 -12.141 -0.215 1 71.56 180 LEU B O 1
ATOM 3146 N N . GLN B 1 181 ? -13.695 -9.984 0.302 1 73.5 181 GLN B N 1
ATOM 3147 C CA . GLN B 1 181 ? -12.633 -10.062 1.296 1 73.5 181 GLN B CA 1
ATOM 3148 C C . GLN B 1 181 ? -13.164 -10.562 2.635 1 73.5 181 GLN B C 1
ATOM 3150 O O . GLN B 1 181 ? -14.375 -10.586 2.857 1 73.5 181 GLN B O 1
ATOM 3155 N N . PRO B 1 182 ? -12.164 -11.086 3.457 1 68 182 PRO B N 1
ATOM 3156 C CA . PRO B 1 182 ? -12.625 -11.516 4.781 1 68 182 PRO B CA 1
ATOM 3157 C C . PRO B 1 182 ? -13.375 -10.414 5.527 1 68 182 PRO B C 1
ATOM 3159 O O . PRO B 1 182 ? -12.969 -9.242 5.48 1 68 182 PRO B O 1
ATOM 3162 N N . GLY B 1 183 ? -14.492 -10.766 6.062 1 67.38 183 GLY B N 1
ATOM 3163 C CA . GLY B 1 183 ? -15.258 -9.805 6.84 1 67.38 183 GLY B CA 1
ATOM 3164 C C . GLY B 1 183 ? -16.281 -9.047 6.016 1 67.38 183 GLY B C 1
ATOM 3165 O O . GLY B 1 183 ? -17.172 -8.398 6.562 1 67.38 183 GLY B O 1
ATOM 3166 N N . MET B 1 184 ? -16.125 -9.133 4.68 1 66.56 184 MET B N 1
ATOM 3167 C CA . MET B 1 184 ? -17.078 -8.445 3.812 1 66.56 184 MET B CA 1
ATOM 3168 C C . MET B 1 184 ? -18.297 -9.305 3.543 1 66.56 184 MET B C 1
ATOM 3170 O O . MET B 1 184 ? -18.188 -10.523 3.369 1 66.56 184 MET B O 1
ATOM 3174 N N . THR B 1 185 ? -19.422 -8.594 3.609 1 66.75 185 THR B N 1
ATOM 3175 C CA . THR B 1 185 ? -20.656 -9.328 3.361 1 66.75 185 THR B CA 1
ATOM 3176 C C . THR B 1 185 ? -21.094 -9.164 1.908 1 66.75 185 THR B C 1
ATOM 3178 O O . THR B 1 185 ? -21.812 -10.023 1.372 1 66.75 185 THR B O 1
ATOM 3181 N N . GLU B 1 186 ? -20.781 -8.031 1.331 1 66.31 186 GLU B N 1
ATOM 3182 C CA . GLU B 1 186 ? -21.109 -7.801 -0.074 1 66.31 186 GLU B CA 1
ATOM 3183 C C . GLU B 1 186 ? -20.016 -7 -0.768 1 66.31 186 GLU B C 1
ATOM 3185 O O . GLU B 1 186 ? -19.219 -6.316 -0.109 1 66.31 186 GLU B O 1
ATOM 3190 N N . LEU B 1 187 ? -20.047 -7.246 -2.148 1 63.41 187 LEU B N 1
ATOM 3191 C CA . LEU B 1 187 ? -19.125 -6.41 -2.916 1 63.41 187 LEU B CA 1
ATOM 3192 C C . LEU B 1 187 ? -19.656 -4.988 -3.047 1 63.41 187 LEU B C 1
ATOM 3194 O O . LEU B 1 187 ? -20.875 -4.785 -3.119 1 63.41 187 LEU B O 1
ATOM 3198 N N . PRO B 1 188 ? -18.688 -4.016 -2.859 1 61.44 188 PRO B N 1
ATOM 3199 C CA . PRO B 1 188 ? -19.188 -2.66 -3.098 1 61.44 188 PRO B CA 1
ATOM 3200 C C . PRO B 1 188 ? -19.812 -2.498 -4.48 1 61.44 188 PRO B C 1
ATOM 3202 O O . PRO B 1 188 ? -19.438 -3.213 -5.418 1 61.44 188 PRO B O 1
ATOM 3205 N N . PRO B 1 189 ? -20.969 -1.775 -4.555 1 56.25 189 PRO B N 1
ATOM 3206 C CA . PRO B 1 189 ? -21.594 -1.591 -5.867 1 56.25 189 PRO B CA 1
ATOM 3207 C C . PRO B 1 189 ? -20.594 -1.125 -6.93 1 56.25 189 PRO B C 1
ATOM 3209 O O . PRO B 1 189 ? -19.641 -0.426 -6.613 1 56.25 189 PRO B O 1
ATOM 3212 N N . GLU B 1 190 ? -20.609 -1.777 -8.117 1 52.38 190 GLU B N 1
ATOM 3213 C CA . GLU B 1 190 ? -19.734 -1.53 -9.258 1 52.38 190 GLU B CA 1
ATOM 3214 C C . GLU B 1 190 ? -19.5 -0.036 -9.461 1 52.38 190 GLU B C 1
ATOM 3216 O O . GLU B 1 190 ? -18.375 0.388 -9.758 1 52.38 190 GLU B O 1
ATOM 3221 N N . GLU B 1 191 ? -20.547 0.686 -9.555 1 47.59 191 GLU B N 1
ATOM 3222 C CA . GLU B 1 191 ? -20.484 2.129 -9.758 1 47.59 191 GLU B CA 1
ATOM 3223 C C . GLU B 1 191 ? -19.609 2.801 -8.703 1 47.59 191 GLU B C 1
ATOM 3225 O O . GLU B 1 191 ? -18.984 3.828 -8.969 1 47.59 191 GLU B O 1
ATOM 3230 N N . GLU B 1 192 ? -19.5 2.244 -7.648 1 46.78 192 GLU B N 1
ATOM 3231 C CA . GLU B 1 192 ? -18.797 2.775 -6.488 1 46.78 192 GLU B CA 1
ATOM 3232 C C . GLU B 1 192 ? -17.344 2.283 -6.449 1 46.78 192 GLU B C 1
ATOM 3234 O O . GLU B 1 192 ? -16.656 2.467 -5.449 1 46.78 192 GLU B O 1
ATOM 3239 N N . HIS B 1 193 ? -17.062 1.357 -7.277 1 44.94 193 HIS B N 1
ATOM 3240 C CA . HIS B 1 193 ? -15.648 0.981 -7.367 1 44.94 193 HIS B CA 1
ATOM 3241 C C . HIS B 1 193 ? -14.742 2.199 -7.227 1 44.94 193 HIS B C 1
ATOM 3243 O O . HIS B 1 193 ? -13.648 2.102 -6.672 1 44.94 193 HIS B O 1
ATOM 3249 N N . PHE B 1 194 ? -15.219 3.207 -7.918 1 40.47 194 PHE B N 1
ATOM 3250 C CA . PHE B 1 194 ? -14.477 4.461 -7.832 1 40.47 194 PHE B CA 1
ATOM 3251 C C . PHE B 1 194 ? -14.617 5.078 -6.449 1 40.47 194 PHE B C 1
ATOM 3253 O O . PHE B 1 194 ? -13.703 5.758 -5.973 1 40.47 194 PHE B O 1
ATOM 3260 N N . THR B 1 195 ? -15.812 4.883 -6.027 1 42.84 195 THR B N 1
ATOM 3261 C CA . THR B 1 195 ? -16.219 5.676 -4.871 1 42.84 195 THR B CA 1
ATOM 3262 C C . THR B 1 195 ? -15.609 5.109 -3.59 1 42.84 195 THR B C 1
ATOM 3264 O O . THR B 1 195 ? -15.961 5.535 -2.488 1 42.84 195 THR B O 1
ATOM 3267 N N . GLN B 1 196 ? -14.953 4.047 -3.812 1 50.91 196 GLN B N 1
ATOM 3268 C CA . GLN B 1 196 ? -14.516 3.574 -2.506 1 50.91 196 GLN B CA 1
ATOM 3269 C C . GLN B 1 196 ? -13.625 4.605 -1.819 1 50.91 196 GLN B C 1
ATOM 3271 O O . GLN B 1 196 ? -12.688 5.129 -2.428 1 50.91 196 GLN B O 1
ATOM 3276 N N . LEU B 1 197 ? -14.336 5.188 -0.88 1 54.16 197 LEU B N 1
ATOM 3277 C CA . LEU B 1 197 ? -13.938 6.383 -0.138 1 54.16 197 LEU B CA 1
ATOM 3278 C C . LEU B 1 197 ? -12.469 6.32 0.252 1 54.16 197 LEU B C 1
ATOM 3280 O O . LEU B 1 197 ? -11.766 7.336 0.228 1 54.16 197 LEU B O 1
ATOM 3284 N N . PHE B 1 198 ? -12.117 4.953 0.406 1 60.28 198 PHE B N 1
ATOM 3285 C CA . PHE B 1 198 ? -10.727 4.859 0.833 1 60.28 198 PHE B CA 1
ATOM 3286 C C . PHE B 1 198 ? -9.992 3.785 0.041 1 60.28 198 PHE B C 1
ATOM 3288 O O . PHE B 1 198 ? -9.555 2.779 0.604 1 60.28 198 PHE B O 1
ATOM 3295 N N . PRO B 1 199 ? -10 4.02 -1.306 1 53.62 199 PRO B N 1
ATOM 3296 C CA . PRO B 1 199 ? -9.445 2.982 -2.178 1 53.62 199 PRO B CA 1
ATOM 3297 C C . PRO B 1 199 ? -8.062 2.512 -1.728 1 53.62 199 PRO B C 1
ATOM 3299 O O . PRO B 1 199 ? -7.73 1.333 -1.869 1 53.62 199 PRO B O 1
ATOM 3302 N N . GLU B 1 200 ? -7.305 3.514 -1.16 1 55.94 200 GLU B N 1
ATOM 3303 C CA . GLU B 1 200 ? -5.945 3.146 -0.775 1 55.94 200 GLU B CA 1
ATOM 3304 C C . GLU B 1 200 ? -5.949 2.154 0.386 1 55.94 200 GLU B C 1
ATOM 3306 O O . GLU B 1 200 ? -4.93 1.527 0.677 1 55.94 200 GLU B O 1
ATOM 3311 N N . MET B 1 201 ? -7.145 2.023 0.868 1 58.34 201 MET B N 1
ATOM 3312 C CA . MET B 1 201 ? -7.133 1.23 2.094 1 58.34 201 MET B CA 1
ATOM 3313 C C . MET B 1 201 ? -7.613 -0.192 1.828 1 58.34 201 MET B C 1
ATOM 3315 O O . MET B 1 201 ? -7.422 -1.082 2.658 1 58.34 201 MET B O 1
ATOM 3319 N N . ARG B 1 202 ? -8.203 -0.395 0.605 1 63.06 202 ARG B N 1
ATOM 3320 C CA . ARG B 1 202 ? -8.75 -1.737 0.416 1 63.06 202 ARG B CA 1
ATOM 3321 C C . ARG B 1 202 ? -8.023 -2.465 -0.713 1 63.06 202 ARG B C 1
ATOM 3323 O O . ARG B 1 202 ? -7.84 -1.908 -1.798 1 63.06 202 ARG B O 1
ATOM 3330 N N . LEU B 1 203 ? -7.648 -3.715 -0.366 1 66.81 203 LEU B N 1
ATOM 3331 C CA . LEU B 1 203 ? -7.141 -4.605 -1.405 1 66.81 203 LEU B CA 1
ATOM 3332 C C . LEU B 1 203 ? -8.289 -5.312 -2.119 1 66.81 203 LEU B C 1
ATOM 3334 O O . LEU B 1 203 ? -9.062 -6.035 -1.491 1 66.81 203 LEU B O 1
ATOM 3338 N N . ALA B 1 204 ? -8.531 -4.988 -3.43 1 68.62 204 ALA B N 1
ATOM 3339 C CA . ALA B 1 204 ? -9.414 -5.812 -4.254 1 68.62 204 ALA B CA 1
ATOM 3340 C C . ALA B 1 204 ? -8.688 -7.062 -4.75 1 68.62 204 ALA B C 1
ATOM 3342 O O . ALA B 1 204 ? -7.578 -6.977 -5.277 1 68.62 204 ALA B O 1
ATOM 3343 N N . VAL B 1 205 ? -9.266 -8.266 -4.477 1 74.38 205 VAL B N 1
ATOM 3344 C CA . VAL B 1 205 ? -8.68 -9.508 -4.969 1 74.38 205 VAL B CA 1
ATOM 3345 C C . VAL B 1 205 ? -9.547 -10.07 -6.094 1 74.38 205 VAL B C 1
ATOM 3347 O O . VAL B 1 205 ? -10.758 -10.211 -5.941 1 74.38 205 VAL B O 1
ATOM 3350 N N . TYR B 1 206 ? -8.898 -10.43 -7.305 1 79.38 206 TYR B N 1
ATOM 3351 C CA . TYR B 1 206 ? -9.547 -11.031 -8.469 1 79.38 206 TYR B CA 1
ATOM 3352 C C . TYR B 1 206 ? -9.125 -12.484 -8.633 1 79.38 206 TYR B C 1
ATOM 3354 O O . TYR B 1 206 ? -7.934 -12.805 -8.547 1 79.38 206 TYR B O 1
ATOM 3362 N N . GLN B 1 207 ? -10.117 -13.344 -8.789 1 83.31 207 GLN B N 1
ATOM 3363 C CA . GLN B 1 207 ? -9.852 -14.688 -9.297 1 83.31 207 GLN B CA 1
ATOM 3364 C C . GLN B 1 207 ? -9.898 -14.719 -10.82 1 83.31 207 GLN B C 1
ATOM 3366 O O . GLN B 1 207 ? -10.891 -14.305 -11.43 1 83.31 207 GLN B O 1
ATOM 3371 N N . VAL B 1 208 ? -8.867 -15.195 -11.5 1 85.88 208 VAL B N 1
ATOM 3372 C CA . VAL B 1 208 ? -8.758 -15.242 -12.953 1 85.88 208 VAL B CA 1
ATOM 3373 C C . VAL B 1 208 ? -8.898 -16.688 -13.438 1 85.88 208 VAL B C 1
ATOM 3375 O O . VAL B 1 208 ? -8.18 -17.562 -12.969 1 85.88 208 VAL B O 1
ATOM 3378 N N . GLN B 1 209 ? -9.852 -16.922 -14.336 1 77 209 GLN B N 1
ATOM 3379 C CA . GLN B 1 209 ? -10.109 -18.266 -14.828 1 77 209 GLN B CA 1
ATOM 3380 C C . GLN B 1 209 ? -10.375 -18.266 -16.328 1 77 209 GLN B C 1
ATOM 3382 O O . GLN B 1 209 ? -10.781 -17.234 -16.891 1 77 209 GLN B O 1
ATOM 3387 N N . SER B 1 210 ? -10.039 -19.438 -16.953 1 76.81 210 SER B N 1
ATOM 3388 C CA . SER B 1 210 ? -10.359 -19.625 -18.359 1 76.81 210 SER B CA 1
ATOM 3389 C C . SER B 1 210 ? -11.867 -19.734 -18.578 1 76.81 210 SER B C 1
ATOM 3391 O O . SER B 1 210 ? -12.578 -20.312 -17.766 1 76.81 210 SER B O 1
ATOM 3393 N N . CYS B 1 211 ? -12.375 -18.938 -19.625 1 65.5 211 CYS B N 1
ATOM 3394 C CA . CYS B 1 211 ? -13.797 -19 -19.953 1 65.5 211 CYS B CA 1
ATOM 3395 C C . CYS B 1 211 ? -14.125 -20.266 -20.734 1 65.5 211 CYS B C 1
ATOM 3397 O O . CYS B 1 211 ? -13.445 -20.594 -21.703 1 65.5 211 CYS B O 1
ATOM 3399 N N . ALA B 1 212 ? -14.578 -21.344 -20.203 1 56.66 212 ALA B N 1
ATOM 3400 C CA . ALA B 1 212 ? -15.016 -22.531 -20.938 1 56.66 212 ALA B CA 1
ATOM 3401 C C . ALA B 1 212 ? -15.789 -22.141 -22.203 1 56.66 212 ALA B C 1
ATOM 3403 O O . ALA B 1 212 ? -16.656 -21.25 -22.156 1 56.66 212 ALA B O 1
ATOM 3404 N N . THR B 1 213 ? -15.219 -22.25 -23.344 1 45.22 213 THR B N 1
ATOM 3405 C CA . THR B 1 213 ? -16.047 -22.234 -24.547 1 45.22 213 THR B CA 1
ATOM 3406 C C . THR B 1 213 ? -17.234 -23.172 -24.375 1 45.22 213 THR B C 1
ATOM 3408 O O . THR B 1 213 ? -17.078 -24.328 -23.969 1 45.22 213 THR B O 1
ATOM 3411 N N . LYS B 1 214 ? -18.547 -22.703 -24.297 1 45.72 214 LYS B N 1
ATOM 3412 C CA . LYS B 1 214 ? -19.719 -23.516 -24.531 1 45.72 214 LYS B CA 1
ATOM 3413 C C . LYS B 1 214 ? -19.516 -24.453 -25.719 1 45.72 214 LYS B C 1
ATOM 3415 O O . LYS B 1 214 ? -19.234 -24 -26.828 1 45.72 214 LYS B O 1
ATOM 3420 N N . SER B 1 215 ? -18.812 -25.531 -25.375 1 32.88 215 SER B N 1
ATOM 3421 C CA . SER B 1 215 ? -18.906 -26.5 -26.469 1 32.88 215 SER B CA 1
ATOM 3422 C C . SER B 1 215 ? -20.281 -26.438 -27.141 1 32.88 215 SER B C 1
ATOM 3424 O O . SER B 1 215 ? -21.312 -26.484 -26.469 1 32.88 215 SER B O 1
ATOM 3426 N N . VAL B 1 216 ? -20.344 -25.656 -28.203 1 35.59 216 VAL B N 1
ATOM 3427 C CA . VAL B 1 216 ? -21.484 -25.953 -29.078 1 35.59 216 VAL B CA 1
ATOM 3428 C C . VAL B 1 216 ? -21.656 -27.469 -29.203 1 35.59 216 VAL B C 1
ATOM 3430 O O . VAL B 1 216 ? -20.781 -28.156 -29.734 1 35.59 216 VAL B O 1
ATOM 3433 N N . SER B 1 217 ? -22.25 -28.016 -28.141 1 27.67 217 SER B N 1
ATOM 3434 C CA . SER B 1 217 ? -22.938 -29.203 -28.609 1 27.67 217 SER B CA 1
ATOM 3435 C C . SER B 1 217 ? -23.984 -28.859 -29.672 1 27.67 217 SER B C 1
ATOM 3437 O O . SER B 1 217 ? -24.625 -27.812 -29.609 1 27.67 217 SER B O 1
#

InterPro domains:
  IPR019410 Lysine methyltransferase [PF10294] (7-155)
  IPR019410 Lysine methyltransferase [PTHR14614] (12-184)
  IPR029063 S-adenosyl-L-methionine-dependent methyltransferase superfamily [G3DSA:3.40.50.150] (2-204)
  IPR029063 S-adenosyl-L-methionine-dependent methyltransferase superfamily [SSF53335] (17-143)